Protein AF-0000000084360362 (afdb_homodimer)

Solvent-accessible surface area (backbone atoms only — not comparable to full-atom values): 30939 Å² total; per-residue (Å²): 123,76,68,37,34,35,33,34,37,29,34,87,42,37,67,24,37,51,47,50,64,65,44,59,85,46,66,46,45,75,43,58,61,48,63,91,78,50,45,49,80,38,47,66,59,40,44,53,51,36,61,70,65,45,29,44,31,36,38,44,49,59,74,48,72,87,33,43,66,60,36,48,39,30,49,50,34,51,57,68,41,53,89,33,39,57,33,35,41,34,64,43,36,55,38,31,47,15,74,92,66,65,48,69,49,38,47,74,82,56,56,66,76,43,73,27,87,49,51,47,22,31,40,42,29,54,52,49,54,53,39,64,46,39,98,55,60,44,36,32,39,24,42,30,51,70,45,55,77,72,47,63,40,91,74,38,69,69,54,28,45,47,40,31,35,74,41,70,34,52,41,76,39,63,54,35,30,37,36,18,61,25,52,44,71,49,51,46,54,56,54,55,60,52,73,81,49,86,68,94,63,35,68,37,45,42,48,70,59,62,57,41,43,47,59,59,51,45,49,44,50,36,66,72,39,84,61,93,46,52,79,44,69,74,39,87,67,69,48,83,45,48,37,38,37,29,61,71,43,34,74,74,72,44,85,76,87,69,77,50,68,63,58,52,49,49,52,44,47,63,50,48,77,70,31,69,73,48,49,55,52,24,53,51,51,48,69,74,99,122,75,68,36,34,35,34,34,38,29,33,85,40,38,67,23,37,53,46,49,66,64,42,59,84,46,63,44,45,74,44,60,61,46,62,92,76,50,43,50,78,38,47,67,58,39,43,53,51,35,62,70,66,46,30,46,30,35,37,44,49,58,75,48,72,87,32,42,66,59,36,47,40,30,48,50,34,50,57,67,42,53,90,32,39,57,32,34,40,35,64,43,35,57,39,31,47,14,74,91,68,64,46,69,49,38,48,76,81,55,54,66,77,43,75,28,86,48,51,47,22,31,38,41,30,53,52,49,54,52,37,64,45,38,97,54,60,44,36,33,39,24,42,29,52,70,45,58,78,72,46,64,40,89,74,38,69,68,54,28,45,48,42,32,35,75,41,70,34,53,41,77,39,62,54,35,29,38,37,18,61,26,52,46,72,49,51,48,55,56,55,55,60,52,72,80,51,86,68,93,62,35,68,36,46,42,48,70,59,62,57,42,44,49,60,60,52,46,49,44,51,34,65,72,39,82,62,92,47,52,81,44,70,74,38,88,67,69,50,83,44,48,36,38,37,28,61,70,43,34,74,74,72,43,85,77,87,69,78,50,68,63,58,53,50,48,52,43,45,60,52,47,76,70,31,70,73,48,48,56,52,22,52,51,51,48,69,74,100

Structure (mmCIF, N/CA/C/O backbone):
data_AF-0000000084360362-model_v1
#
loop_
_entity.id
_entity.type
_entity.pdbx_description
1 polymer 'NAD-dependent epimerase/dehydratase domain-containing protein'
#
loop_
_atom_site.group_PDB
_atom_site.id
_atom_site.type_symbol
_atom_site.label_atom_id
_atom_site.label_alt_id
_atom_site.label_comp_id
_atom_site.label_asym_id
_atom_site.label_entity_id
_atom_site.label_seq_id
_atom_site.pdbx_PDB_ins_code
_atom_site.Cartn_x
_atom_site.Cartn_y
_atom_site.Cartn_z
_atom_site.occupancy
_atom_site.B_iso_or_equiv
_atom_site.auth_seq_id
_atom_site.auth_comp_id
_atom_site.auth_asym_id
_atom_site.auth_atom_id
_atom_site.pdbx_PDB_model_num
ATOM 1 N N . MET A 1 1 ? 16.172 16.781 26.203 1 64.94 1 MET A N 1
ATOM 2 C CA . MET A 1 1 ? 15.797 16.938 24.797 1 64.94 1 MET A CA 1
ATOM 3 C C . MET A 1 1 ? 16.844 17.734 24.031 1 64.94 1 MET A C 1
ATOM 5 O O . MET A 1 1 ? 16.812 17.797 22.797 1 64.94 1 MET A O 1
ATOM 9 N N . GLU A 1 2 ? 17.734 18.172 24.703 1 73.25 2 GLU A N 1
ATOM 10 C CA . GLU A 1 2 ? 18.828 18.953 24.125 1 73.25 2 GLU A CA 1
ATOM 11 C C . GLU A 1 2 ? 19.781 18.047 23.344 1 73.25 2 GLU A C 1
ATOM 13 O O . GLU A 1 2 ? 19.984 16.891 23.703 1 73.25 2 GLU A O 1
ATOM 18 N N . ASN A 1 3 ? 20.062 18.406 22.125 1 89.62 3 ASN A N 1
ATOM 19 C CA . ASN A 1 3 ? 21.094 17.875 21.25 1 89.62 3 ASN A CA 1
ATOM 20 C C . ASN A 1 3 ? 20.594 16.641 20.484 1 89.62 3 ASN A C 1
ATOM 22 O O . ASN A 1 3 ? 21.391 15.789 20.094 1 89.62 3 ASN A O 1
ATOM 26 N N . LEU A 1 4 ? 19.203 16.641 20.438 1 95.94 4 LEU A N 1
ATOM 27 C CA . LEU A 1 4 ? 18.641 15.547 19.641 1 95.94 4 LEU A CA 1
ATOM 28 C C . LEU A 1 4 ? 18.969 15.75 18.156 1 95.94 4 LEU A C 1
ATOM 30 O O . LEU A 1 4 ? 18.906 16.875 17.641 1 95.94 4 LEU A O 1
ATOM 34 N N . LYS A 1 5 ? 19.375 14.68 17.484 1 98.19 5 LYS A N 1
ATOM 35 C CA . LYS A 1 5 ? 19.438 14.672 16.031 1 98.19 5 LYS A CA 1
ATOM 36 C C . LYS A 1 5 ? 18.062 14.477 15.406 1 98.19 5 LYS A C 1
ATOM 38 O O . LYS A 1 5 ? 17.453 13.414 15.562 1 98.19 5 LYS A O 1
ATOM 43 N N . VAL A 1 6 ? 17.562 15.508 14.727 1 98.69 6 VAL A N 1
ATOM 44 C CA . VAL A 1 6 ? 16.234 15.453 14.117 1 98.69 6 VAL A CA 1
ATOM 45 C C . VAL A 1 6 ? 16.375 15.484 12.594 1 98.69 6 VAL A C 1
ATOM 47 O O . VAL A 1 6 ? 16.906 16.438 12.031 1 98.69 6 VAL A O 1
ATOM 50 N N . LEU A 1 7 ? 15.961 14.406 11.945 1 98.81 7 LEU A N 1
ATOM 51 C CA . LEU A 1 7 ? 15.938 14.32 10.484 1 98.81 7 LEU A CA 1
ATOM 52 C C . LEU A 1 7 ? 14.555 14.664 9.945 1 98.81 7 LEU A C 1
ATOM 54 O O . LEU A 1 7 ? 13.562 14.023 10.297 1 98.81 7 LEU A O 1
ATOM 58 N N . VAL A 1 8 ? 14.484 15.703 9.133 1 98.88 8 VAL A N 1
ATOM 59 C CA . VAL A 1 8 ? 13.227 16.109 8.516 1 98.88 8 VAL A CA 1
ATOM 60 C C . VAL A 1 8 ? 13.227 15.727 7.039 1 98.88 8 VAL A C 1
ATOM 62 O O . VAL A 1 8 ? 13.969 16.312 6.238 1 98.88 8 VAL A O 1
ATOM 65 N N . LEU A 1 9 ? 12.398 14.734 6.707 1 98.81 9 LEU A N 1
ATOM 66 C CA . LEU A 1 9 ? 12.219 14.328 5.316 1 98.81 9 LEU A CA 1
ATOM 67 C C . LEU A 1 9 ? 11.055 15.078 4.68 1 98.81 9 LEU A C 1
ATOM 69 O O . LEU A 1 9 ? 9.969 15.164 5.27 1 98.81 9 LEU A O 1
ATOM 73 N N . GLY A 1 10 ? 11.25 15.602 3.502 1 97.81 10 GLY A N 1
ATOM 74 C CA . GLY A 1 10 ? 10.242 16.438 2.873 1 97.81 10 GLY A CA 1
ATOM 75 C C . GLY A 1 10 ? 10.305 17.891 3.334 1 97.81 10 GLY A C 1
ATOM 76 O O . GLY A 1 10 ? 9.266 18.531 3.498 1 97.81 10 GLY A O 1
ATOM 77 N N . SER A 1 11 ? 11.469 18.422 3.551 1 97.12 11 SER A N 1
ATOM 78 C CA . SER A 1 11 ? 11.672 19.734 4.156 1 97.12 11 SER A CA 1
ATOM 79 C C . SER A 1 11 ? 11.391 20.844 3.16 1 97.12 11 SER A C 1
ATOM 81 O O . SER A 1 11 ? 11.336 22.016 3.535 1 97.12 11 SER A O 1
ATOM 83 N N . ASN A 1 12 ? 11.109 20.5 1.905 1 95.19 12 ASN A N 1
ATOM 84 C CA . ASN A 1 12 ? 10.797 21.531 0.906 1 95.19 12 ASN A CA 1
ATOM 85 C C . ASN A 1 12 ? 9.289 21.734 0.772 1 95.19 12 ASN A C 1
ATOM 87 O O . ASN A 1 12 ? 8.852 22.656 0.085 1 95.19 12 ASN A O 1
ATOM 91 N N . GLY A 1 13 ? 8.539 20.938 1.401 1 96 13 GLY A N 1
ATOM 92 C CA . GLY A 1 13 ? 7.094 21.062 1.363 1 96 13 GLY A CA 1
ATOM 93 C C . GLY A 1 13 ? 6.547 22 2.436 1 96 13 GLY A C 1
ATOM 94 O O . GLY A 1 13 ? 7.293 22.469 3.295 1 96 13 GLY A O 1
ATOM 95 N N . PHE A 1 14 ? 5.262 22.203 2.438 1 97.12 14 PHE A N 1
ATOM 96 C CA . PHE A 1 14 ? 4.535 23.094 3.332 1 97.12 14 PHE A CA 1
ATOM 97 C C . PHE A 1 14 ? 4.871 22.797 4.789 1 97.12 14 PHE A C 1
ATOM 99 O O . PHE A 1 14 ? 5.535 23.594 5.453 1 97.12 14 PHE A O 1
ATOM 106 N N . ILE A 1 15 ? 4.648 21.578 5.207 1 98.06 15 ILE A N 1
ATOM 107 C CA . ILE A 1 15 ? 4.781 21.234 6.617 1 98.06 15 ILE A CA 1
ATOM 108 C C . ILE A 1 15 ? 6.262 21.125 6.98 1 98.06 15 ILE A C 1
ATOM 110 O O . ILE A 1 15 ? 6.695 21.656 8.008 1 98.06 15 ILE A O 1
ATOM 114 N N . GLY A 1 16 ? 7.078 20.5 6.109 1 98.25 16 GLY A N 1
ATOM 115 C CA . GLY A 1 16 ? 8.492 20.297 6.367 1 98.25 16 GLY A CA 1
ATOM 116 C C . GLY A 1 16 ? 9.266 21.594 6.535 1 98.25 16 GLY A C 1
ATOM 117 O O . GLY A 1 16 ? 10.102 21.719 7.43 1 98.25 16 GLY A O 1
ATOM 118 N N . ARG A 1 17 ? 8.969 22.562 5.68 1 97.69 17 ARG A N 1
ATOM 119 C CA . ARG A 1 17 ? 9.633 23.859 5.766 1 97.69 17 ARG A CA 1
ATOM 120 C C . ARG A 1 17 ? 9.352 24.547 7.102 1 97.69 17 ARG A C 1
ATOM 122 O O . ARG A 1 17 ? 10.25 25.094 7.727 1 97.69 17 ARG A O 1
ATOM 129 N N . ASN A 1 18 ? 8.086 24.516 7.496 1 98.38 18 ASN A N 1
ATOM 130 C CA . ASN A 1 18 ? 7.699 25.125 8.766 1 98.38 18 ASN A CA 1
ATOM 131 C C . ASN A 1 18 ? 8.359 24.422 9.945 1 98.38 18 ASN A C 1
ATOM 133 O O . ASN A 1 18 ? 8.758 25.078 10.914 1 98.38 18 ASN A O 1
ATOM 137 N N . ILE A 1 19 ? 8.516 23.094 9.852 1 98.62 19 ILE A N 1
ATOM 138 C CA . ILE A 1 19 ? 9.141 22.312 10.922 1 98.62 19 ILE A CA 1
ATOM 139 C C . ILE A 1 19 ? 10.609 22.719 11.062 1 98.62 19 ILE A C 1
ATOM 141 O O . ILE A 1 19 ? 11.078 22.984 12.164 1 98.62 19 ILE A O 1
ATOM 145 N N . VAL A 1 20 ? 11.289 22.797 9.93 1 98.38 20 VAL A N 1
ATOM 146 C CA . VAL A 1 20 ? 12.711 23.141 9.93 1 98.38 20 VAL A CA 1
ATOM 147 C C . VAL A 1 20 ? 12.906 24.531 10.516 1 98.38 20 VAL A C 1
ATOM 149 O O . VAL A 1 20 ? 13.75 24.75 11.383 1 98.38 20 VAL A O 1
ATOM 152 N N . GLU A 1 21 ? 12.086 25.516 10.094 1 97.56 21 GLU A N 1
ATOM 153 C CA . GLU A 1 21 ? 12.18 26.891 10.586 1 97.56 21 GLU A CA 1
ATOM 154 C C . GLU A 1 21 ? 11.953 26.953 12.094 1 97.56 21 GLU A C 1
ATOM 156 O O . GLU A 1 21 ? 12.602 27.734 12.789 1 97.56 21 GLU A O 1
ATOM 161 N N . TYR A 1 22 ? 11.062 26.172 12.547 1 97.44 22 TYR A N 1
ATOM 162 C CA . TYR A 1 22 ? 10.711 26.156 13.969 1 97.44 22 TYR A CA 1
ATOM 163 C C . TYR A 1 22 ? 11.82 25.516 14.797 1 97.44 22 TYR A C 1
ATOM 165 O O . TYR A 1 22 ? 12.133 25.984 15.891 1 97.44 22 TYR A O 1
ATOM 173 N N . LEU A 1 23 ? 12.484 24.469 14.297 1 97.19 23 LEU A N 1
ATOM 174 C CA . LEU A 1 23 ? 13.422 23.656 15.078 1 97.19 23 LEU A CA 1
ATOM 175 C C . LEU A 1 23 ? 14.82 24.266 15.039 1 97.19 23 LEU A C 1
ATOM 177 O O . LEU A 1 23 ? 15.594 24.109 15.992 1 97.19 23 LEU A O 1
ATOM 181 N N . GLU A 1 24 ? 15.148 24.938 14 1 95.62 24 GLU A N 1
ATOM 182 C CA . GLU A 1 24 ? 16.516 25.391 13.742 1 95.62 24 GLU A CA 1
ATOM 183 C C . GLU A 1 24 ? 17.016 26.312 14.852 1 95.62 24 GLU A C 1
ATOM 185 O O . GLU A 1 24 ? 18.172 26.203 15.281 1 95.62 24 GLU A O 1
ATOM 190 N N . PRO A 1 25 ? 16.172 27.25 15.414 1 94.69 25 PRO A N 1
ATOM 191 C CA . PRO A 1 25 ? 16.656 28.141 16.469 1 94.69 25 PRO A CA 1
ATOM 192 C C . PRO A 1 25 ? 16.75 27.453 17.828 1 94.69 25 PRO A C 1
ATOM 194 O O . PRO A 1 25 ? 17.234 28.047 18.797 1 94.69 25 PRO A O 1
ATOM 197 N N . LYS A 1 26 ? 16.359 26.25 17.922 1 93.81 26 LYS A N 1
ATOM 198 C CA . LYS A 1 26 ? 16.359 25.516 19.172 1 93.81 26 LYS A CA 1
ATOM 199 C C . LYS A 1 26 ? 17.609 24.656 19.312 1 93.81 26 LYS A C 1
ATOM 201 O O . LYS A 1 26 ? 18.5 24.719 18.469 1 93.81 26 LYS A O 1
ATOM 206 N N . ALA A 1 27 ? 17.688 23.922 20.438 1 91.75 27 ALA A N 1
ATOM 207 C CA . ALA A 1 27 ? 18.875 23.141 20.734 1 91.75 27 ALA A CA 1
ATOM 208 C C . ALA A 1 27 ? 18.812 21.766 20.078 1 91.75 27 ALA A C 1
ATOM 210 O O . ALA A 1 27 ? 19.062 20.75 20.719 1 91.75 27 ALA A O 1
ATOM 211 N N . PHE A 1 28 ? 18.391 21.688 18.828 1 95.5 28 PHE A N 1
ATOM 212 C CA . PHE A 1 28 ? 18.359 20.453 18.047 1 95.5 28 PHE A CA 1
ATOM 213 C C . PHE A 1 28 ? 19.406 20.469 16.953 1 95.5 28 PHE A C 1
ATOM 215 O O . PHE A 1 28 ? 19.812 21.531 16.484 1 95.5 28 PHE A O 1
ATOM 222 N N . HIS A 1 29 ? 19.938 19.312 16.609 1 97.62 29 HIS A N 1
ATOM 223 C CA . HIS A 1 29 ? 20.688 19.125 15.367 1 97.62 29 HIS A CA 1
ATOM 224 C C . HIS A 1 29 ? 19.75 18.719 14.234 1 97.62 29 HIS A C 1
ATOM 226 O O . HIS A 1 29 ? 19.375 17.547 14.133 1 97.62 29 HIS A O 1
ATOM 232 N N . VAL A 1 30 ? 19.453 19.688 13.391 1 98.31 30 VAL A N 1
ATOM 233 C CA . VAL A 1 30 ? 18.422 19.453 12.391 1 98.31 30 VAL A CA 1
ATOM 234 C C . VAL A 1 30 ? 19.078 19.078 11.055 1 98.31 30 VAL A C 1
ATOM 236 O O . VAL A 1 30 ? 19.984 19.766 10.594 1 98.31 30 VAL A O 1
ATOM 239 N N . PHE A 1 31 ? 18.703 17.953 10.508 1 98.44 31 PHE A N 1
ATOM 240 C CA . PHE A 1 31 ? 19.109 17.5 9.18 1 98.44 31 PHE A CA 1
ATOM 241 C C . PHE A 1 31 ? 17.922 17.516 8.227 1 98.44 31 PHE A C 1
ATOM 243 O O . PHE A 1 31 ? 16.875 16.938 8.523 1 98.44 31 PHE A O 1
ATOM 250 N N . SER A 1 32 ? 17.969 18.156 7.121 1 98.38 32 SER A N 1
ATOM 251 C CA . SER A 1 32 ? 16.891 18.297 6.156 1 98.38 32 SER A CA 1
ATOM 252 C C . SER A 1 32 ? 17.391 18.125 4.727 1 98.38 32 SER A C 1
ATOM 254 O O . SER A 1 32 ? 17.312 19.062 3.926 1 98.38 32 SER A O 1
ATOM 256 N N . PRO A 1 33 ? 17.766 16.938 4.387 1 97.88 33 PRO A N 1
ATOM 257 C CA . PRO A 1 33 ? 18.328 16.734 3.051 1 97.88 33 PRO A CA 1
ATOM 258 C C . PRO A 1 33 ? 17.312 16.984 1.938 1 97.88 33 PRO A C 1
ATOM 260 O O . PRO A 1 33 ? 16.141 16.656 2.08 1 97.88 33 PRO A O 1
ATOM 263 N N . LYS A 1 34 ? 17.859 17.578 0.873 1 95.94 34 LYS A N 1
ATOM 264 C CA . LYS A 1 34 ? 17.078 17.703 -0.352 1 95.94 34 LYS A CA 1
ATOM 265 C C . LYS A 1 34 ? 17.094 16.406 -1.154 1 95.94 34 LYS A C 1
ATOM 267 O O . LYS A 1 34 ? 17.859 15.492 -0.839 1 95.94 34 LYS A O 1
ATOM 272 N N . ARG A 1 35 ? 16.25 16.406 -2.188 1 94.38 35 ARG A N 1
ATOM 273 C CA . ARG A 1 35 ? 16.109 15.188 -2.977 1 94.38 35 ARG A CA 1
ATOM 274 C C . ARG A 1 35 ? 17.438 14.781 -3.605 1 94.38 35 ARG A C 1
ATOM 276 O O . ARG A 1 35 ? 17.75 13.594 -3.713 1 94.38 35 ARG A O 1
ATOM 283 N N . GLN A 1 36 ? 18.234 15.766 -3.998 1 94.94 36 GLN A N 1
ATOM 284 C CA . GLN A 1 36 ? 19.531 15.508 -4.629 1 94.94 36 GLN A CA 1
ATOM 285 C C . GLN A 1 36 ? 20.516 14.883 -3.643 1 94.94 36 GLN A C 1
ATOM 287 O O . GLN A 1 36 ? 21.406 14.125 -4.039 1 94.94 36 GLN A O 1
ATOM 292 N N . GLU A 1 37 ? 20.312 15.195 -2.373 1 96.56 37 GLU A N 1
ATOM 293 C CA . GLU A 1 37 ? 21.172 14.664 -1.323 1 96.56 37 GLU A CA 1
ATOM 294 C C . GLU A 1 37 ? 20.703 13.297 -0.848 1 96.56 37 GLU A C 1
ATOM 296 O O . GLU A 1 37 ? 21.5 12.422 -0.532 1 96.56 37 GLU A O 1
ATOM 301 N N . LEU A 1 38 ? 19.438 13.125 -0.799 1 98.12 38 LEU A N 1
ATOM 302 C CA . LEU A 1 38 ? 18.812 11.875 -0.368 1 98.12 38 LEU A CA 1
ATOM 303 C C . LEU A 1 38 ? 17.516 11.625 -1.112 1 98.12 38 LEU A C 1
ATOM 305 O O . LEU A 1 38 ? 16.484 12.219 -0.782 1 98.12 38 LEU A O 1
ATOM 309 N N . ASN A 1 39 ? 17.625 10.781 -2.111 1 98.12 39 ASN A N 1
ATOM 310 C CA . ASN A 1 39 ? 16.422 10.336 -2.818 1 98.12 39 ASN A CA 1
ATOM 311 C C . ASN A 1 39 ? 15.742 9.18 -2.09 1 98.12 39 ASN A C 1
ATOM 313 O O . ASN A 1 39 ? 16.266 8.062 -2.062 1 98.12 39 ASN A O 1
ATOM 317 N N . LEU A 1 40 ? 14.586 9.398 -1.597 1 98.5 40 LEU A N 1
ATOM 318 C CA . LEU A 1 40 ? 13.898 8.445 -0.737 1 98.5 40 LEU A CA 1
ATOM 319 C C . LEU A 1 40 ? 13.406 7.246 -1.54 1 98.5 40 LEU A C 1
ATOM 321 O O . LEU A 1 40 ? 13.008 6.234 -0.966 1 98.5 40 LEU A O 1
ATOM 325 N N . LEU A 1 41 ? 13.453 7.332 -2.861 1 97.75 41 LEU A N 1
ATOM 326 C CA . LEU A 1 41 ? 13.031 6.219 -3.705 1 97.75 41 LEU A CA 1
ATOM 327 C C . LEU A 1 41 ? 14.164 5.211 -3.877 1 97.75 41 LEU A C 1
ATOM 329 O O . LEU A 1 41 ? 13.953 4.113 -4.398 1 97.75 41 LEU A O 1
ATOM 333 N N . GLU A 1 42 ? 15.328 5.625 -3.436 1 97.19 42 GLU A N 1
ATOM 334 C CA . GLU A 1 42 ? 16.5 4.754 -3.547 1 97.19 42 GLU A CA 1
ATOM 335 C C . GLU A 1 42 ? 16.75 3.994 -2.246 1 97.19 42 GLU A C 1
ATOM 337 O O . GLU A 1 42 ? 17.344 4.535 -1.31 1 97.19 42 GLU A O 1
ATOM 342 N N . THR A 1 43 ? 16.453 2.758 -2.258 1 97.12 43 THR A N 1
ATOM 343 C CA . THR A 1 43 ? 16.438 1.915 -1.069 1 97.12 43 THR A CA 1
ATOM 344 C C . THR A 1 43 ? 17.797 1.92 -0.382 1 97.12 43 THR A C 1
ATOM 346 O O . THR A 1 43 ? 17.891 2.18 0.82 1 97.12 43 THR A O 1
ATOM 349 N N . GLU A 1 44 ? 18.828 1.717 -1.132 1 97.12 44 GLU A N 1
ATOM 350 C CA . GLU A 1 44 ? 20.172 1.604 -0.558 1 97.12 44 GLU A CA 1
ATOM 351 C C . GLU A 1 44 ? 20.656 2.951 -0.038 1 97.12 44 GLU A C 1
ATOM 353 O O . GLU A 1 44 ? 21.328 3.018 0.993 1 97.12 44 GLU A O 1
ATOM 358 N N . ALA A 1 45 ? 20.344 4.02 -0.736 1 97.94 45 ALA A N 1
ATOM 359 C CA . ALA A 1 45 ? 20.734 5.359 -0.301 1 97.94 45 ALA A CA 1
ATOM 360 C C . ALA A 1 45 ? 20.078 5.715 1.028 1 97.94 45 ALA A C 1
ATOM 362 O O . ALA A 1 45 ? 20.719 6.281 1.914 1 97.94 45 ALA A O 1
ATOM 363 N N . VAL A 1 46 ? 18.844 5.359 1.172 1 98.69 46 VAL A N 1
ATOM 364 C CA . VAL A 1 46 ? 18.094 5.633 2.398 1 98.69 46 VAL A CA 1
ATOM 365 C C . VAL A 1 46 ? 18.719 4.863 3.561 1 98.69 46 VAL A C 1
ATOM 367 O O . VAL A 1 46 ? 18.969 5.434 4.625 1 98.69 46 VAL A O 1
ATOM 370 N N . GLU A 1 47 ? 18.984 3.623 3.338 1 98.56 47 GLU A N 1
ATOM 371 C CA . GLU A 1 47 ? 19.562 2.787 4.379 1 98.56 47 GLU A CA 1
ATOM 372 C C . GLU A 1 47 ? 20.938 3.322 4.812 1 98.56 47 GLU A C 1
ATOM 374 O O . GLU A 1 47 ? 21.203 3.445 6.008 1 98.56 47 GLU A O 1
ATOM 379 N N . ALA A 1 48 ? 21.766 3.613 3.824 1 98.56 48 ALA A N 1
ATOM 380 C CA . ALA A 1 48 ? 23.109 4.121 4.121 1 98.56 48 ALA A CA 1
ATOM 381 C C . ALA A 1 48 ? 23.031 5.43 4.906 1 98.56 48 ALA A C 1
ATOM 383 O O . ALA A 1 48 ? 23.766 5.621 5.875 1 98.56 48 ALA A O 1
ATOM 384 N N . TYR A 1 49 ? 22.141 6.309 4.523 1 98.75 49 TYR A N 1
ATOM 385 C CA . TYR A 1 49 ? 21.984 7.605 5.176 1 98.75 49 TYR A CA 1
ATOM 386 C C . TYR A 1 49 ? 21.562 7.441 6.633 1 98.75 49 TYR A C 1
ATOM 388 O O . TYR A 1 49 ? 22.156 8.055 7.527 1 98.75 49 TYR A O 1
ATOM 396 N N . LEU A 1 50 ? 20.609 6.613 6.891 1 98.81 50 LEU A N 1
ATOM 397 C CA . LEU A 1 50 ? 20.078 6.414 8.234 1 98.81 50 LEU A CA 1
ATOM 398 C C . LEU A 1 50 ? 21.078 5.664 9.109 1 98.81 50 LEU A C 1
ATOM 400 O O . LEU A 1 50 ? 21.203 5.961 10.305 1 98.81 50 LEU A O 1
ATOM 404 N N . LYS A 1 51 ? 21.734 4.695 8.523 1 98.56 51 LYS A N 1
ATOM 405 C CA . LYS A 1 51 ? 22.75 3.945 9.25 1 98.56 51 LYS A CA 1
ATOM 406 C C . LYS A 1 51 ? 23.875 4.863 9.734 1 98.56 51 LYS A C 1
ATOM 408 O O . LYS A 1 51 ? 24.391 4.688 10.844 1 98.56 51 LYS A O 1
ATOM 413 N N . ASN A 1 52 ? 24.234 5.734 8.906 1 98.56 52 ASN A N 1
ATOM 414 C CA . ASN A 1 52 ? 25.328 6.641 9.219 1 98.56 52 ASN A CA 1
ATOM 415 C C . ASN A 1 52 ? 24.891 7.723 10.203 1 98.56 52 ASN A C 1
ATOM 417 O O . ASN A 1 52 ? 25.594 7.992 11.18 1 98.56 52 ASN A O 1
ATOM 421 N N . LEU A 1 53 ? 23.719 8.328 10.031 1 98.5 53 LEU A N 1
ATOM 422 C CA . LEU A 1 53 ? 23.281 9.469 10.828 1 98.5 53 LEU A CA 1
ATOM 423 C C . LEU A 1 53 ? 22.766 9.023 12.188 1 98.5 53 LEU A C 1
ATOM 425 O O . LEU A 1 53 ? 23 9.68 13.203 1 98.5 53 LEU A O 1
ATOM 429 N N . ARG A 1 54 ? 21.984 7.93 12.172 1 98.56 54 ARG A N 1
ATOM 430 C CA . ARG A 1 54 ? 21.328 7.395 13.359 1 98.56 54 ARG A CA 1
ATOM 431 C C . ARG A 1 54 ? 20.547 8.484 14.094 1 98.56 54 ARG A C 1
ATOM 433 O O . ARG A 1 54 ? 20.797 8.742 15.273 1 98.56 54 ARG A O 1
ATOM 440 N N . PRO A 1 55 ? 19.625 9.117 13.422 1 98.69 55 PRO A N 1
ATOM 441 C CA . PRO A 1 55 ? 18.875 10.203 14.062 1 98.69 55 PRO A CA 1
ATOM 442 C C . PRO A 1 55 ? 18.062 9.727 15.266 1 98.69 55 PRO A C 1
ATOM 444 O O . PRO A 1 55 ? 17.641 8.57 15.312 1 98.69 55 PRO A O 1
ATOM 447 N N . ASP A 1 56 ? 17.875 10.617 16.234 1 98.44 56 ASP A N 1
ATOM 448 C CA . ASP A 1 56 ? 16.984 10.336 17.359 1 98.44 56 ASP A CA 1
ATOM 449 C C . ASP A 1 56 ? 15.523 10.359 16.938 1 98.44 56 ASP A C 1
ATOM 451 O O . ASP A 1 56 ? 14.719 9.555 17.406 1 98.44 56 ASP A O 1
ATOM 455 N N . VAL A 1 57 ? 15.211 11.305 16.062 1 98.5 57 VAL A N 1
ATOM 456 C CA . VAL A 1 57 ? 13.844 11.484 15.586 1 98.5 57 VAL A CA 1
ATOM 457 C C . VAL A 1 57 ? 13.852 11.695 14.07 1 98.5 57 VAL A C 1
ATOM 459 O O . VAL A 1 57 ? 14.656 12.469 13.555 1 98.5 57 VAL A O 1
ATOM 462 N N . VAL A 1 58 ? 13.047 10.945 13.367 1 98.75 58 VAL A N 1
ATOM 463 C CA . VAL A 1 58 ? 12.781 11.156 11.945 1 98.75 58 VAL A CA 1
ATOM 464 C C . VAL A 1 58 ? 11.367 11.711 11.766 1 98.75 58 VAL A C 1
ATOM 466 O O . VAL A 1 58 ? 10.398 11.125 12.242 1 98.75 58 VAL A O 1
ATOM 469 N N . ILE A 1 59 ? 11.258 12.844 11.188 1 98.88 59 ILE A N 1
ATOM 470 C CA . ILE A 1 59 ? 9.969 13.383 10.781 1 98.88 59 ILE A CA 1
ATOM 471 C C . ILE A 1 59 ? 9.734 13.102 9.297 1 98.88 59 ILE A C 1
ATOM 473 O O . ILE A 1 59 ? 10.477 13.586 8.445 1 98.88 59 ILE A O 1
ATOM 477 N N . PHE A 1 60 ? 8.758 12.305 9 1 98.81 60 PHE A N 1
ATOM 478 C CA . PHE A 1 60 ? 8.445 11.922 7.633 1 98.81 60 PHE A CA 1
ATOM 479 C C . PHE A 1 60 ? 7.312 12.781 7.074 1 98.81 60 PHE A C 1
ATOM 481 O O . PHE A 1 60 ? 6.141 12.414 7.176 1 98.81 60 PHE A O 1
ATOM 488 N N . SER A 1 61 ? 7.648 13.859 6.379 1 98.38 61 SER A N 1
ATOM 489 C CA . SER A 1 61 ? 6.652 14.758 5.801 1 98.38 61 SER A CA 1
ATOM 490 C C . SER A 1 61 ? 6.719 14.75 4.277 1 98.38 61 SER A C 1
ATOM 492 O O . SER A 1 61 ? 6.035 15.539 3.617 1 98.38 61 SER A O 1
ATOM 494 N N . ALA A 1 62 ? 7.547 13.844 3.734 1 97.81 62 ALA A N 1
ATOM 495 C CA . ALA A 1 62 ? 7.645 13.719 2.281 1 97.81 62 ALA A CA 1
ATOM 496 C C . ALA A 1 62 ? 6.359 13.133 1.695 1 97.81 62 ALA A C 1
ATOM 498 O O . ALA A 1 62 ? 5.832 12.141 2.199 1 97.81 62 ALA A O 1
ATOM 499 N N . VAL A 1 63 ? 5.871 13.781 0.648 1 96.19 63 VAL A N 1
ATOM 500 C CA . VAL A 1 63 ? 4.645 13.289 0.026 1 96.19 63 VAL A CA 1
ATOM 501 C C . VAL A 1 63 ? 4.574 13.766 -1.423 1 96.19 63 VAL A C 1
ATOM 503 O O . VAL A 1 63 ? 5.023 14.867 -1.742 1 96.19 63 VAL A O 1
ATOM 506 N N . ASN A 1 64 ? 4.219 12.953 -2.303 1 95.81 64 ASN A N 1
ATOM 507 C CA . ASN A 1 64 ? 3.781 13.266 -3.658 1 95.81 64 ASN A CA 1
ATOM 508 C C . ASN A 1 64 ? 2.283 13.031 -3.83 1 95.81 64 ASN A C 1
ATOM 510 O O . ASN A 1 64 ? 1.848 11.898 -4.035 1 95.81 64 ASN A O 1
ATOM 514 N N . ILE A 1 65 ? 1.49 13.992 -3.816 1 92.38 65 ILE A N 1
ATOM 515 C CA . ILE A 1 65 ? 0.036 13.906 -3.742 1 92.38 65 ILE A CA 1
ATOM 516 C C . ILE A 1 65 ? -0.507 13.219 -4.992 1 92.38 65 ILE A C 1
ATOM 518 O O . ILE A 1 65 ? -1.661 12.781 -5.016 1 92.38 65 ILE A O 1
ATOM 522 N N . GLN A 1 66 ? 0.327 13.086 -6.008 1 94 66 GLN A N 1
ATOM 523 C CA . GLN A 1 66 ? -0.151 12.562 -7.285 1 94 66 GLN A CA 1
ATOM 524 C C . GLN A 1 66 ? 0.312 11.125 -7.504 1 94 66 GLN A C 1
ATOM 526 O O . GLN A 1 66 ? -0.037 10.5 -8.508 1 94 66 GLN A O 1
ATOM 531 N N . SER A 1 67 ? 1.067 10.625 -6.562 1 97.44 67 SER A N 1
ATOM 532 C CA . SER A 1 67 ? 1.64 9.312 -6.84 1 97.44 67 SER A CA 1
ATOM 533 C C . SER A 1 67 ? 1.532 8.398 -5.629 1 97.44 67 SER A C 1
ATOM 535 O O . SER A 1 67 ? 2.289 8.539 -4.664 1 97.44 67 SER A O 1
ATOM 537 N N . LEU A 1 68 ? 0.684 7.453 -5.762 1 98.31 68 LEU A N 1
ATOM 538 C CA . LEU A 1 68 ? 0.551 6.422 -4.738 1 98.31 68 LEU A CA 1
ATOM 539 C C . LEU A 1 68 ? 1.845 5.625 -4.598 1 98.31 68 LEU A C 1
ATOM 541 O O . LEU A 1 68 ? 2.32 5.398 -3.484 1 98.31 68 LEU A O 1
ATOM 545 N N . ALA A 1 69 ? 2.453 5.246 -5.715 1 98.19 69 ALA A N 1
ATOM 546 C CA . ALA A 1 69 ? 3.646 4.402 -5.734 1 98.19 69 ALA A CA 1
ATOM 547 C C . ALA A 1 69 ? 4.82 5.094 -5.043 1 98.19 69 ALA A C 1
ATOM 549 O O . ALA A 1 69 ? 5.473 4.508 -4.18 1 98.19 69 ALA A O 1
ATOM 550 N N . GLU A 1 70 ? 5.043 6.332 -5.395 1 98.12 70 GLU A N 1
ATOM 551 C CA . GLU A 1 70 ? 6.164 7.059 -4.809 1 98.12 70 GLU A CA 1
ATOM 552 C C . GLU A 1 70 ? 5.984 7.223 -3.301 1 98.12 70 GLU A C 1
ATOM 554 O O . GLU A 1 70 ? 6.941 7.062 -2.537 1 98.12 70 GLU A O 1
ATOM 559 N N . ASN A 1 71 ? 4.781 7.539 -2.873 1 98.56 71 ASN A N 1
ATOM 560 C CA . ASN A 1 71 ? 4.523 7.723 -1.448 1 98.56 71 ASN A CA 1
ATOM 561 C C . ASN A 1 71 ? 4.812 6.449 -0.66 1 98.56 71 ASN A C 1
ATOM 563 O O . ASN A 1 71 ? 5.492 6.488 0.369 1 98.56 71 ASN A O 1
ATOM 567 N N . LEU A 1 72 ? 4.324 5.367 -1.201 1 98.56 72 LEU A N 1
ATOM 568 C CA . LEU A 1 72 ? 4.488 4.105 -0.489 1 98.56 72 LEU A CA 1
ATOM 569 C C . LEU A 1 72 ? 5.938 3.637 -0.537 1 98.56 72 LEU A C 1
ATOM 571 O O . LEU A 1 72 ? 6.465 3.131 0.457 1 98.56 72 LEU A O 1
ATOM 575 N N . GLN A 1 73 ? 6.598 3.811 -1.673 1 98.5 73 GLN A N 1
ATOM 576 C CA . GLN A 1 73 ? 8 3.43 -1.775 1 98.5 73 GLN A CA 1
ATOM 577 C C . GLN A 1 73 ? 8.859 4.23 -0.803 1 98.5 73 GLN A C 1
ATOM 579 O O . GLN A 1 73 ? 9.703 3.67 -0.103 1 98.5 73 GLN A O 1
ATOM 584 N N . MET A 1 74 ? 8.656 5.547 -0.742 1 98.62 74 MET A N 1
ATOM 585 C CA . MET A 1 74 ? 9.414 6.383 0.186 1 98.62 74 MET A CA 1
ATOM 586 C C . MET A 1 74 ? 9.203 5.93 1.626 1 98.62 74 MET A C 1
ATOM 588 O O . MET A 1 74 ? 10.164 5.734 2.369 1 98.62 74 MET A O 1
ATOM 592 N N . TYR A 1 75 ? 7.977 5.719 1.979 1 98.44 75 TYR A N 1
ATOM 593 C CA . TYR A 1 75 ? 7.633 5.332 3.342 1 98.44 75 TYR A CA 1
ATOM 594 C C . TYR A 1 75 ? 8.273 3.998 3.709 1 98.44 75 TYR A C 1
ATOM 596 O O . TYR A 1 75 ? 8.953 3.891 4.734 1 98.44 75 TYR A O 1
ATOM 604 N N . PHE A 1 76 ? 8.094 2.996 2.885 1 98 76 PHE A N 1
ATOM 605 C CA . PHE A 1 76 ? 8.57 1.663 3.229 1 98 76 PHE A CA 1
ATOM 606 C C . PHE A 1 76 ? 10.094 1.611 3.195 1 98 76 PHE A C 1
ATOM 608 O O . PHE A 1 76 ? 10.711 0.855 3.949 1 98 76 PHE A O 1
ATOM 615 N N . ASN A 1 77 ? 10.742 2.447 2.316 1 98.31 77 ASN A N 1
ATOM 616 C CA . ASN A 1 77 ? 12.203 2.531 2.312 1 98.31 77 ASN A CA 1
ATOM 617 C C . ASN A 1 77 ? 12.734 3.043 3.646 1 98.31 77 ASN A C 1
ATOM 619 O O . ASN A 1 77 ? 13.812 2.631 4.086 1 98.31 77 ASN A O 1
ATOM 623 N N . VAL A 1 78 ? 11.969 3.918 4.266 1 98.44 78 VAL A N 1
ATOM 624 C CA . VAL A 1 78 ? 12.391 4.445 5.559 1 98.44 78 VAL A CA 1
ATOM 625 C C . VAL A 1 78 ? 11.961 3.486 6.672 1 98.44 78 VAL A C 1
ATOM 627 O O . VAL A 1 78 ? 12.734 3.195 7.582 1 98.44 78 VAL A O 1
ATOM 630 N N . GLU A 1 79 ? 10.75 2.996 6.574 1 97 79 GLU A N 1
ATOM 631 C CA . GLU A 1 79 ? 10.148 2.127 7.582 1 97 79 GLU A CA 1
ATOM 632 C C . GLU A 1 79 ? 11.008 0.883 7.812 1 97 79 GLU A C 1
ATOM 634 O O . GLU A 1 79 ? 11.188 0.453 8.953 1 97 79 GLU A O 1
ATOM 639 N N . ARG A 1 80 ? 11.539 0.291 6.734 1 95.44 80 ARG A N 1
ATOM 640 C CA . ARG A 1 80 ? 12.297 -0.949 6.863 1 95.44 80 ARG A CA 1
ATOM 641 C C . ARG A 1 80 ? 13.617 -0.713 7.598 1 95.44 80 ARG A C 1
ATOM 643 O O . ARG A 1 80 ? 14.281 -1.665 8.008 1 95.44 80 ARG A O 1
ATOM 650 N N . CYS A 1 81 ? 13.984 0.568 7.758 1 97.25 81 CYS A N 1
ATOM 651 C CA . CYS A 1 81 ? 15.227 0.943 8.414 1 97.25 81 CYS A CA 1
ATOM 652 C C . CYS A 1 81 ? 14.977 1.387 9.852 1 97.25 81 CYS A C 1
ATOM 654 O O . CYS A 1 81 ? 15.742 2.184 10.398 1 97.25 81 CYS A O 1
ATOM 656 N N . SER A 1 82 ? 13.953 0.897 10.516 1 96.44 82 SER A N 1
ATOM 657 C CA . SER A 1 82 ? 13.484 1.373 11.812 1 96.44 82 SER A CA 1
ATOM 658 C C . SER A 1 82 ? 14.531 1.154 12.898 1 96.44 82 SER A C 1
ATOM 660 O O . SER A 1 82 ? 14.516 1.827 13.93 1 96.44 82 SER A O 1
ATOM 662 N N . GLU A 1 83 ? 15.453 0.229 12.719 1 96.69 83 GLU A N 1
ATOM 663 C CA . GLU A 1 83 ? 16.469 -0.053 13.727 1 96.69 83 GLU A CA 1
ATOM 664 C C . GLU A 1 83 ? 17.547 1.032 13.734 1 96.69 83 GLU A C 1
ATOM 666 O O . GLU A 1 83 ? 18.359 1.098 14.664 1 96.69 83 GLU A O 1
ATOM 671 N N . TYR A 1 84 ? 17.547 1.875 12.703 1 98.25 84 TYR A N 1
ATOM 672 C CA . TYR A 1 84 ? 18.625 2.83 12.562 1 98.25 84 TYR A CA 1
ATOM 673 C C . TYR A 1 84 ? 18.219 4.211 13.07 1 98.25 84 TYR A C 1
ATOM 675 O O . TYR A 1 84 ? 18.953 5.184 12.914 1 98.25 84 TYR A O 1
ATOM 683 N N . PHE A 1 85 ? 17.047 4.383 13.641 1 98.12 85 PHE A N 1
ATOM 684 C CA . PHE A 1 85 ? 16.625 5.645 14.242 1 98.12 85 PHE A CA 1
ATOM 685 C C . PHE A 1 85 ? 15.867 5.406 15.531 1 98.12 85 PHE A C 1
ATOM 687 O O . PHE A 1 85 ? 15.461 4.281 15.82 1 98.12 85 PHE A O 1
ATOM 694 N N . GLY A 1 86 ? 15.766 6.434 16.375 1 97.38 86 GLY A N 1
ATOM 695 C CA . GLY A 1 86 ? 15.031 6.328 17.625 1 97.38 86 GLY A CA 1
ATOM 696 C C . GLY A 1 86 ? 13.523 6.23 17.422 1 97.38 86 GLY A C 1
ATOM 697 O O . GLY A 1 86 ? 12.906 5.242 17.812 1 97.38 86 GLY A O 1
ATOM 698 N N . LYS A 1 87 ? 12.953 7.289 16.797 1 97.56 87 LYS A N 1
ATOM 699 C CA . LYS A 1 87 ? 11.516 7.379 16.547 1 97.56 87 LYS A CA 1
ATOM 700 C C . LYS A 1 87 ? 11.227 8.07 15.219 1 97.56 87 LYS A C 1
ATOM 702 O O . LYS A 1 87 ? 11.875 9.055 14.867 1 97.56 87 LYS A O 1
ATOM 707 N N . MET A 1 88 ? 10.273 7.504 14.531 1 98.19 88 MET A N 1
ATOM 708 C CA . MET A 1 88 ? 9.789 8.18 13.328 1 98.19 88 MET A CA 1
ATOM 709 C C . MET A 1 88 ? 8.375 8.711 13.539 1 98.19 88 MET A C 1
ATOM 711 O O . MET A 1 88 ? 7.508 7.992 14.039 1 98.19 88 MET A O 1
ATOM 715 N N . ILE A 1 89 ? 8.172 9.93 13.258 1 98.62 89 ILE A N 1
ATOM 716 C CA . ILE A 1 89 ? 6.855 10.562 13.281 1 98.62 89 ILE A CA 1
ATOM 717 C C . ILE A 1 89 ? 6.402 10.867 11.859 1 98.62 89 ILE A C 1
ATOM 719 O O . ILE A 1 89 ? 7.035 11.656 11.156 1 98.62 89 ILE A O 1
ATOM 723 N N . THR A 1 90 ? 5.336 10.195 11.414 1 98.56 90 THR A N 1
ATOM 724 C CA . THR A 1 90 ? 4.781 10.438 10.086 1 98.56 90 THR A CA 1
ATOM 725 C C . THR A 1 90 ? 3.68 11.492 10.141 1 98.56 90 THR A C 1
ATOM 727 O O . THR A 1 90 ? 2.926 11.562 11.117 1 98.56 90 THR A O 1
ATOM 730 N N . ILE A 1 91 ? 3.635 12.297 9.102 1 98.62 91 ILE A N 1
ATOM 731 C CA . ILE A 1 91 ? 2.555 13.266 8.969 1 98.62 91 ILE A CA 1
ATOM 732 C C . ILE A 1 91 ? 1.391 12.648 8.203 1 98.62 91 ILE A C 1
ATOM 734 O O . ILE A 1 91 ? 1.448 12.516 6.977 1 98.62 91 ILE A O 1
ATOM 738 N N . GLY A 1 92 ? 0.407 12.305 8.906 1 98.19 92 GLY A N 1
ATOM 739 C CA . GLY A 1 92 ? -0.792 11.727 8.32 1 98.19 92 GLY A CA 1
ATOM 740 C C . GLY A 1 92 ? -1.805 12.773 7.891 1 98.19 92 GLY A C 1
ATOM 741 O O . GLY A 1 92 ? -1.438 13.914 7.578 1 98.19 92 GLY A O 1
ATOM 742 N N . SER A 1 93 ? -3.02 12.367 7.707 1 97.19 93 SER A N 1
ATOM 743 C CA . SER A 1 93 ? -4.086 13.234 7.219 1 97.19 93 SER A CA 1
ATOM 744 C C . SER A 1 93 ? -5.461 12.672 7.559 1 97.19 93 SER A C 1
ATOM 746 O O . SER A 1 93 ? -5.625 11.453 7.684 1 97.19 93 SER A O 1
ATOM 748 N N . GLY A 1 94 ? -6.406 13.594 7.695 1 96.56 94 GLY A N 1
ATOM 749 C CA . GLY A 1 94 ? -7.781 13.141 7.812 1 96.56 94 GLY A CA 1
ATOM 750 C C . GLY A 1 94 ? -8.242 12.312 6.629 1 96.56 94 GLY A C 1
ATOM 751 O O . GLY A 1 94 ? -9.211 11.555 6.734 1 96.56 94 GLY A O 1
ATOM 752 N N . ALA A 1 95 ? -7.566 12.414 5.535 1 96.19 95 ALA A N 1
ATOM 753 C CA . ALA A 1 95 ? -7.918 11.664 4.328 1 96.19 95 ALA A CA 1
ATOM 754 C C . ALA A 1 95 ? -7.855 10.156 4.578 1 96.19 95 ALA A C 1
ATOM 756 O O . ALA A 1 95 ? -8.398 9.367 3.803 1 96.19 95 ALA A O 1
ATOM 757 N N . GLU A 1 96 ? -7.18 9.766 5.66 1 97.19 96 GLU A N 1
ATOM 758 C CA . GLU A 1 96 ? -7.059 8.359 6.027 1 97.19 96 GLU A CA 1
ATOM 759 C C . GLU A 1 96 ? -8.43 7.738 6.285 1 97.19 96 GLU A C 1
ATOM 761 O O . GLU A 1 96 ? -8.602 6.523 6.16 1 97.19 96 GLU A O 1
ATOM 766 N N . TYR A 1 97 ? -9.453 8.57 6.652 1 96.69 97 TYR A N 1
ATOM 767 C CA . TYR A 1 97 ? -10.773 8.094 7.055 1 96.69 97 TYR A CA 1
ATOM 768 C C . TYR A 1 97 ? -11.688 7.918 5.848 1 96.69 97 TYR A C 1
ATOM 770 O O . TYR A 1 97 ? -12.836 7.504 5.984 1 96.69 97 TYR A O 1
ATOM 778 N N . ASP A 1 98 ? -11.227 8.164 4.645 1 95.12 98 ASP A N 1
ATOM 779 C CA . ASP A 1 98 ? -12.047 8.219 3.438 1 95.12 98 ASP A CA 1
ATOM 780 C C . ASP A 1 98 ? -13.008 9.406 3.471 1 95.12 98 ASP A C 1
ATOM 782 O O . ASP A 1 98 ? -14.109 9.305 3.998 1 95.12 98 ASP A O 1
ATOM 786 N N . MET A 1 99 ? -12.758 10.375 2.719 1 88.81 99 MET A N 1
ATOM 787 C CA . MET A 1 99 ? -13.43 11.672 2.773 1 88.81 99 MET A CA 1
ATOM 788 C C . MET A 1 99 ? -14.898 11.539 2.395 1 88.81 99 MET A C 1
ATOM 790 O O . MET A 1 99 ? -15.711 12.398 2.732 1 88.81 99 MET A O 1
ATOM 794 N N . ARG A 1 100 ? -15.344 10.5 1.789 1 92.5 100 ARG A N 1
ATOM 795 C CA . ARG A 1 100 ? -16.719 10.305 1.348 1 92.5 100 ARG A CA 1
ATOM 796 C C . ARG A 1 100 ? -17.625 9.961 2.525 1 92.5 100 ARG A C 1
ATOM 798 O O . ARG A 1 100 ? -18.859 10.102 2.434 1 92.5 100 ARG A O 1
ATOM 805 N N . HIS A 1 101 ? -16.922 9.57 3.641 1 92.81 101 HIS A N 1
ATOM 806 C CA . HIS A 1 101 ? -17.703 9.031 4.742 1 92.81 101 HIS A CA 1
ATOM 807 C C . HIS A 1 101 ? -17.375 9.727 6.055 1 92.81 101 HIS A C 1
ATOM 809 O O . HIS A 1 101 ? -17.469 9.125 7.125 1 92.81 101 HIS A O 1
ATOM 815 N N . TYR A 1 102 ? -16.984 10.914 5.891 1 91.19 102 TYR A N 1
ATOM 816 C CA . TYR A 1 102 ? -16.625 11.688 7.07 1 91.19 102 TYR A CA 1
ATOM 817 C C . TYR A 1 102 ? -17.859 12.07 7.879 1 91.19 102 TYR A C 1
ATOM 819 O O . TYR A 1 102 ? -18.906 12.352 7.312 1 91.19 102 TYR A O 1
ATOM 827 N N . TYR A 1 103 ? -17.719 12.062 9.156 1 93 103 TYR A N 1
ATOM 828 C CA . TYR A 1 103 ? -18.734 12.625 10.039 1 93 103 TYR A CA 1
ATOM 829 C C . TYR A 1 103 ? -18.109 13.578 11.055 1 93 103 TYR A C 1
ATOM 831 O O . TYR A 1 103 ? -16.922 13.508 11.32 1 93 103 TYR A O 1
ATOM 839 N N . PRO A 1 104 ? -18.906 14.484 11.531 1 95.31 104 PRO A N 1
ATOM 840 C CA . PRO A 1 104 ? -18.391 15.477 12.469 1 95.31 104 PRO A CA 1
ATOM 841 C C . PRO A 1 104 ? -17.734 14.836 13.695 1 95.31 104 PRO A C 1
ATOM 843 O O . PRO A 1 104 ? -18.234 13.836 14.219 1 95.31 104 PRO A O 1
ATOM 846 N N . MET A 1 105 ? -16.562 15.391 14.078 1 96.5 105 MET A N 1
ATOM 847 C CA . MET A 1 105 ? -15.844 14.961 15.273 1 96.5 105 MET A CA 1
ATOM 848 C C . MET A 1 105 ? -15.375 13.516 15.133 1 96.5 105 MET A C 1
ATOM 850 O O . MET A 1 105 ? -15.555 12.711 16.047 1 96.5 105 MET A O 1
ATOM 854 N N . MET A 1 106 ? -14.812 13.258 13.945 1 96.38 106 MET A N 1
ATOM 855 C CA . MET A 1 106 ? -14.305 11.922 13.625 1 96.38 106 MET A CA 1
ATOM 856 C C . MET A 1 106 ? -13.32 11.453 14.695 1 96.38 106 MET A C 1
ATOM 858 O O . MET A 1 106 ? -12.406 12.188 15.07 1 96.38 106 MET A O 1
ATOM 862 N N . SER A 1 107 ? -13.5 10.289 15.25 1 96.69 107 SER A N 1
ATOM 863 C CA . SER A 1 107 ? -12.586 9.719 16.234 1 96.69 107 SER A CA 1
ATOM 864 C C . SER A 1 107 ? -11.609 8.742 15.586 1 96.69 107 SER A C 1
ATOM 866 O O . SER A 1 107 ? -11.844 8.273 14.477 1 96.69 107 SER A O 1
ATOM 868 N N . GLU A 1 108 ? -10.531 8.43 16.281 1 97.25 108 GLU A N 1
ATOM 869 C CA . GLU A 1 108 ? -9.516 7.512 15.773 1 97.25 108 GLU A CA 1
ATOM 870 C C . GLU A 1 108 ? -10.094 6.117 15.555 1 97.25 108 GLU A C 1
ATOM 872 O O . GLU A 1 108 ? -9.641 5.383 14.672 1 97.25 108 GLU A O 1
ATOM 877 N N . ASP A 1 109 ? -11.156 5.797 16.234 1 95.12 109 ASP A N 1
ATOM 878 C CA . ASP A 1 109 ? -11.75 4.465 16.188 1 95.12 109 ASP A CA 1
ATOM 879 C C . ASP A 1 109 ? -12.438 4.227 14.844 1 95.12 109 ASP A C 1
ATOM 881 O O . ASP A 1 109 ? -12.75 3.088 14.492 1 95.12 109 ASP A O 1
ATOM 885 N N . TYR A 1 110 ? -12.672 5.266 14.156 1 95.25 110 TYR A N 1
ATOM 886 C CA . TYR A 1 110 ? -13.344 5.172 12.859 1 95.25 110 TYR A CA 1
ATOM 887 C C . TYR A 1 110 ? -12.406 4.598 11.805 1 95.25 110 TYR A C 1
ATOM 889 O O . TYR A 1 110 ? -12.859 4.137 10.75 1 95.25 110 TYR A O 1
ATOM 897 N N . PHE A 1 111 ? -11.125 4.633 12.023 1 95.75 111 PHE A N 1
ATOM 898 C CA . PHE A 1 111 ? -10.141 4.215 11.031 1 95.75 111 PHE A CA 1
ATOM 899 C C . PHE A 1 111 ? -10.359 2.764 10.625 1 95.75 111 PHE A C 1
ATOM 901 O O . PHE A 1 111 ? -10.609 1.906 11.477 1 95.75 111 PHE A O 1
ATOM 908 N N . GLY A 1 112 ? -10.336 2.518 9.367 1 93.94 112 GLY A N 1
ATOM 909 C CA . GLY A 1 112 ? -10.422 1.153 8.867 1 93.94 112 GLY A CA 1
ATOM 910 C C . GLY A 1 112 ? -11.82 0.763 8.43 1 93.94 112 GLY A C 1
ATOM 911 O O . GLY A 1 112 ? -12.016 -0.292 7.824 1 93.94 112 GLY A O 1
ATOM 912 N N . GLN A 1 113 ? -12.781 1.651 8.695 1 94.69 113 GLN A N 1
ATOM 913 C CA . GLN A 1 113 ? -14.156 1.349 8.312 1 94.69 113 GLN A CA 1
ATOM 914 C C . GLN A 1 113 ? -14.336 1.409 6.801 1 94.69 113 GLN A C 1
ATOM 916 O O . GLN A 1 113 ? -15.141 0.665 6.234 1 94.69 113 GLN A O 1
ATOM 921 N N . TYR A 1 114 ? -13.672 2.312 6.223 1 96.44 114 TYR A N 1
ATOM 922 C CA . TYR A 1 114 ? -13.68 2.465 4.773 1 96.44 114 TYR A CA 1
ATOM 923 C C . TYR A 1 114 ? -12.266 2.602 4.23 1 96.44 114 TYR A C 1
ATOM 925 O O . TYR A 1 114 ? -11.359 3.031 4.945 1 96.44 114 TYR A O 1
ATOM 933 N N . VAL A 1 115 ? -12.055 2.174 2.98 1 96.94 115 VAL A N 1
ATOM 934 C CA . VAL A 1 115 ? -10.781 2.352 2.285 1 96.94 115 VAL A CA 1
ATOM 935 C C . VAL A 1 115 ? -10.875 3.541 1.332 1 96.94 115 VAL A C 1
ATOM 937 O O . VAL A 1 115 ? -11.742 3.576 0.457 1 96.94 115 VAL A O 1
ATOM 940 N N . PRO A 1 116 ? -9.992 4.496 1.585 1 97.06 116 PRO A N 1
ATOM 941 C CA . PRO A 1 116 ? -10.039 5.652 0.686 1 97.06 116 PRO A CA 1
ATOM 942 C C . PRO A 1 116 ? -9.805 5.27 -0.775 1 97.06 116 PRO A C 1
ATOM 944 O O . PRO A 1 116 ? -9.023 4.367 -1.064 1 97.06 116 PRO A O 1
ATOM 947 N N . CYS A 1 117 ? -10.414 6.074 -1.744 1 94.88 117 CYS A N 1
ATOM 948 C CA . CYS A 1 117 ? -10.336 5.723 -3.158 1 94.88 117 CYS A CA 1
ATOM 949 C C . CYS A 1 117 ? -9.398 6.664 -3.904 1 94.88 117 CYS A C 1
ATOM 951 O O . CYS A 1 117 ? -8.984 6.371 -5.027 1 94.88 117 CYS A O 1
ATOM 953 N N . ASP A 1 118 ? -9.094 7.855 -3.27 1 95.19 118 ASP A N 1
ATOM 954 C CA . ASP A 1 118 ? -8.188 8.789 -3.938 1 95.19 118 ASP A CA 1
ATOM 955 C C . ASP A 1 118 ? -6.734 8.438 -3.65 1 95.19 118 ASP A C 1
ATOM 957 O O . ASP A 1 118 ? -6.43 7.781 -2.65 1 95.19 118 ASP A O 1
ATOM 961 N N . THR A 1 119 ? -5.848 8.891 -4.516 1 96.19 119 THR A N 1
ATOM 962 C CA . THR A 1 119 ? -4.426 8.562 -4.465 1 96.19 119 THR A CA 1
ATOM 963 C C . THR A 1 119 ? -3.82 8.984 -3.129 1 96.19 119 THR A C 1
ATOM 965 O O . THR A 1 119 ? -3.164 8.18 -2.459 1 96.19 119 THR A O 1
ATOM 968 N N . TYR A 1 120 ? -4.07 10.18 -2.748 1 96.62 120 TYR A N 1
ATOM 969 C CA . TYR A 1 120 ? -3.502 10.734 -1.524 1 96.62 120 TYR A CA 1
ATOM 970 C C . TYR A 1 120 ? -4.043 10.016 -0.296 1 96.62 120 TYR A C 1
ATOM 972 O O . TYR A 1 120 ? -3.275 9.516 0.529 1 96.62 120 TYR A O 1
ATOM 980 N N . GLY A 1 121 ? -5.332 9.906 -0.166 1 97.5 121 GLY A N 1
ATOM 981 C CA . GLY A 1 121 ? -5.965 9.242 0.96 1 97.5 121 GLY A CA 1
ATOM 982 C C . GLY A 1 121 ? -5.562 7.785 1.095 1 97.5 121 GLY A C 1
ATOM 983 O O . GLY A 1 121 ? -5.297 7.309 2.199 1 97.5 121 GLY A O 1
ATOM 984 N N . LEU A 1 122 ? -5.5 7.109 -0.027 1 98.25 122 LEU A N 1
ATOM 985 C CA . LEU A 1 122 ? -5.109 5.703 0.001 1 98.25 122 LEU A CA 1
ATOM 986 C C . LEU A 1 122 ? -3.672 5.551 0.483 1 98.25 122 LEU A C 1
ATOM 988 O O . LEU A 1 122 ? -3.367 4.645 1.265 1 98.25 122 LEU A O 1
ATOM 992 N N . SER A 1 123 ? -2.758 6.43 0.04 1 98.19 123 SER A N 1
ATOM 993 C CA . SER A 1 123 ? -1.37 6.391 0.493 1 98.19 123 SER A CA 1
ATOM 994 C C . SER A 1 123 ? -1.28 6.512 2.012 1 98.19 123 SER A C 1
ATOM 996 O O . SER A 1 123 ? -0.613 5.707 2.664 1 98.19 123 SER A O 1
ATOM 998 N N . LYS A 1 124 ? -1.96 7.488 2.488 1 98.31 124 LYS A N 1
ATOM 999 C CA . LYS A 1 124 ? -1.916 7.742 3.926 1 98.31 124 LYS A CA 1
ATOM 1000 C C . LYS A 1 124 ? -2.59 6.617 4.703 1 98.31 124 LYS A C 1
ATOM 1002 O O . LYS A 1 124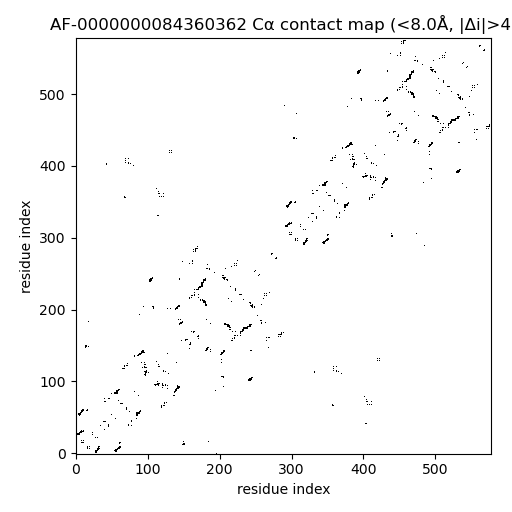 ? -2.137 6.25 5.789 1 98.31 124 LYS A O 1
ATOM 1007 N N . TYR A 1 125 ? -3.65 6.086 4.164 1 98.19 125 TYR A N 1
ATOM 1008 C CA . TYR A 1 125 ? -4.352 4.965 4.781 1 98.19 125 TYR A CA 1
ATOM 1009 C C . TYR A 1 125 ? -3.432 3.76 4.93 1 98.19 125 TYR A C 1
ATOM 1011 O O . TYR A 1 125 ? -3.344 3.164 6.004 1 98.19 125 TYR A O 1
ATOM 1019 N N . VAL A 1 126 ? -2.75 3.418 3.883 1 97.56 126 VAL A N 1
ATOM 1020 C CA . VAL A 1 126 ? -1.872 2.254 3.885 1 97.56 126 VAL A CA 1
ATOM 1021 C C . VAL A 1 126 ? -0.748 2.455 4.898 1 97.56 126 VAL A C 1
ATOM 1023 O O . VAL A 1 126 ? -0.431 1.547 5.672 1 97.56 126 VAL A O 1
ATOM 1026 N N . MET A 1 127 ? -0.159 3.637 4.953 1 97.56 127 MET A N 1
ATOM 1027 C CA . MET A 1 127 ? 0.911 3.932 5.906 1 97.56 127 MET A CA 1
ATOM 1028 C C . MET A 1 127 ? 0.41 3.814 7.34 1 97.56 127 MET A C 1
ATOM 1030 O O . MET A 1 127 ? 1.042 3.16 8.172 1 97.56 127 MET A O 1
ATOM 1034 N N . SER A 1 128 ? -0.735 4.43 7.574 1 96.56 128 SER A N 1
ATOM 1035 C CA . SER A 1 128 ? -1.289 4.418 8.922 1 96.56 128 SER A CA 1
ATOM 1036 C C . SER A 1 128 ? -1.652 3 9.359 1 96.56 128 SER A C 1
ATOM 1038 O O . SER A 1 128 ? -1.477 2.639 10.523 1 96.56 128 SER A O 1
ATOM 1040 N N . ASN A 1 129 ? -2.215 2.26 8.453 1 94.88 129 ASN A N 1
ATOM 1041 C CA . ASN A 1 129 ? -2.553 0.872 8.75 1 94.88 129 ASN A CA 1
ATOM 1042 C C . ASN A 1 129 ? -1.312 0.057 9.102 1 94.88 129 ASN A C 1
ATOM 1044 O O . ASN A 1 129 ? -1.347 -0.768 10.016 1 94.88 129 ASN A O 1
ATOM 1048 N N . ASP A 1 130 ? -0.251 0.26 8.375 1 94.88 130 ASP A N 1
ATOM 1049 C CA . A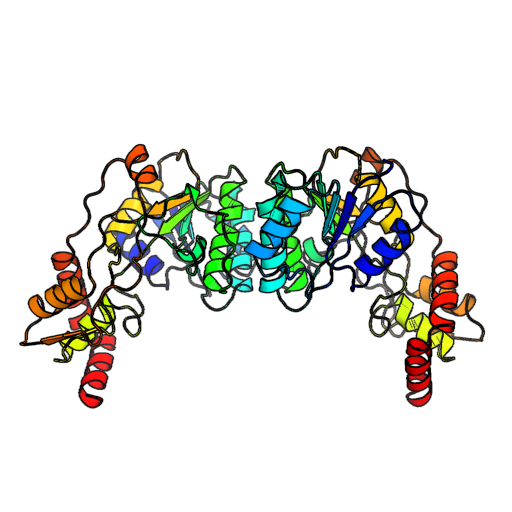SP A 1 130 ? 1.025 -0.39 8.648 1 94.88 130 ASP A CA 1
ATOM 1050 C C . ASP A 1 130 ? 1.531 -0.032 10.047 1 94.88 130 ASP A C 1
ATOM 1052 O O . ASP A 1 130 ? 1.995 -0.903 10.789 1 94.88 130 ASP A O 1
ATOM 1056 N N . ILE A 1 131 ? 1.401 1.198 10.406 1 95.25 131 ILE A N 1
ATOM 1057 C CA . ILE A 1 131 ? 1.906 1.721 11.672 1 95.25 131 ILE A CA 1
ATOM 1058 C C . ILE A 1 131 ? 1.089 1.151 12.828 1 95.25 131 ILE A C 1
ATOM 1060 O O . ILE A 1 131 ? 1.633 0.858 13.898 1 95.25 131 ILE A O 1
ATOM 1064 N N . GLU A 1 132 ? -0.135 0.941 12.602 1 90.69 132 GLU A N 1
ATOM 1065 C CA . GLU A 1 132 ? -1.03 0.437 13.641 1 90.69 132 GLU A CA 1
ATOM 1066 C C . GLU A 1 132 ? -0.697 -1.008 14.008 1 90.69 132 GLU A C 1
ATOM 1068 O O . GLU A 1 132 ? -0.849 -1.415 15.156 1 90.69 132 GLU A O 1
ATOM 1073 N N . LYS A 1 133 ? -0.211 -1.82 13.141 1 84.38 133 LYS A N 1
ATOM 1074 C CA . LYS A 1 133 ? -0.141 -3.271 13.281 1 84.38 133 LYS A CA 1
ATOM 1075 C C . LYS A 1 133 ? 1.229 -3.711 13.789 1 84.38 133 LYS A C 1
ATOM 1077 O O . LYS A 1 133 ? 1.408 -4.863 14.188 1 84.38 133 LYS A O 1
ATOM 1082 N N . LYS A 1 134 ? 2.201 -2.92 13.805 1 73.19 134 LYS A N 1
ATOM 1083 C CA . LYS A 1 134 ? 3.516 -3.328 14.297 1 73.19 134 LYS A CA 1
ATOM 1084 C C . LYS A 1 134 ? 4.008 -2.385 15.391 1 73.19 134 LYS A C 1
ATOM 1086 O O . LYS A 1 134 ? 3.961 -1.164 15.234 1 73.19 134 LYS A O 1
ATOM 1091 N N . PRO A 1 135 ? 4.254 -3.051 16.375 1 67.44 135 PRO A N 1
ATOM 1092 C CA . PRO A 1 135 ? 4.863 -2.25 17.438 1 67.44 135 PRO A CA 1
ATOM 1093 C C . PRO A 1 135 ? 6.254 -1.74 17.078 1 67.44 135 PRO A C 1
ATOM 1095 O O . PRO A 1 135 ? 7.25 -2.422 17.328 1 67.44 135 PRO A O 1
ATOM 1098 N N . ARG A 1 136 ? 6.312 -0.75 16.406 1 80.69 136 ARG A N 1
ATOM 1099 C CA . ARG A 1 136 ? 7.562 -0.114 16 1 80.69 136 ARG A CA 1
ATOM 1100 C C . ARG A 1 136 ? 7.691 1.278 16.609 1 80.69 136 ARG A C 1
ATOM 1102 O O . ARG A 1 136 ? 6.754 1.776 17.234 1 80.69 136 ARG A O 1
ATOM 1109 N N . ASN A 1 137 ? 8.859 1.728 16.578 1 95.38 137 ASN A N 1
ATOM 1110 C CA . ASN A 1 137 ? 9.148 3.086 17.031 1 95.38 137 ASN A CA 1
ATOM 1111 C C . ASN A 1 137 ? 8.703 4.121 15.992 1 95.38 137 ASN A C 1
ATOM 1113 O O . ASN A 1 137 ? 9.461 5.02 15.641 1 95.38 137 ASN A O 1
ATOM 1117 N N . ILE A 1 138 ? 7.43 3.973 15.492 1 97.19 138 ILE A N 1
ATOM 1118 C CA . ILE A 1 138 ? 6.836 4.867 14.5 1 97.19 138 ILE A CA 1
ATOM 1119 C C . ILE A 1 138 ? 5.445 5.297 14.969 1 97.19 138 ILE A C 1
ATOM 1121 O O . ILE A 1 138 ? 4.664 4.477 15.445 1 97.19 138 ILE A O 1
ATOM 1125 N N . VAL A 1 139 ? 5.129 6.566 14.906 1 97.75 139 VAL A N 1
ATOM 1126 C CA . VAL A 1 139 ? 3.828 7.125 15.266 1 97.75 139 VAL A CA 1
ATOM 1127 C C . VAL A 1 139 ? 3.311 7.992 14.117 1 97.75 139 VAL A C 1
ATOM 1129 O O . VAL A 1 139 ? 4.098 8.594 13.383 1 97.75 139 VAL A O 1
ATOM 1132 N N . ASN A 1 140 ? 2.021 7.945 13.906 1 98.19 140 ASN A N 1
ATOM 1133 C CA . ASN A 1 140 ? 1.371 8.727 12.859 1 98.19 140 ASN A CA 1
ATOM 1134 C C . ASN A 1 140 ? 0.486 9.82 13.453 1 98.19 140 ASN A C 1
ATOM 1136 O O . ASN A 1 140 ? -0.362 9.547 14.305 1 98.19 140 ASN A O 1
ATOM 1140 N N . LEU A 1 141 ? 0.736 11.016 13.039 1 98.69 141 LEU A N 1
ATOM 1141 C CA . LEU A 1 141 ? -0.099 12.148 13.43 1 98.69 141 LEU A CA 1
ATOM 1142 C C . LEU A 1 141 ? -1.06 12.523 12.305 1 98.69 141 LEU A C 1
ATOM 1144 O O . LEU A 1 141 ? -0.647 13.109 11.305 1 98.69 141 LEU A O 1
ATOM 1148 N N . ARG A 1 142 ? -2.342 12.18 12.492 1 98.44 142 ARG A N 1
ATOM 1149 C CA . ARG A 1 142 ? -3.371 12.531 11.516 1 98.44 142 ARG A CA 1
ATOM 1150 C C . ARG A 1 142 ? -3.775 14 11.656 1 98.44 142 ARG A C 1
ATOM 1152 O O . ARG A 1 142 ? -4.684 14.328 12.43 1 98.44 142 ARG A O 1
ATOM 1159 N N . VAL A 1 143 ? -3.178 14.797 10.852 1 98.19 143 VAL A N 1
ATOM 1160 C CA . VAL A 1 143 ? -3.406 16.234 10.961 1 98.19 143 VAL A CA 1
ATOM 1161 C C . VAL A 1 143 ? -4.637 16.625 10.141 1 98.19 143 VAL A C 1
ATOM 1163 O O . VAL A 1 143 ? -4.703 16.359 8.938 1 98.19 143 VAL A O 1
ATOM 1166 N N . LEU A 1 144 ? -5.57 17.234 10.773 1 93.94 144 LEU A N 1
ATOM 1167 C CA . LEU A 1 144 ? -6.785 17.672 10.102 1 93.94 144 LEU A CA 1
ATOM 1168 C C . LEU A 1 144 ? -6.781 19.188 9.891 1 93.94 144 LEU A C 1
ATOM 1170 O O . LEU A 1 144 ? -6.555 19.938 10.836 1 93.94 144 LEU A O 1
ATOM 1174 N N . GLY A 1 145 ? -6.949 19.625 8.758 1 95.62 145 GLY A N 1
ATOM 1175 C CA . GLY A 1 145 ? -7.227 21.016 8.422 1 95.62 145 GLY A CA 1
ATOM 1176 C C . GLY A 1 145 ? -6.062 21.938 8.711 1 95.62 145 GLY A C 1
ATOM 1177 O O . GLY A 1 145 ? -6.246 23.016 9.273 1 95.62 145 GLY A O 1
ATOM 1178 N N . ILE A 1 146 ? -4.848 21.547 8.453 1 98.25 146 ILE A N 1
ATOM 1179 C CA . ILE A 1 146 ? -3.668 22.359 8.758 1 98.25 146 ILE A CA 1
ATOM 1180 C C . ILE A 1 146 ? -3.561 23.516 7.77 1 98.25 146 ILE A C 1
ATOM 1182 O O . ILE A 1 146 ? -3.854 23.359 6.582 1 98.25 146 ILE A O 1
ATOM 1186 N N . PHE A 1 147 ? -3.236 24.703 8.281 1 98.25 147 PHE A N 1
ATOM 1187 C CA . PHE A 1 147 ? -3 25.859 7.426 1 98.25 147 PHE A CA 1
ATOM 1188 C C . PHE A 1 147 ? -1.821 26.672 7.938 1 98.25 147 PHE A C 1
ATOM 1190 O O . PHE A 1 147 ? -1.458 26.578 9.117 1 98.25 147 PHE A O 1
ATOM 1197 N N . GLY A 1 148 ? -1.172 27.359 7.074 1 97.81 148 GLY A N 1
ATOM 1198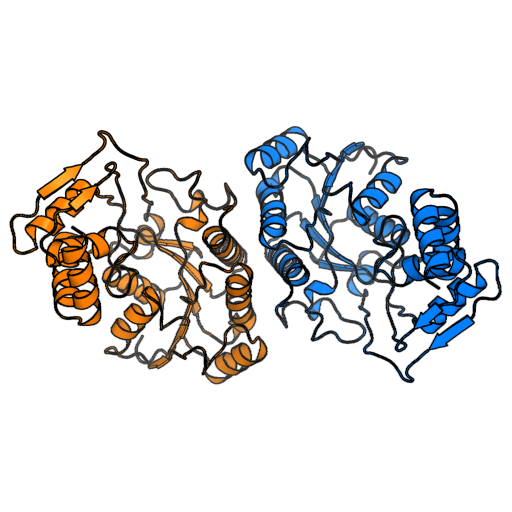 C CA . GLY A 1 148 ? -0.041 28.188 7.453 1 97.81 148 GLY A CA 1
ATOM 1199 C C . GLY A 1 148 ? 0.796 28.641 6.27 1 97.81 148 GLY A C 1
ATOM 1200 O O . GLY A 1 148 ? 0.44 28.375 5.117 1 97.81 148 GLY A O 1
ATOM 1201 N N . LYS A 1 149 ? 1.871 29.344 6.621 1 93.44 149 LYS A N 1
ATOM 1202 C CA . LYS A 1 149 ? 2.768 29.859 5.59 1 93.44 149 LYS A CA 1
ATOM 1203 C C . LYS A 1 149 ? 3.357 28.719 4.758 1 93.44 149 LYS A C 1
ATOM 1205 O O . LYS A 1 149 ? 3.625 27.641 5.277 1 93.44 149 LYS A O 1
ATOM 1210 N N . TYR A 1 150 ? 3.484 28.797 3.463 1 95.06 150 TYR A N 1
ATOM 1211 C CA . TYR A 1 150 ? 4.105 27.922 2.473 1 95.06 150 TYR A CA 1
ATOM 1212 C C . TYR A 1 150 ? 3.084 26.953 1.878 1 95.06 150 TYR A C 1
ATOM 1214 O O . TYR A 1 150 ? 3.402 26.188 0.97 1 95.06 150 TYR A O 1
ATOM 1222 N N . GLU A 1 151 ? 1.792 26.969 2.479 1 96.38 151 GLU A N 1
ATOM 1223 C CA . GLU A 1 151 ? 0.799 26.109 1.833 1 96.38 151 GLU A CA 1
ATOM 1224 C C . GLU A 1 151 ? 0.436 26.641 0.448 1 96.38 151 GLU A C 1
ATOM 1226 O O . GLU A 1 151 ? 0.878 27.719 0.052 1 96.38 151 GLU A O 1
ATOM 1231 N N . ASP A 1 152 ? -0.235 25.875 -0.339 1 94.19 152 ASP A N 1
ATOM 1232 C CA . ASP A 1 152 ? -0.672 26.281 -1.669 1 94.19 152 ASP A CA 1
ATOM 1233 C C . ASP A 1 152 ? -1.762 27.344 -1.581 1 94.19 152 ASP A C 1
ATOM 1235 O O . ASP A 1 152 ? -2.953 27.031 -1.604 1 94.19 152 ASP A O 1
ATOM 1239 N N . TYR A 1 153 ? -1.356 28.562 -1.589 1 94.19 153 TYR A N 1
ATOM 1240 C CA . TYR A 1 153 ? -2.258 29.688 -1.367 1 94.19 153 TYR A CA 1
ATOM 1241 C C . TYR A 1 153 ? -3.205 29.859 -2.547 1 94.19 153 TYR A C 1
ATOM 1243 O O . TYR A 1 153 ? -4.168 30.625 -2.467 1 94.19 153 TYR A O 1
ATOM 1251 N N . THR A 1 154 ? -3.047 29.156 -3.641 1 92.19 154 THR A N 1
ATOM 1252 C CA . THR A 1 154 ? -3.939 29.266 -4.789 1 92.19 154 THR A CA 1
ATOM 1253 C C . THR A 1 154 ? -5.195 28.422 -4.574 1 92.19 154 THR A C 1
ATOM 1255 O O . THR A 1 154 ? -6.195 28.609 -5.27 1 92.19 154 THR A O 1
ATOM 1258 N N . ARG A 1 155 ? -5.113 27.516 -3.557 1 91.38 155 ARG A N 1
ATOM 1259 C CA . ARG A 1 155 ? -6.195 26.531 -3.461 1 91.38 155 ARG A CA 1
ATOM 1260 C C . ARG A 1 155 ? -6.773 26.5 -2.051 1 91.38 155 ARG A C 1
ATOM 1262 O O . ARG A 1 155 ? -7.949 26.188 -1.866 1 91.38 155 ARG A O 1
ATOM 1269 N N . ARG A 1 156 ? -6.02 26.828 -1.058 1 95.69 156 ARG A N 1
ATOM 1270 C CA . ARG A 1 156 ? -6.434 26.656 0.332 1 95.69 156 ARG A CA 1
ATOM 1271 C C . ARG A 1 156 ? -7.25 27.859 0.81 1 95.69 156 ARG A C 1
ATOM 1273 O O . ARG A 1 156 ? -6.891 29 0.54 1 95.69 156 ARG A O 1
ATOM 1280 N N . PHE A 1 157 ? -8.219 27.609 1.484 1 96.38 157 PHE A N 1
ATOM 1281 C CA . PHE A 1 157 ? -9.258 28.594 1.778 1 96.38 157 PHE A CA 1
ATOM 1282 C C . PHE A 1 157 ? -8.664 29.812 2.463 1 96.38 157 PHE A C 1
ATOM 1284 O O . PHE A 1 157 ? -8.836 30.938 1.986 1 96.38 157 PHE A O 1
ATOM 1291 N N . ILE A 1 158 ? -7.945 29.641 3.541 1 96.69 158 ILE A N 1
ATOM 1292 C CA . ILE A 1 158 ? -7.496 30.75 4.367 1 96.69 158 ILE A CA 1
ATOM 1293 C C . ILE A 1 158 ? -6.43 31.562 3.621 1 96.69 158 ILE A C 1
ATOM 1295 O O . ILE A 1 158 ? -6.562 32.781 3.447 1 96.69 158 ILE A O 1
ATOM 1299 N N . SER A 1 159 ? -5.414 30.906 3.105 1 95.94 159 SER A N 1
ATOM 1300 C CA . SER A 1 159 ? -4.32 31.594 2.422 1 95.94 159 SER A CA 1
ATOM 1301 C C . SER A 1 159 ? -4.805 32.25 1.144 1 95.94 159 SER A C 1
ATOM 1303 O O . SER A 1 159 ? -4.395 33.375 0.831 1 95.94 159 SER A O 1
ATOM 1305 N N . ASN A 1 160 ? -5.688 31.562 0.422 1 94.94 160 ASN A N 1
ATOM 1306 C CA . ASN A 1 160 ? -6.227 32.125 -0.805 1 94.94 160 ASN A CA 1
ATOM 1307 C C . ASN A 1 160 ? -7.004 33.406 -0.526 1 94.94 160 ASN A C 1
ATOM 1309 O O . ASN A 1 160 ? -6.859 34.406 -1.25 1 94.94 160 ASN A O 1
ATOM 1313 N N . ASN A 1 161 ? -7.801 33.438 0.463 1 94.5 161 ASN A N 1
ATOM 1314 C CA . ASN A 1 161 ? -8.633 34.594 0.758 1 94.5 161 ASN A CA 1
ATOM 1315 C C . ASN A 1 161 ? -7.824 35.719 1.387 1 94.5 161 ASN A C 1
ATOM 1317 O O . ASN A 1 161 ? -8.164 36.906 1.229 1 94.5 161 ASN A O 1
ATOM 1321 N N . ILE A 1 162 ? -6.75 35.375 2.098 1 93.81 162 ILE A N 1
ATOM 132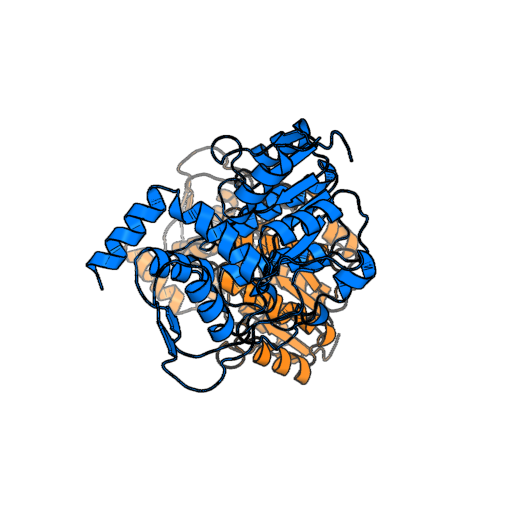2 C CA . ILE A 1 162 ? -5.82 36.406 2.547 1 93.81 162 ILE A CA 1
ATOM 1323 C C . ILE A 1 162 ? -5.219 37.094 1.339 1 93.81 162 ILE A C 1
ATOM 1325 O O . ILE A 1 162 ? -5.148 38.344 1.308 1 93.81 162 ILE A O 1
ATOM 1329 N N . CYS A 1 163 ? -4.828 36.344 0.341 1 92.19 163 CYS A N 1
ATOM 1330 C CA . CYS A 1 163 ? -4.277 36.938 -0.882 1 92.19 163 CYS A CA 1
ATOM 1331 C C . CYS A 1 163 ? -5.309 37.812 -1.576 1 92.19 163 CYS A C 1
ATOM 1333 O O . CYS A 1 163 ? -4.977 38.906 -2.051 1 92.19 163 CYS A O 1
ATOM 1335 N N . LYS A 1 164 ? -6.52 37.375 -1.654 1 91.12 164 LYS A N 1
ATOM 1336 C CA . LYS A 1 164 ? -7.59 38.156 -2.258 1 91.12 164 LYS A CA 1
ATOM 1337 C C . LYS A 1 164 ? -7.793 39.469 -1.51 1 91.12 164 LYS A C 1
ATOM 1339 O O . LYS A 1 164 ? -7.961 40.531 -2.129 1 91.12 164 LYS A O 1
ATOM 1344 N N . ALA A 1 165 ? -7.789 39.344 -0.255 1 88.56 165 ALA A N 1
ATOM 1345 C CA . ALA A 1 165 ? -7.949 40.531 0.556 1 88.56 165 ALA A CA 1
ATOM 1346 C C . ALA A 1 165 ? -6.805 41.531 0.313 1 88.56 165 ALA A C 1
ATOM 1348 O O . ALA A 1 165 ? -7.023 42.719 0.217 1 88.56 165 ALA A O 1
ATOM 1349 N N . ILE A 1 166 ? -5.609 41 0.276 1 88.5 166 ILE A N 1
ATOM 1350 C CA . ILE A 1 166 ? -4.438 41.812 -0.003 1 88.5 166 ILE A CA 1
ATOM 1351 C C . ILE A 1 166 ? -4.609 42.531 -1.348 1 88.5 166 ILE A C 1
ATOM 1353 O O . ILE A 1 166 ? -4.199 43.688 -1.509 1 88.5 166 ILE A O 1
ATOM 1357 N N . ALA A 1 167 ? -5.273 41.844 -2.256 1 89.25 167 ALA A N 1
ATOM 1358 C CA . ALA A 1 167 ? -5.5 42.406 -3.596 1 89.25 167 ALA A CA 1
ATOM 1359 C C . ALA A 1 167 ? -6.676 43.375 -3.605 1 89.25 167 ALA A C 1
ATOM 1361 O O . ALA A 1 167 ? -7.035 43.906 -4.656 1 89.25 167 ALA A O 1
ATOM 1362 N N . GLY A 1 168 ? -7.301 43.531 -2.506 1 88 168 GLY A N 1
ATOM 1363 C CA . GLY A 1 168 ? -8.438 44.406 -2.412 1 88 168 GLY A CA 1
ATOM 1364 C C . GLY A 1 168 ? -9.734 43.812 -2.885 1 88 168 GLY A C 1
ATOM 1365 O O . GLY A 1 168 ? -10.641 44.5 -3.34 1 88 168 GLY A O 1
ATOM 1366 N N . LEU A 1 169 ? -9.695 42.531 -2.855 1 89.88 169 LEU A N 1
ATOM 1367 C CA . LEU A 1 169 ? -10.891 41.812 -3.293 1 89.88 169 LEU A CA 1
ATOM 1368 C C . LEU A 1 169 ? -11.641 41.25 -2.102 1 89.88 169 LEU A C 1
ATOM 1370 O O . LEU A 1 169 ? -11.055 41 -1.05 1 89.88 169 LEU A O 1
ATOM 1374 N N . GLY A 1 170 ? -12.938 41.062 -2.195 1 88.94 170 GLY A N 1
ATOM 1375 C CA . GLY A 1 170 ? -13.75 40.438 -1.167 1 88.94 170 GLY A CA 1
ATOM 1376 C C . GLY A 1 170 ? -13.609 38.906 -1.156 1 88.94 170 GLY A C 1
ATOM 1377 O O . GLY A 1 170 ? -12.859 38.344 -1.956 1 88.94 170 GLY A O 1
ATOM 1378 N N . VAL A 1 171 ? -14.273 38.281 -0.153 1 91.62 171 VAL A N 1
ATOM 1379 C CA . VAL A 1 171 ? -14.258 36.844 -0.011 1 91.62 171 VAL A CA 1
ATOM 1380 C C . VAL A 1 171 ? -15.602 36.281 -0.442 1 91.62 171 VAL A C 1
ATOM 1382 O O . VAL A 1 171 ? -16.656 36.75 -0.009 1 91.62 171 VAL A O 1
ATOM 1385 N N . THR A 1 172 ? -15.562 35.344 -1.349 1 91.25 172 THR A N 1
ATOM 1386 C CA . THR A 1 172 ? -16.781 34.656 -1.78 1 91.25 172 THR A CA 1
ATOM 1387 C C . THR A 1 172 ? -16.75 33.188 -1.354 1 91.25 172 THR A C 1
ATOM 1389 O O . THR A 1 172 ? -15.797 32.469 -1.64 1 91.25 172 THR A O 1
ATOM 1392 N N . ILE A 1 173 ? -17.797 32.781 -0.641 1 95.12 173 ILE A N 1
ATOM 1393 C CA . ILE A 1 173 ? -17.984 31.406 -0.208 1 95.12 173 ILE A CA 1
ATOM 1394 C C . ILE A 1 173 ? -19.172 30.797 -0.944 1 95.12 173 ILE A C 1
ATOM 1396 O O . ILE A 1 173 ? -20.25 31.375 -0.992 1 95.12 173 ILE A O 1
ATOM 1400 N N . ASN A 1 174 ? -18.953 29.688 -1.597 1 94.88 174 ASN A N 1
ATOM 1401 C CA . ASN A 1 174 ? -20.094 29.047 -2.26 1 94.88 174 ASN A CA 1
ATOM 1402 C C . ASN A 1 174 ? -21.172 28.641 -1.263 1 94.88 174 ASN A C 1
ATOM 1404 O O . ASN A 1 174 ? -22.328 29.031 -1.417 1 94.88 174 ASN A O 1
ATOM 1408 N N . GLN A 1 175 ? -20.812 27.875 -0.307 1 96.69 175 GLN A N 1
ATOM 1409 C CA . GLN A 1 175 ? -21.656 27.469 0.81 1 96.69 175 GLN A CA 1
ATOM 1410 C C . GLN A 1 175 ? -20.844 27.328 2.092 1 96.69 175 GLN A C 1
ATOM 1412 O O . GLN A 1 175 ? -19.734 26.797 2.068 1 96.69 175 GLN A O 1
ATOM 1417 N N . ASP A 1 176 ? -21.422 27.812 3.137 1 96.5 176 ASP A N 1
ATOM 1418 C CA . ASP A 1 176 ? -20.703 27.781 4.406 1 96.5 176 ASP A CA 1
ATOM 1419 C C . ASP A 1 176 ? -20.547 26.344 4.906 1 96.5 176 ASP A C 1
ATOM 1421 O O . ASP A 1 176 ? -21.281 25.453 4.477 1 96.5 176 ASP A O 1
ATOM 1425 N N . MET A 1 177 ? -19.531 26.109 5.699 1 96.44 177 MET A N 1
ATOM 1426 C CA . MET A 1 177 ? -19.281 24.828 6.344 1 96.44 177 MET A CA 1
ATOM 1427 C C . MET A 1 177 ? -18.438 25.016 7.602 1 96.44 177 MET A C 1
ATOM 1429 O O . MET A 1 177 ? -17.672 25.969 7.711 1 96.44 177 MET A O 1
ATOM 1433 N N . LYS A 1 178 ? -18.641 24.125 8.531 1 96.56 178 LYS A N 1
ATOM 1434 C CA . LYS A 1 178 ? -17.75 24.062 9.688 1 96.56 178 LYS A CA 1
ATOM 1435 C C . LYS A 1 178 ? -16.5 23.25 9.391 1 96.56 178 LYS A C 1
ATOM 1437 O O . LYS A 1 178 ? -16.594 22.156 8.828 1 96.56 178 LYS A O 1
ATOM 1442 N N . PHE A 1 179 ? -15.414 23.828 9.703 1 96.94 179 PHE A N 1
ATOM 1443 C CA . PHE A 1 179 ? -14.125 23.203 9.391 1 96.94 179 PHE A CA 1
ATOM 1444 C C . PHE A 1 179 ? -13.156 23.375 10.555 1 96.94 179 PHE A C 1
ATOM 1446 O O . PHE A 1 179 ? -13 24.469 11.094 1 96.94 179 PHE A O 1
ATOM 1453 N N . ASP A 1 180 ? -12.555 22.344 11.016 1 97.19 180 ASP A N 1
ATOM 1454 C CA . ASP A 1 180 ? -11.586 22.375 12.109 1 97.19 180 ASP A CA 1
ATOM 1455 C C . ASP A 1 180 ? -10.18 22.656 11.594 1 97.19 180 ASP A C 1
ATOM 1457 O O . ASP A 1 180 ? -9.43 21.719 11.289 1 97.19 180 ASP A O 1
ATOM 1461 N N . PHE A 1 181 ? -9.805 23.922 11.633 1 97.81 181 PHE A N 1
ATOM 1462 C CA . PHE A 1 181 ? -8.492 24.344 11.164 1 97.81 181 PHE A CA 1
ATOM 1463 C C . PHE A 1 181 ? -7.477 24.312 12.305 1 97.81 181 PHE A C 1
ATOM 1465 O O . PHE A 1 181 ? -7.781 24.75 13.422 1 97.81 181 PHE A O 1
ATOM 1472 N N . ILE A 1 182 ? -6.34 23.844 12.023 1 98.44 182 ILE A N 1
ATOM 1473 C CA . ILE A 1 182 ? -5.25 23.938 12.992 1 98.44 182 ILE A CA 1
ATOM 1474 C C . ILE A 1 182 ? -4.078 24.703 12.375 1 98.44 182 ILE A C 1
ATOM 1476 O O . ILE A 1 182 ? -3.658 24.406 11.258 1 98.44 182 ILE A O 1
ATOM 1480 N N . TYR A 1 183 ? -3.641 25.719 13.094 1 98.62 183 TYR A N 1
ATOM 1481 C CA . TYR A 1 183 ? -2.51 26.516 12.648 1 98.62 183 TYR A CA 1
ATOM 1482 C C . TYR A 1 183 ? -1.217 25.719 12.688 1 98.62 183 TYR A C 1
ATOM 1484 O O . TYR A 1 183 ? -0.966 24.969 13.641 1 98.62 183 TYR A O 1
ATOM 1492 N N . VAL A 1 184 ? -0.379 25.828 11.648 1 98.62 184 VAL A N 1
ATOM 1493 C CA . VAL A 1 184 ? 0.812 25 11.469 1 98.62 184 VAL A CA 1
ATOM 1494 C C . VAL A 1 184 ? 1.737 25.172 12.672 1 98.62 184 VAL A C 1
ATOM 1496 O O . VAL A 1 184 ? 2.369 24.203 13.109 1 98.62 184 VAL A O 1
ATOM 1499 N N . ASN A 1 185 ? 1.831 26.359 13.273 1 98 185 ASN A N 1
ATOM 1500 C CA . ASN A 1 185 ? 2.689 26.578 14.43 1 98 185 ASN A CA 1
ATOM 1501 C C . ASN A 1 185 ? 2.217 25.781 15.641 1 98 185 ASN A C 1
ATOM 1503 O O . ASN A 1 185 ? 3.031 25.344 16.453 1 98 185 ASN A O 1
ATOM 1507 N N . ASP A 1 186 ? 0.931 25.672 15.758 1 98.44 186 ASP A N 1
ATOM 1508 C CA . ASP A 1 186 ? 0.388 24.859 16.844 1 98.44 186 ASP A CA 1
ATOM 1509 C C . ASP A 1 186 ? 0.674 23.375 16.609 1 98.44 186 ASP A C 1
ATOM 1511 O O . ASP A 1 186 ? 1.033 22.656 17.547 1 98.44 186 ASP A O 1
ATOM 1515 N N . PHE A 1 187 ? 0.5 22.953 15.398 1 98.62 187 PHE A N 1
ATOM 1516 C CA . PHE A 1 187 ? 0.805 21.562 15.039 1 98.62 187 PHE A CA 1
ATOM 1517 C C . PHE A 1 187 ? 2.25 21.219 15.383 1 98.62 187 PHE A C 1
ATOM 1519 O O . PHE A 1 187 ? 2.525 20.172 15.953 1 98.62 187 PHE A O 1
ATOM 1526 N N . ILE A 1 188 ? 3.191 22.109 15.023 1 98.25 188 ILE A N 1
ATOM 1527 C CA . ILE A 1 188 ? 4.613 21.828 15.195 1 98.25 188 ILE A CA 1
ATOM 1528 C C . ILE A 1 188 ? 4.938 21.703 16.688 1 98.25 188 ILE A C 1
ATOM 1530 O O . ILE A 1 188 ? 5.762 20.875 17.078 1 98.25 188 ILE A O 1
ATOM 1534 N N . LYS A 1 189 ? 4.273 22.516 17.516 1 97.5 189 LYS A N 1
ATOM 1535 C CA . LYS A 1 189 ? 4.441 22.391 18.953 1 97.5 189 LYS A CA 1
ATOM 1536 C C . LYS A 1 189 ? 3.982 21.031 19.438 1 97.5 189 LYS A C 1
ATOM 1538 O O . LYS A 1 189 ? 4.641 20.406 20.281 1 97.5 189 LYS A O 1
ATOM 1543 N N . ILE A 1 190 ? 2.871 20.609 18.953 1 98.25 190 ILE A N 1
ATOM 1544 C CA . ILE A 1 190 ? 2.357 19.297 19.297 1 98.25 190 ILE A CA 1
ATOM 1545 C C . ILE A 1 190 ? 3.326 18.219 18.812 1 98.25 190 ILE A C 1
ATOM 1547 O O . ILE A 1 190 ? 3.668 17.297 19.547 1 98.25 190 ILE A O 1
ATOM 1551 N N . LEU A 1 191 ? 3.811 18.359 17.562 1 98.44 191 LEU A N 1
ATOM 1552 C CA . LEU A 1 191 ? 4.77 17.422 16.984 1 98.44 191 LEU A CA 1
ATOM 1553 C C . LEU A 1 191 ? 6 17.281 17.859 1 98.44 191 LEU A C 1
ATOM 1555 O O . LEU A 1 191 ? 6.461 16.172 18.125 1 98.44 191 LEU A O 1
ATOM 1559 N N . GLU A 1 192 ? 6.512 18.375 18.328 1 97.69 192 GLU A N 1
ATOM 1560 C CA . GLU A 1 192 ? 7.703 18.375 19.172 1 97.69 192 GLU A CA 1
ATOM 1561 C C . GLU A 1 192 ? 7.465 17.578 20.453 1 97.69 192 GLU A C 1
ATOM 1563 O O . GLU A 1 192 ? 8.367 16.906 20.969 1 97.69 192 GLU A O 1
ATOM 1568 N N . SER A 1 193 ? 6.273 17.688 20.984 1 97.25 193 SER A N 1
ATOM 1569 C CA . SER A 1 193 ? 5.961 17 22.219 1 97.25 193 SER A CA 1
ATOM 1570 C C . SER A 1 193 ? 6.082 15.484 22.062 1 97.25 193 SER A C 1
ATOM 1572 O O . SER A 1 193 ? 6.191 14.766 23.062 1 97.25 193 SER A O 1
ATOM 1574 N N . PHE A 1 194 ? 6.07 14.992 20.844 1 97.75 194 PHE A N 1
ATOM 1575 C CA . PHE A 1 194 ? 6.156 13.562 20.578 1 97.75 194 PHE A CA 1
ATOM 1576 C C . PHE A 1 194 ? 7.605 13.102 20.562 1 97.75 194 PHE A C 1
ATOM 1578 O O . PHE A 1 194 ? 7.883 11.898 20.578 1 97.75 194 PHE A O 1
ATOM 1585 N N . PHE A 1 195 ? 8.594 14.016 20.547 1 97.31 195 PHE A N 1
ATOM 1586 C CA . PHE A 1 195 ? 9.992 13.672 20.328 1 97.31 195 PHE A CA 1
ATOM 1587 C C . PHE A 1 195 ? 10.492 12.734 21.422 1 97.31 195 PHE A C 1
ATOM 1589 O O . PHE A 1 195 ? 11.203 11.766 21.125 1 97.31 195 PHE A O 1
ATOM 1596 N N . THR A 1 196 ? 10.102 12.953 22.625 1 91.19 196 THR A N 1
ATOM 1597 C CA . THR A 1 196 ? 10.711 12.203 23.719 1 91.19 196 THR A CA 1
ATOM 1598 C C . THR A 1 196 ? 9.656 11.43 24.484 1 91.19 196 THR A C 1
ATOM 1600 O O . THR A 1 196 ? 9.977 10.703 25.438 1 91.19 196 THR A O 1
ATOM 1603 N N . LYS A 1 197 ? 8.43 11.586 24.094 1 90.75 197 LYS A N 1
ATOM 1604 C CA . LYS A 1 197 ? 7.336 10.93 24.812 1 90.75 197 LYS A CA 1
ATOM 1605 C C . LYS A 1 197 ? 7.09 9.523 24.266 1 90.75 197 LYS A C 1
ATOM 1607 O O . LYS A 1 197 ? 7.043 9.32 23.047 1 90.75 197 LYS A O 1
ATOM 1612 N N . GLU A 1 198 ? 7.039 8.562 25.156 1 92.5 198 GLU A N 1
ATOM 1613 C CA . GLU A 1 198 ? 6.527 7.246 24.781 1 92.5 198 GLU A CA 1
ATOM 1614 C C . GLU A 1 198 ? 5.008 7.262 24.641 1 92.5 198 GLU A C 1
ATOM 1616 O O . GLU A 1 198 ? 4.301 7.668 25.562 1 92.5 198 GLU A O 1
ATOM 1621 N N . THR A 1 199 ? 4.516 6.863 23.562 1 94.56 199 THR A N 1
ATOM 1622 C CA . THR A 1 199 ? 3.094 6.992 23.266 1 94.56 199 THR A CA 1
ATOM 1623 C C . THR A 1 199 ? 2.375 5.664 23.5 1 94.56 199 THR A C 1
ATOM 1625 O O . THR A 1 199 ? 2.932 4.598 23.234 1 94.56 199 THR A O 1
ATOM 1628 N N . GLN A 1 200 ? 1.164 5.777 23.953 1 94.75 200 GLN A N 1
ATOM 1629 C CA . GLN A 1 200 ? 0.315 4.605 24.141 1 94.75 200 GLN A CA 1
ATOM 1630 C C . GLN A 1 200 ? -0.238 4.098 22.812 1 94.75 200 GLN A C 1
ATOM 1632 O O . GLN A 1 200 ? -0.416 2.891 22.641 1 94.75 200 GLN A O 1
ATOM 1637 N N . TYR A 1 201 ? -0.533 5 21.953 1 95.25 201 TYR A N 1
ATOM 1638 C CA . TYR A 1 201 ? -1.11 4.676 20.656 1 95.25 201 TYR A CA 1
ATOM 1639 C C . TYR A 1 201 ? -0.133 4.988 19.531 1 95.25 201 TYR A C 1
ATOM 1641 O O . TYR A 1 201 ? 0.906 5.613 19.75 1 95.25 201 TYR A O 1
ATOM 1649 N N . ARG A 1 202 ? -0.451 4.492 18.375 1 95.5 202 ARG A N 1
ATOM 1650 C CA . ARG A 1 202 ? 0.427 4.699 17.234 1 95.5 202 ARG A CA 1
ATOM 1651 C C . ARG A 1 202 ? -0.156 5.734 16.281 1 95.5 202 ARG A C 1
ATOM 1653 O O . ARG A 1 202 ? 0.541 6.223 15.383 1 95.5 202 ARG A O 1
ATOM 1660 N N . ASN A 1 203 ? -1.428 6.047 16.438 1 96.69 203 ASN A N 1
ATOM 1661 C CA . ASN A 1 203 ? -2.113 7.047 15.625 1 96.69 203 ASN A CA 1
ATOM 1662 C C . ASN A 1 203 ? -2.873 8.047 16.5 1 96.69 203 ASN A C 1
ATOM 1664 O O . ASN A 1 203 ? -3.561 7.656 17.438 1 96.69 203 ASN A O 1
ATOM 1668 N N . TYR A 1 204 ? -2.736 9.336 16.188 1 98.12 204 TYR A N 1
ATOM 1669 C CA . TYR A 1 204 ? -3.41 10.398 16.922 1 98.12 204 TYR A CA 1
ATOM 1670 C C . TYR A 1 204 ? -4.051 11.398 15.961 1 98.12 204 TYR A C 1
ATOM 1672 O O . TYR A 1 204 ? -3.422 11.828 14.984 1 98.12 204 TYR A O 1
ATOM 1680 N N . ASN A 1 205 ? -5.32 11.727 16.219 1 98.5 205 ASN A N 1
ATOM 1681 C CA . ASN A 1 205 ? -5.891 12.906 15.578 1 98.5 205 ASN A CA 1
ATOM 1682 C C . ASN A 1 205 ? -5.27 14.188 16.125 1 98.5 205 ASN A C 1
ATOM 1684 O O . ASN A 1 205 ? -5.191 14.383 17.328 1 98.5 205 ASN A O 1
ATOM 1688 N N . ILE A 1 206 ? -4.82 14.984 15.234 1 98.69 206 ILE A N 1
ATOM 1689 C CA . ILE A 1 206 ? -4.289 16.297 15.609 1 98.69 206 ILE A CA 1
ATOM 1690 C C . ILE A 1 206 ? -5.203 17.391 15.07 1 98.69 206 ILE A C 1
ATOM 1692 O O . ILE A 1 206 ? -5.18 17.688 13.875 1 98.69 206 ILE A O 1
ATOM 1696 N N . CYS A 1 207 ? -5.953 17.953 15.914 1 98.19 207 CYS A N 1
ATOM 1697 C CA . CYS A 1 207 ? -6.934 18.984 15.602 1 98.19 207 CYS A CA 1
ATOM 1698 C C . CYS A 1 207 ? -7.277 19.812 16.828 1 98.19 207 CYS A C 1
ATOM 1700 O O . CYS A 1 207 ? -6.816 19.516 17.938 1 98.19 207 CYS A O 1
ATOM 1702 N N . THR A 1 208 ? -8.023 20.875 16.672 1 97.44 208 THR A N 1
ATOM 1703 C CA . THR A 1 208 ? -8.383 21.734 17.797 1 97.44 208 THR A CA 1
ATOM 1704 C C . THR A 1 208 ? -9.609 21.188 18.531 1 97.44 208 THR A C 1
ATOM 1706 O O . THR A 1 208 ? -9.797 21.438 19.719 1 97.44 208 THR A O 1
ATOM 1709 N N . GLY A 1 209 ? -10.398 20.469 17.734 1 96 209 GLY A N 1
ATOM 1710 C CA . GLY A 1 209 ? -11.68 20.031 18.281 1 96 209 GLY A CA 1
ATOM 1711 C C . GLY A 1 209 ? -12.719 21.141 18.328 1 96 209 GLY A C 1
ATOM 1712 O O . GLY A 1 209 ? -13.789 20.969 18.922 1 96 209 GLY A O 1
ATOM 1713 N N . LYS A 1 210 ? -12.391 22.234 17.734 1 95.38 210 LYS A N 1
ATOM 1714 C CA . LYS A 1 210 ? -13.266 23.406 17.75 1 95.38 210 LYS A CA 1
ATOM 1715 C C . LYS A 1 210 ? -13.469 23.953 16.328 1 95.38 210 LYS A C 1
ATOM 1717 O O . LYS A 1 210 ? -12.922 25 15.977 1 95.38 210 LYS A O 1
ATOM 1722 N N . PRO A 1 211 ? -14.352 23.297 15.578 1 97 211 PRO A N 1
ATOM 1723 C CA . PRO A 1 211 ? -14.562 23.75 14.195 1 97 211 PRO A CA 1
ATOM 1724 C C . PRO A 1 211 ? -15.148 25.156 14.117 1 97 211 PRO A C 1
ATOM 1726 O O . PRO A 1 211 ? -15.914 25.562 15 1 97 211 PRO A O 1
ATOM 1729 N N . LEU A 1 212 ? -14.773 25.875 13.094 1 96.75 212 LEU A N 1
ATOM 1730 C CA . LEU A 1 212 ? -15.273 27.219 12.812 1 96.75 212 LEU A CA 1
ATOM 1731 C C . LEU A 1 212 ? -15.961 27.281 11.453 1 96.75 212 LEU A C 1
ATOM 1733 O O . LEU A 1 212 ? -15.609 26.516 10.547 1 96.75 212 LEU A O 1
ATOM 1737 N N . GLY A 1 213 ? -16.906 28.188 11.344 1 96.88 213 GLY A N 1
ATOM 1738 C CA . GLY A 1 213 ? -17.516 28.406 10.047 1 96.88 213 GLY A CA 1
ATOM 1739 C C . GLY A 1 213 ? -16.609 29.156 9.086 1 96.88 213 GLY A C 1
ATOM 1740 O O . GLY A 1 213 ? -15.852 30.047 9.492 1 96.88 213 GLY A O 1
ATOM 1741 N N . LEU A 1 214 ? -16.734 28.766 7.801 1 97.44 214 LEU A N 1
ATOM 1742 C CA . LEU A 1 214 ? -15.961 29.469 6.781 1 97.44 214 LEU A CA 1
ATOM 1743 C C . LEU A 1 214 ? -16.328 30.953 6.75 1 97.44 214 LEU A C 1
ATOM 1745 O O . LEU A 1 214 ? -15.469 31.812 6.535 1 97.44 214 LEU A O 1
ATOM 1749 N N . ARG A 1 215 ? -17.578 31.219 6.934 1 96.06 215 ARG A N 1
ATOM 1750 C CA . ARG A 1 215 ? -18.047 32.594 6.949 1 96.06 215 ARG A CA 1
ATOM 1751 C C . ARG A 1 215 ? -17.391 33.375 8.078 1 96.06 215 ARG A C 1
ATOM 1753 O O . ARG A 1 215 ? -16.969 34.531 7.883 1 96.06 215 ARG A O 1
ATOM 1760 N N . ASP A 1 216 ? -17.328 32.781 9.219 1 95.75 216 ASP A N 1
ATOM 1761 C CA . ASP A 1 216 ? -16.703 33.438 10.367 1 95.75 216 ASP A CA 1
ATOM 1762 C C . ASP A 1 216 ? -15.227 33.719 10.086 1 95.75 216 ASP A C 1
ATOM 1764 O O . ASP A 1 216 ? -14.734 34.812 10.406 1 95.75 216 ASP A O 1
ATOM 1768 N N . ILE A 1 217 ? -14.57 32.781 9.484 1 96.44 217 ILE A N 1
ATOM 1769 C CA . ILE A 1 217 ? -13.156 32.938 9.164 1 96.44 217 ILE A CA 1
ATOM 1770 C C . ILE A 1 217 ? -12.977 34.031 8.109 1 96.44 217 ILE A C 1
ATOM 1772 O O . ILE A 1 217 ? -12.07 34.844 8.211 1 96.44 217 ILE A O 1
ATOM 1776 N N . ALA A 1 218 ? -13.867 34.031 7.148 1 95.56 218 ALA A N 1
ATOM 1777 C CA . ALA A 1 218 ? -13.844 35.062 6.117 1 95.56 218 ALA A CA 1
ATOM 1778 C C . ALA A 1 218 ? -14 36.438 6.73 1 95.56 218 ALA A C 1
ATOM 1780 O O . ALA A 1 218 ? -13.312 37.375 6.336 1 95.56 218 ALA A O 1
ATOM 1781 N N . ASN A 1 219 ? -14.883 36.531 7.641 1 94.44 219 ASN A N 1
ATOM 1782 C CA . ASN A 1 219 ? -15.086 37.812 8.328 1 94.44 219 ASN A CA 1
ATOM 1783 C C . ASN A 1 219 ? -13.836 38.25 9.078 1 94.44 219 ASN A C 1
ATOM 1785 O O . ASN A 1 219 ? -13.5 39.438 9.086 1 94.44 219 ASN A O 1
ATOM 1789 N N . VAL A 1 220 ? -13.203 37.312 9.734 1 94.94 220 VAL A N 1
ATOM 1790 C CA . VAL A 1 220 ? -11.961 37.625 10.438 1 94.94 220 VAL A CA 1
ATOM 1791 C C . VAL A 1 220 ? -10.914 38.125 9.453 1 94.94 220 VAL A C 1
ATOM 1793 O O . VAL A 1 220 ? -10.211 39.094 9.734 1 94.94 220 VAL A O 1
ATOM 1796 N N . ILE A 1 221 ? -10.797 37.469 8.305 1 95 221 ILE A N 1
ATOM 1797 C CA . ILE A 1 221 ? -9.836 37.844 7.281 1 95 221 ILE A CA 1
ATOM 1798 C C . ILE A 1 221 ? -10.094 39.281 6.828 1 95 221 ILE A C 1
ATOM 1800 O O . ILE A 1 221 ? -9.18 40.094 6.762 1 95 221 ILE A O 1
ATOM 1804 N N . CYS A 1 222 ? -11.367 39.625 6.598 1 91.56 222 CYS A N 1
ATOM 1805 C CA . CYS A 1 222 ? -11.742 40.938 6.129 1 91.56 222 CYS A CA 1
ATOM 1806 C C . CYS A 1 222 ? -11.523 42 7.219 1 91.56 222 CYS A C 1
ATOM 1808 O O . CYS A 1 222 ? -11.203 43.156 6.926 1 91.56 222 CYS A O 1
ATOM 1810 N N . ASP A 1 223 ? -11.664 41.531 8.391 1 89.31 223 ASP A N 1
ATOM 1811 C CA . ASP A 1 223 ? -11.508 42.469 9.523 1 89.31 223 ASP A CA 1
ATOM 1812 C C . ASP A 1 223 ? -10.039 42.781 9.766 1 89.31 223 ASP A C 1
ATOM 1814 O O . ASP A 1 223 ? -9.703 43.906 10.156 1 89.31 223 ASP A O 1
ATOM 1818 N N . VAL A 1 224 ? -9.227 41.844 9.641 1 86 224 VAL A N 1
ATOM 1819 C CA . VAL A 1 224 ? -7.797 41.969 9.914 1 86 224 VAL A CA 1
ATOM 1820 C C . VAL A 1 224 ? -7.137 42.781 8.812 1 86 224 VAL A C 1
ATOM 1822 O O . VAL A 1 224 ? -6.164 43.5 9.07 1 86 224 VAL A O 1
ATOM 1825 N N . LEU A 1 225 ? -7.609 42.719 7.633 1 80.81 225 LEU A N 1
ATOM 1826 C CA . LEU A 1 225 ? -6.926 43.312 6.492 1 80.81 225 LEU A CA 1
ATOM 1827 C C . LEU A 1 225 ? -7.461 44.719 6.211 1 80.81 225 LEU A C 1
ATOM 1829 O O . LEU A 1 225 ? -8.633 45 6.473 1 80.81 225 LEU A O 1
ATOM 1833 N N . PRO A 1 226 ? -6.508 45.469 5.789 1 75.12 226 PRO A N 1
ATOM 1834 C CA . PRO A 1 226 ? -6.902 46.844 5.465 1 75.12 226 PRO A CA 1
ATOM 1835 C C . PRO A 1 226 ? -7.836 46.906 4.258 1 75.12 226 PRO A C 1
ATOM 1837 O O . PRO A 1 226 ? -7.633 46.219 3.268 1 75.12 226 PRO A O 1
ATOM 1840 N N . GLY A 1 227 ? -8.984 47.469 4.457 1 70.56 227 GLY A N 1
ATOM 1841 C CA . GLY A 1 227 ? -9.898 47.688 3.35 1 70.56 227 GLY A CA 1
ATOM 1842 C C . GLY A 1 227 ? -11.305 47.219 3.639 1 70.56 227 GLY A C 1
ATOM 1843 O O . GLY A 1 227 ? -11.539 46.531 4.637 1 70.56 227 GLY A O 1
ATOM 1844 N N . ASN A 1 228 ? -12.242 47.75 2.936 1 65.5 228 ASN A N 1
ATOM 1845 C CA . ASN A 1 228 ? -13.656 47.406 3.107 1 65.5 228 ASN A CA 1
ATOM 1846 C C . ASN A 1 228 ? -14.055 46.219 2.26 1 65.5 228 ASN A C 1
ATOM 1848 O O . ASN A 1 228 ? -14.805 46.344 1.291 1 65.5 228 ASN A O 1
ATOM 1852 N N . GLU A 1 229 ? -13.461 45.094 2.615 1 75 229 GLU A N 1
ATOM 1853 C CA . GLU A 1 229 ? -13.75 43.875 1.845 1 75 229 GLU A CA 1
ATOM 1854 C C . GLU A 1 229 ? -15.023 43.188 2.342 1 75 229 GLU A C 1
ATOM 1856 O O . GLU A 1 229 ? -15.32 43.219 3.537 1 75 229 GLU A O 1
ATOM 1861 N N . LYS A 1 230 ? -15.914 42.844 1.385 1 87.31 230 LYS A N 1
ATOM 1862 C CA . LYS A 1 230 ? -17.188 42.188 1.704 1 87.31 230 LYS A CA 1
ATOM 1863 C C . LYS A 1 230 ? -17.062 40.656 1.64 1 87.31 230 LYS A C 1
ATOM 1865 O O . LYS A 1 230 ? -16.281 40.125 0.849 1 87.31 230 LYS A O 1
ATOM 1870 N N . VAL A 1 231 ? -17.828 40 2.604 1 92.75 231 VAL A N 1
ATOM 1871 C CA . VAL A 1 231 ? -17.984 38.531 2.561 1 92.75 231 VAL A CA 1
ATOM 1872 C C . VAL A 1 231 ? -19.328 38.188 1.904 1 92.75 231 VAL A C 1
ATOM 1874 O O . VAL A 1 231 ? -20.375 38.688 2.301 1 92.75 231 VAL A O 1
ATOM 1877 N N . THR A 1 232 ? -19.297 37.406 0.827 1 93.56 232 THR A N 1
ATOM 1878 C CA . THR A 1 232 ? -20.484 36.969 0.133 1 93.56 232 THR A CA 1
ATOM 1879 C C . THR A 1 232 ? -20.625 35.438 0.209 1 93.56 232 THR A C 1
ATOM 1881 O O . THR A 1 232 ? -19.656 34.719 -0.032 1 93.56 232 THR A O 1
ATOM 1884 N N . VAL A 1 233 ? -21.828 35 0.585 1 94.75 233 VAL A N 1
ATOM 1885 C CA . VAL A 1 233 ? -22.172 33.594 0.582 1 94.75 233 VAL A CA 1
ATOM 1886 C C . VAL A 1 233 ? -23.203 33.312 -0.506 1 94.75 233 VAL A C 1
ATOM 1888 O O . VAL A 1 233 ? -24.312 33.844 -0.479 1 94.75 233 VAL A O 1
ATOM 1891 N N . LYS A 1 234 ? -22.906 32.469 -1.42 1 95.88 234 LYS A N 1
ATOM 1892 C CA . LYS A 1 234 ? -23.75 32.25 -2.594 1 95.88 234 LYS A CA 1
ATOM 1893 C C . LYS A 1 234 ? -24.984 31.406 -2.246 1 95.88 234 LYS A C 1
ATOM 1895 O O . LYS A 1 234 ? -26.094 31.719 -2.682 1 95.88 234 LYS A O 1
ATOM 1900 N N . GLU A 1 235 ? -24.719 30.312 -1.603 1 96.38 235 GLU A N 1
ATOM 1901 C CA . GLU A 1 235 ? -25.797 29.391 -1.252 1 96.38 235 GLU A CA 1
ATOM 1902 C C . GLU A 1 235 ? -25.969 29.312 0.261 1 96.38 235 GLU A C 1
ATOM 1904 O O . GLU A 1 235 ? -25 29.125 1 1 96.38 235 GLU A O 1
ATOM 1909 N N . GLU A 1 236 ? -27.25 29.312 0.674 1 93 236 GLU A N 1
ATOM 1910 C CA . GLU A 1 236 ? -27.547 29.219 2.102 1 93 236 GLU A CA 1
ATOM 1911 C C . GLU A 1 236 ? -27.391 27.797 2.613 1 93 236 GLU A C 1
ATOM 1913 O O . GLU A 1 236 ? -27.375 26.844 1.829 1 93 236 GLU A O 1
ATOM 1918 N N . GLY A 1 237 ? -27.234 27.734 3.979 1 94.25 237 GLY A N 1
ATOM 1919 C CA . GLY A 1 237 ? -27.094 26.422 4.578 1 94.25 237 GLY A CA 1
ATOM 1920 C C . GLY A 1 237 ? -25.641 26.047 4.836 1 94.25 237 GLY A C 1
ATOM 1921 O O . GLY A 1 237 ? -24.734 26.859 4.648 1 94.25 237 GLY A O 1
ATOM 1922 N N . LEU A 1 238 ? -25.453 24.781 5.414 1 94.31 238 LEU A N 1
ATOM 1923 C CA . LEU A 1 238 ? -24.125 24.297 5.773 1 94.31 238 LEU A CA 1
ATOM 1924 C C . LEU A 1 238 ? -23.797 23.016 5.02 1 94.31 238 LEU A C 1
ATOM 1926 O O . LEU A 1 238 ? -24.625 22.094 4.949 1 94.31 238 LEU A O 1
ATOM 1930 N N . LYS A 1 239 ? -22.625 23.016 4.387 1 94 239 LYS A N 1
ATOM 1931 C CA . LYS A 1 239 ? -22.062 21.75 3.926 1 94 239 LYS A CA 1
ATOM 1932 C C . LYS A 1 239 ? -21.672 20.859 5.102 1 94 239 LYS A C 1
ATOM 1934 O O . LYS A 1 239 ? -21.641 21.312 6.246 1 94 239 LYS A O 1
ATOM 1939 N N . PRO A 1 240 ? -21.406 19.562 4.746 1 92.38 240 PRO A N 1
ATOM 1940 C CA . PRO A 1 240 ? -20.969 18.672 5.82 1 92.38 240 PRO A CA 1
ATOM 1941 C C . PRO A 1 240 ? -19.719 19.172 6.539 1 92.38 240 PRO A C 1
ATOM 1943 O O . PRO A 1 240 ? -18.812 19.719 5.898 1 92.38 240 PRO A O 1
ATOM 1946 N N . GLU A 1 241 ? -19.75 19 7.828 1 95.25 241 GLU A N 1
ATOM 1947 C CA . GLU A 1 241 ? -18.688 19.469 8.719 1 95.25 241 GLU A CA 1
ATOM 1948 C C . GLU A 1 241 ? -17.438 18.609 8.578 1 95.25 241 GLU A C 1
ATOM 1950 O O . GLU A 1 241 ? -17.516 17.391 8.453 1 95.25 241 GLU A O 1
ATOM 1955 N N . TYR A 1 242 ? -16.266 19.25 8.508 1 96.12 242 TYR A N 1
ATOM 1956 C CA . TYR A 1 242 ? -14.977 18.578 8.578 1 96.12 242 TYR A CA 1
ATOM 1957 C C . TYR A 1 242 ? -14.289 18.859 9.914 1 96.12 242 TYR A C 1
ATOM 1959 O O . TYR A 1 242 ? -13.734 19.938 10.125 1 96.12 242 TYR A O 1
ATOM 1967 N N . SER A 1 243 ? -14.359 17.922 10.836 1 96.94 243 SER A N 1
ATOM 1968 C CA . SER A 1 243 ? -13.797 18.031 12.172 1 96.94 243 SER A CA 1
ATOM 1969 C C . SER A 1 243 ? -13.438 16.672 12.75 1 96.94 243 SER A C 1
ATOM 1971 O O . SER A 1 243 ? -13.875 15.641 12.227 1 96.94 243 SER A O 1
ATOM 1973 N N . ALA A 1 244 ? -12.562 16.688 13.75 1 97.06 244 ALA A N 1
ATOM 1974 C CA . ALA A 1 244 ? -12.18 15.445 14.406 1 97.06 244 ALA A CA 1
ATOM 1975 C C . ALA A 1 244 ? -12.102 15.625 15.922 1 97.06 244 ALA A C 1
ATOM 1977 O O . ALA A 1 244 ? -12.102 16.75 16.422 1 97.06 244 ALA A O 1
ATOM 1978 N N . ASP A 1 245 ? -12.117 14.492 16.562 1 97.38 245 ASP A N 1
ATOM 1979 C CA . ASP A 1 245 ? -11.992 14.414 18.016 1 97.38 245 ASP A CA 1
ATOM 1980 C C . ASP A 1 245 ? -10.539 14.188 18.438 1 97.38 245 ASP A C 1
ATOM 1982 O O . ASP A 1 245 ? -9.883 13.258 17.953 1 97.38 245 ASP A O 1
ATOM 1986 N N . ASN A 1 246 ? -10.016 15.086 19.328 1 97.75 246 ASN A N 1
ATOM 1987 C CA . ASN A 1 246 ? -8.625 14.938 19.75 1 97.75 246 ASN A CA 1
ATOM 1988 C C . ASN A 1 246 ? -8.531 14.445 21.203 1 97.75 246 ASN A C 1
ATOM 1990 O O . ASN A 1 246 ? -7.539 14.695 21.875 1 97.75 246 ASN A O 1
ATOM 1994 N N . ALA A 1 247 ? -9.547 13.781 21.656 1 97.5 247 ALA A N 1
ATOM 1995 C CA . ALA A 1 247 ? -9.609 13.312 23.047 1 97.5 247 ALA A CA 1
ATOM 1996 C C . ALA A 1 247 ? -8.43 12.398 23.359 1 97.5 247 ALA A C 1
ATOM 1998 O O . ALA A 1 247 ? -7.879 12.445 24.469 1 97.5 247 ALA A O 1
ATOM 1999 N N . ARG A 1 248 ? -8.047 11.547 22.469 1 97.62 248 ARG A N 1
ATOM 2000 C CA . ARG A 1 248 ? -6.914 10.641 22.656 1 97.62 248 ARG A CA 1
ATOM 2001 C C . ARG A 1 248 ? -5.633 11.422 22.938 1 97.62 248 ARG A C 1
ATOM 2003 O O . ARG A 1 248 ? -4.879 11.086 23.844 1 97.62 248 ARG A O 1
ATOM 2010 N N . LEU A 1 249 ? -5.375 12.445 22.141 1 97.88 249 LEU A N 1
ATOM 2011 C CA . LEU A 1 249 ? -4.219 13.312 22.328 1 97.88 249 LEU A CA 1
ATOM 2012 C C . LEU A 1 249 ? -4.27 14 23.688 1 97.88 249 LEU A C 1
ATOM 2014 O O . LEU A 1 249 ? -3.289 13.984 24.438 1 97.88 249 LEU A O 1
ATOM 2018 N N . LYS A 1 250 ? -5.402 14.547 24 1 97.5 250 LYS A N 1
ATOM 2019 C CA . LYS A 1 250 ? -5.586 15.305 25.234 1 97.5 250 LYS A CA 1
ATOM 2020 C C . LYS A 1 250 ? -5.367 14.414 26.453 1 97.5 250 LYS A C 1
ATOM 2022 O O . LYS A 1 250 ? -4.758 14.836 27.438 1 97.5 250 LYS A O 1
ATOM 2027 N N . ALA A 1 251 ? -5.871 13.25 26.359 1 97.56 251 ALA A N 1
ATOM 2028 C CA . ALA A 1 251 ? -5.762 12.312 27.469 1 97.56 251 ALA A CA 1
ATOM 2029 C C . ALA A 1 251 ? -4.305 11.984 27.781 1 97.56 251 ALA A C 1
ATOM 2031 O O . ALA A 1 251 ? -3.926 11.82 28.938 1 97.56 251 ALA A O 1
ATOM 2032 N N . GLU A 1 252 ? -3.486 11.953 26.766 1 96.88 252 GLU A N 1
ATOM 2033 C CA . GLU A 1 252 ? -2.115 11.492 26.938 1 96.88 252 GLU A CA 1
ATOM 2034 C C . GLU A 1 252 ? -1.15 12.664 27.094 1 96.88 252 GLU A C 1
ATOM 2036 O O . GLU A 1 252 ? -0.139 12.555 27.797 1 96.88 252 GLU A O 1
ATOM 2041 N N . PHE A 1 253 ? -1.423 13.805 26.5 1 97.19 253 PHE A N 1
ATOM 2042 C CA . PHE A 1 253 ? -0.447 14.891 26.422 1 97.19 253 PHE A CA 1
ATOM 2043 C C . PHE A 1 253 ? -0.955 16.125 27.172 1 97.19 253 PHE A C 1
ATOM 2045 O O . PHE A 1 253 ? -0.208 17.078 27.375 1 97.19 253 PHE A O 1
ATOM 2052 N N . GLY A 1 254 ? -2.191 16.062 27.625 1 96.25 254 GLY A N 1
ATOM 2053 C CA . GLY A 1 254 ? -2.811 17.25 28.203 1 96.25 254 GLY A CA 1
ATOM 2054 C C . GLY A 1 254 ? -3.371 18.188 27.156 1 96.25 254 GLY A C 1
ATOM 2055 O O . GLY A 1 254 ? -3.426 17.859 25.969 1 96.25 254 GLY A O 1
ATOM 2056 N N . ASP A 1 255 ? -3.779 19.328 27.625 1 94.94 255 ASP A N 1
ATOM 2057 C CA . ASP A 1 255 ? -4.395 20.312 26.734 1 94.94 255 ASP A CA 1
ATOM 2058 C C . ASP A 1 255 ? -3.336 21.156 26.031 1 94.94 255 ASP A C 1
ATOM 2060 O O . ASP A 1 255 ? -2.258 21.391 26.578 1 94.94 255 ASP A O 1
ATOM 2064 N N . PHE A 1 256 ? -3.656 21.5 24.875 1 95.25 256 PHE A N 1
ATOM 2065 C CA . PHE A 1 256 ? -2.832 22.453 24.125 1 95.25 256 PHE A CA 1
ATOM 2066 C C . PHE A 1 256 ? -3.561 23.781 23.953 1 95.25 256 PHE A C 1
ATOM 2068 O O . PHE A 1 256 ? -4.781 23.797 23.781 1 95.25 256 PHE A O 1
ATOM 2075 N N . ASP A 1 257 ? -2.799 24.844 24.062 1 95.12 257 ASP A N 1
ATOM 2076 C CA . ASP A 1 257 ? -3.338 26.156 23.75 1 95.12 257 ASP A CA 1
ATOM 2077 C C . ASP A 1 257 ? -3.225 26.453 22.266 1 95.12 257 ASP A C 1
ATOM 2079 O O . ASP A 1 257 ? -2.121 26.641 21.734 1 95.12 257 ASP A O 1
ATOM 2083 N N . PHE A 1 258 ? -4.328 26.484 21.625 1 97.81 258 PHE A N 1
ATOM 2084 C CA . PHE A 1 258 ? -4.328 26.719 20.188 1 97.81 258 PHE A CA 1
ATOM 2085 C C . PHE A 1 258 ? -4.402 28.219 19.875 1 97.81 258 PHE A C 1
ATOM 2087 O O . PHE A 1 258 ? -5.113 28.953 20.562 1 97.81 258 PHE A O 1
ATOM 2094 N N . THR A 1 259 ? -3.729 28.625 18.859 1 98.06 259 THR A N 1
ATOM 2095 C CA . THR A 1 259 ? -3.707 30.016 18.422 1 98.06 259 THR A CA 1
ATOM 2096 C C . THR A 1 259 ? -5.086 30.438 17.922 1 98.06 259 THR A C 1
ATOM 2098 O O . THR A 1 259 ? -5.73 29.734 17.156 1 98.06 259 THR A O 1
ATOM 2101 N N . ASP A 1 260 ? -5.484 31.562 18.406 1 96.94 260 ASP A N 1
ATOM 2102 C CA . ASP A 1 260 ? -6.738 32.125 17.922 1 96.94 260 ASP A CA 1
ATOM 2103 C C . ASP A 1 260 ? -6.68 32.406 16.422 1 96.94 260 ASP A C 1
ATOM 2105 O O . ASP A 1 260 ? -5.656 32.844 15.906 1 96.94 260 ASP A O 1
ATOM 2109 N N . ILE A 1 261 ? -7.816 32.156 15.75 1 97.62 261 ILE A N 1
ATOM 2110 C CA . ILE A 1 261 ? -7.875 32.281 14.297 1 97.62 261 ILE A CA 1
ATOM 2111 C C . ILE A 1 261 ? -7.492 33.688 13.875 1 97.62 261 ILE A C 1
ATOM 2113 O O . ILE A 1 261 ? -6.832 33.906 12.852 1 97.62 261 ILE A O 1
ATOM 2117 N N . ARG A 1 262 ? -7.859 34.719 14.625 1 97.12 262 ARG A N 1
ATOM 2118 C CA . ARG A 1 262 ? -7.527 36.094 14.305 1 97.12 262 ARG A CA 1
ATOM 2119 C C . ARG A 1 262 ? -6.02 36.312 14.336 1 97.12 262 ARG A C 1
ATOM 2121 O O . ARG A 1 262 ? -5.465 36.969 13.453 1 97.12 262 ARG A O 1
ATOM 2128 N N . VAL A 1 263 ? -5.367 35.75 15.375 1 97.75 263 VAL A N 1
ATOM 2129 C CA . VAL A 1 263 ? -3.924 35.906 15.531 1 97.75 263 VAL A CA 1
ATOM 2130 C C . VAL A 1 263 ? -3.211 35.188 14.375 1 97.75 263 VAL A C 1
ATOM 2132 O O . VAL A 1 263 ? -2.279 35.75 13.781 1 97.75 263 VAL A O 1
ATOM 2135 N N . SER A 1 264 ? -3.65 33.938 14.023 1 97.88 264 SER A N 1
ATOM 2136 C CA . SER A 1 264 ? -3.021 33.219 12.938 1 97.88 264 SER A CA 1
ATOM 2137 C C . SER A 1 264 ? -3.197 33.938 11.602 1 97.88 264 SER A C 1
ATOM 2139 O O . SER A 1 264 ? -2.266 34 10.797 1 97.88 264 SER A O 1
ATOM 2141 N N . VAL A 1 265 ? -4.383 34.469 11.352 1 96.56 265 VAL A N 1
ATOM 2142 C CA . VAL A 1 265 ? -4.66 35.219 10.125 1 96.56 265 VAL A CA 1
ATOM 2143 C C . VAL A 1 265 ? -3.77 36.438 10.055 1 96.56 265 VAL A C 1
ATOM 2145 O O . VAL A 1 265 ? -3.195 36.75 9 1 96.56 265 VAL A O 1
ATOM 2148 N N . GLN A 1 266 ? -3.621 37.156 11.156 1 96 266 GLN A N 1
ATOM 2149 C CA . GLN A 1 266 ? -2.77 38.344 11.203 1 96 266 GLN A CA 1
ATOM 2150 C C . GLN A 1 266 ? -1.318 38 10.891 1 96 266 GLN A C 1
ATOM 2152 O O . GLN A 1 266 ? -0.651 38.719 10.133 1 96 266 GLN A O 1
ATOM 2157 N N . GLU A 1 267 ? -0.861 36.938 11.492 1 96.38 267 GLU A N 1
ATOM 2158 C CA . GLU A 1 267 ? 0.51 36.5 11.258 1 96.38 267 GLU A CA 1
ATOM 2159 C C . GLU A 1 267 ? 0.722 36.125 9.797 1 96.38 267 GLU A C 1
ATOM 2161 O O . GLU A 1 267 ? 1.74 36.469 9.195 1 96.38 267 GLU A O 1
ATOM 2166 N N . MET A 1 268 ? -0.217 35.406 9.234 1 96 268 MET A N 1
ATOM 2167 C CA . MET A 1 268 ? -0.122 35 7.836 1 96 268 MET A CA 1
ATOM 2168 C C . MET A 1 268 ? -0.17 36.219 6.918 1 96 268 MET A C 1
ATOM 2170 O O . MET A 1 268 ? 0.591 36.312 5.953 1 96 268 MET A O 1
ATOM 2174 N N . TYR A 1 269 ? -1.014 37.156 7.238 1 92.81 269 TYR A N 1
ATOM 2175 C CA . TYR A 1 269 ? -1.09 38.375 6.457 1 92.81 269 TYR A CA 1
ATOM 2176 C C . TYR A 1 269 ? 0.252 39.094 6.449 1 92.81 269 TYR A C 1
ATOM 2178 O O . TYR A 1 269 ? 0.729 39.531 5.391 1 92.81 269 TYR A O 1
ATOM 2186 N N . SER A 1 270 ? 0.83 39.25 7.656 1 93.5 270 SER A N 1
ATOM 2187 C CA . SER A 1 270 ? 2.115 39.938 7.781 1 93.5 270 SER A CA 1
ATOM 2188 C C . SER A 1 270 ? 3.184 39.25 6.926 1 93.5 270 SER A C 1
ATOM 2190 O O . SER A 1 270 ? 4.008 39.906 6.305 1 93.5 270 SER A O 1
ATOM 2192 N N . TRP A 1 271 ? 3.102 37.938 6.871 1 94.19 271 TRP A N 1
ATOM 2193 C CA . TRP A 1 271 ? 4.074 37.188 6.086 1 94.19 271 TRP A CA 1
ATOM 2194 C C . TRP A 1 271 ? 3.787 37.312 4.594 1 94.19 271 TRP A C 1
ATOM 2196 O O . TRP A 1 271 ? 4.684 37.625 3.807 1 94.19 271 TRP A O 1
ATOM 2206 N N . TYR A 1 272 ? 2.568 37.094 4.156 1 92 272 TYR A N 1
ATOM 2207 C CA . TYR A 1 272 ? 2.172 37.094 2.754 1 92 272 TYR A CA 1
ATOM 2208 C C . TYR A 1 272 ? 2.354 38.469 2.131 1 92 272 TYR A C 1
ATOM 2210 O O . TYR A 1 272 ? 2.766 38.594 0.973 1 92 272 TYR A O 1
ATOM 2218 N N . ALA A 1 273 ? 2.082 39.5 2.887 1 88.5 273 ALA A N 1
ATOM 2219 C CA . ALA A 1 273 ? 2.16 40.875 2.381 1 88.5 273 ALA A CA 1
ATOM 2220 C C . ALA A 1 273 ? 3.604 41.25 2.062 1 88.5 273 ALA A C 1
ATOM 2222 O O . ALA A 1 273 ? 3.848 42.188 1.277 1 88.5 273 ALA A O 1
ATOM 2223 N N . ASN A 1 274 ? 4.52 40.531 2.656 1 89.25 274 ASN A N 1
ATOM 2224 C CA . ASN A 1 274 ? 5.922 40.906 2.512 1 89.25 274 ASN A CA 1
ATOM 2225 C C . ASN A 1 274 ? 6.68 39.906 1.639 1 89.25 274 ASN A C 1
ATOM 2227 O O . ASN A 1 274 ? 7.91 39.906 1.617 1 89.25 274 ASN A O 1
ATOM 2231 N N . HIS A 1 275 ? 5.996 39.062 0.891 1 88.12 275 HIS A N 1
ATOM 2232 C CA . HIS A 1 275 ? 6.641 38.094 0.032 1 88.12 275 HIS A CA 1
ATOM 2233 C C . HIS A 1 275 ? 6.387 38.375 -1.44 1 88.12 275 HIS A C 1
ATOM 2235 O O . HIS A 1 275 ? 5.234 38.438 -1.879 1 88.12 275 HIS A O 1
ATOM 2241 N N . PRO A 1 276 ? 7.496 38.562 -2.109 1 80.06 276 PRO A N 1
ATOM 2242 C CA . PRO A 1 276 ? 7.367 39.031 -3.494 1 80.06 276 PRO A CA 1
ATOM 2243 C C . PRO A 1 276 ? 6.512 38.094 -4.348 1 80.06 276 PRO A C 1
ATOM 2245 O O . PRO A 1 276 ? 5.723 38.562 -5.176 1 80.06 276 PRO A O 1
ATOM 2248 N N . ASP A 1 277 ? 6.676 36.812 -4.207 1 84.12 277 ASP A N 1
ATOM 2249 C CA . ASP A 1 277 ? 5.93 35.844 -5.02 1 84.12 277 ASP A CA 1
ATOM 2250 C C . ASP A 1 277 ? 4.426 36 -4.793 1 84.12 277 ASP A C 1
ATOM 2252 O O . ASP A 1 277 ? 3.633 35.812 -5.719 1 84.12 277 ASP A O 1
ATOM 2256 N N . ILE A 1 278 ? 4.078 36.344 -3.646 1 84.56 278 ILE A N 1
ATOM 2257 C CA . ILE A 1 278 ? 2.676 36.531 -3.283 1 84.56 278 ILE A CA 1
ATOM 2258 C C . ILE A 1 278 ? 2.131 37.812 -3.9 1 84.56 278 ILE A C 1
ATOM 2260 O O . ILE A 1 278 ? 1.003 37.844 -4.402 1 84.56 278 ILE A O 1
ATOM 2264 N N . GLU A 1 279 ? 2.996 38.75 -3.906 1 83.75 279 GLU A N 1
ATOM 2265 C CA . 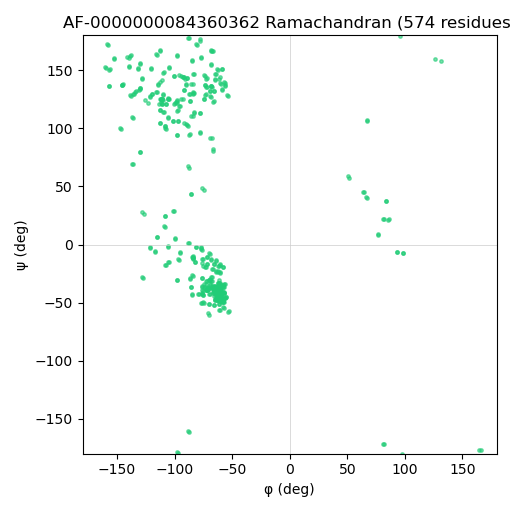GLU A 1 279 ? 2.592 40.031 -4.504 1 83.75 279 GLU A CA 1
ATOM 2266 C C . GLU A 1 279 ? 2.289 39.875 -5.992 1 83.75 279 GLU A C 1
ATOM 2268 O O . GLU A 1 279 ? 1.35 40.469 -6.508 1 83.75 279 GLU A O 1
ATOM 2273 N N . LEU A 1 280 ? 3.078 39.094 -6.598 1 85.5 280 LEU A N 1
ATOM 2274 C CA . LEU A 1 280 ? 2.842 38.844 -8.016 1 85.5 280 LEU A CA 1
ATOM 2275 C C . LEU A 1 280 ? 1.498 38.125 -8.227 1 85.5 280 LEU A C 1
ATOM 2277 O O . LEU A 1 280 ? 0.767 38.469 -9.164 1 85.5 280 LEU A O 1
ATOM 2281 N N . PHE A 1 281 ? 1.203 37.219 -7.363 1 87.94 281 PHE A N 1
ATOM 2282 C CA . PHE A 1 281 ? -0.074 36.531 -7.43 1 87.94 281 PHE A CA 1
ATOM 2283 C C . PHE A 1 281 ? -1.229 37.469 -7.156 1 87.94 281 PHE A C 1
ATOM 2285 O O . PHE A 1 281 ? -2.238 37.469 -7.867 1 87.94 281 PHE A O 1
ATOM 2292 N N . CYS A 1 282 ? -1.087 38.344 -6.238 1 86.75 282 CYS A N 1
ATOM 2293 C CA . CYS A 1 282 ? -2.107 39.312 -5.879 1 86.75 282 CYS A CA 1
ATOM 2294 C C . CYS A 1 282 ? -2.348 40.281 -7.02 1 86.75 282 CYS A C 1
ATOM 2296 O O . CYS A 1 282 ? -3.488 40.688 -7.285 1 86.75 282 CYS A O 1
ATOM 2298 N N . ALA A 1 283 ? -1.339 40.656 -7.641 1 85.75 283 ALA A N 1
ATOM 2299 C CA . ALA A 1 283 ? -1.456 41.562 -8.781 1 85.75 283 ALA A CA 1
ATOM 2300 C C . ALA A 1 283 ? -2.268 40.906 -9.906 1 85.75 283 ALA A C 1
ATOM 2302 O O . ALA A 1 283 ? -3.096 41.594 -10.539 1 85.75 283 ALA A O 1
ATOM 2303 N N . LYS A 1 284 ? -2.025 39.719 -10.078 1 86.25 284 LYS A N 1
ATOM 2304 C CA . LYS A 1 284 ? -2.768 38.969 -11.102 1 86.25 284 LYS A CA 1
ATOM 2305 C C . LYS A 1 284 ? -4.246 38.875 -10.734 1 86.25 284 LYS A C 1
ATOM 2307 O O . LYS A 1 284 ? -5.109 38.938 -11.609 1 86.25 284 LYS A O 1
ATOM 2312 N N . LEU A 1 285 ? -4.445 38.719 -9.461 1 85.56 285 LEU A N 1
ATOM 2313 C CA . LEU A 1 285 ? -5.82 38.656 -8.977 1 85.56 285 LEU A CA 1
ATOM 2314 C C . LEU A 1 285 ? -6.543 39.969 -9.25 1 85.56 285 LEU A C 1
ATOM 2316 O O . LEU A 1 285 ? -7.711 39.969 -9.648 1 85.56 285 LEU A O 1
ATOM 2320 N N . ARG A 1 286 ? -5.887 41.062 -9.133 1 85.81 286 ARG A N 1
ATOM 2321 C CA . ARG A 1 286 ? -6.457 42.375 -9.367 1 85.81 286 ARG A CA 1
ATOM 2322 C C . ARG A 1 286 ? -6.816 42.562 -10.836 1 85.81 286 ARG A C 1
ATOM 2324 O O . ARG A 1 286 ? -7.852 43.156 -11.156 1 85.81 286 ARG A O 1
ATOM 2331 N N . GLU A 1 287 ? -6.004 42.031 -11.625 1 87.56 287 GLU A N 1
ATOM 2332 C CA . GLU A 1 287 ? -6.199 42.188 -13.062 1 87.56 287 GLU A CA 1
ATOM 2333 C C . GLU A 1 287 ? -7.379 41.344 -13.547 1 87.56 287 GLU A C 1
ATOM 2335 O O . GLU A 1 287 ? -8.047 41.719 -14.516 1 87.56 287 GLU A O 1
ATOM 2340 N N . SER A 1 288 ? -7.547 40.25 -12.945 1 79.94 288 SER A N 1
ATOM 2341 C CA . SER A 1 288 ? -8.578 39.312 -13.391 1 79.94 288 SER A CA 1
ATOM 2342 C C . SER A 1 288 ? -9.938 39.656 -12.805 1 79.94 288 SER A C 1
ATOM 2344 O O . SER A 1 288 ? -10.961 39.125 -13.211 1 79.94 288 SER A O 1
ATOM 2346 N N . ALA A 1 289 ? -10.031 40.531 -11.836 1 75.12 289 ALA A N 1
ATOM 2347 C CA . ALA A 1 289 ? -11.281 40.906 -11.172 1 75.12 289 ALA A CA 1
ATOM 2348 C C . ALA A 1 289 ? -11.992 42.031 -11.922 1 75.12 289 ALA A C 1
ATOM 2350 O O . ALA A 1 289 ? -11.344 42.875 -12.555 1 75.12 289 ALA A O 1
ATOM 2351 N N . MET B 1 1 ? -13.039 -31.578 6.43 1 65.31 1 MET B N 1
ATOM 2352 C CA . MET B 1 1 ? -12.867 -30.609 5.348 1 65.31 1 MET B CA 1
ATOM 2353 C C . MET B 1 1 ? -14.078 -30.625 4.414 1 65.31 1 MET B C 1
ATOM 2355 O O . MET B 1 1 ? -14.227 -29.734 3.576 1 65.31 1 MET B O 1
ATOM 2359 N N . GLU B 1 2 ? -14.875 -31.484 4.625 1 73.25 2 GLU B N 1
ATOM 2360 C CA . GLU B 1 2 ? -16.094 -31.609 3.822 1 73.25 2 GLU B CA 1
ATOM 2361 C C . GLU B 1 2 ? -17.094 -30.5 4.148 1 73.25 2 GLU B C 1
ATOM 2363 O O . GLU B 1 2 ? -17.172 -30.047 5.293 1 73.25 2 GLU B O 1
ATOM 2368 N N . ASN B 1 3 ? -17.578 -29.844 3.141 1 89.69 3 ASN B N 1
ATOM 2369 C CA . ASN B 1 3 ? -18.703 -28.906 3.156 1 89.69 3 ASN B CA 1
ATOM 2370 C C . ASN B 1 3 ? -18.25 -27.5 3.533 1 89.69 3 ASN B C 1
ATOM 2372 O O . ASN B 1 3 ? -19.031 -26.703 4.039 1 89.69 3 ASN B O 1
ATOM 2376 N N . LEU B 1 4 ? -16.859 -27.344 3.293 1 96.06 4 LEU B N 1
ATOM 2377 C CA . LEU B 1 4 ? -16.359 -26 3.525 1 96.06 4 LEU B CA 1
ATOM 2378 C C . LEU B 1 4 ? -16.922 -25.031 2.486 1 96.06 4 LEU B C 1
ATOM 2380 O O . LEU B 1 4 ? -17.016 -25.359 1.304 1 96.06 4 LEU B O 1
ATOM 2384 N N . LYS B 1 5 ? -17.375 -23.844 2.934 1 98.12 5 LYS B N 1
ATOM 2385 C CA . LYS B 1 5 ? -17.656 -22.75 2.021 1 98.12 5 LYS B CA 1
ATOM 2386 C C . LYS B 1 5 ? -16.375 -22.047 1.574 1 98.12 5 LYS B C 1
ATOM 2388 O O . LYS B 1 5 ? -15.68 -21.438 2.385 1 98.12 5 LYS B O 1
ATOM 2393 N N . VAL B 1 6 ? -16.047 -22.172 0.289 1 98.69 6 VAL B N 1
ATOM 2394 C CA . VAL B 1 6 ? -14.82 -21.578 -0.251 1 98.69 6 VAL B CA 1
ATOM 2395 C C . VAL B 1 6 ? -15.18 -20.453 -1.22 1 98.69 6 VAL B C 1
ATOM 2397 O O . VAL B 1 6 ? -15.867 -20.672 -2.219 1 98.69 6 VAL B O 1
ATOM 2400 N N . LEU B 1 7 ? -14.797 -19.219 -0.881 1 98.81 7 LEU B N 1
ATOM 2401 C CA . LEU B 1 7 ? -14.984 -18.062 -1.743 1 98.81 7 LEU B CA 1
ATOM 2402 C C . LEU B 1 7 ? -13.727 -17.781 -2.559 1 98.81 7 LEU B C 1
ATOM 2404 O O . LEU B 1 7 ? -12.656 -17.578 -1.994 1 98.81 7 LEU B O 1
ATOM 2408 N N . VAL B 1 8 ? -13.844 -17.828 -3.863 1 98.88 8 VAL B N 1
ATOM 2409 C CA . VAL B 1 8 ? -12.727 -17.547 -4.754 1 98.88 8 VAL B CA 1
ATOM 2410 C C . VAL B 1 8 ? -12.922 -16.172 -5.402 1 98.88 8 VAL B C 1
ATOM 2412 O O . VAL B 1 8 ? -13.805 -15.992 -6.238 1 98.88 8 VAL B O 1
ATOM 2415 N N . LEU B 1 9 ? -12.086 -15.219 -4.977 1 98.81 9 LEU B N 1
ATOM 2416 C CA . LEU B 1 9 ? -12.086 -13.891 -5.578 1 98.81 9 LEU B CA 1
ATOM 2417 C C . LEU B 1 9 ? -11.078 -13.812 -6.723 1 98.81 9 LEU B C 1
ATOM 2419 O O . LEU B 1 9 ? -9.93 -14.234 -6.578 1 98.81 9 LEU B O 1
ATOM 2423 N N . GLY B 1 10 ? -11.484 -13.266 -7.836 1 97.88 10 GLY B N 1
ATOM 2424 C CA . GLY B 1 10 ? -10.648 -13.273 -9.023 1 97.88 10 GLY B CA 1
ATOM 2425 C C . GLY B 1 10 ? -10.75 -14.562 -9.82 1 97.88 10 GLY B C 1
ATOM 2426 O O . GLY B 1 10 ? -9.75 -15.047 -10.352 1 97.88 10 GLY B O 1
ATOM 2427 N N . SER B 1 11 ? -11.906 -15.141 -9.906 1 97.12 11 SER B N 1
ATOM 2428 C CA . SER B 1 11 ? -12.117 -16.469 -10.484 1 97.12 11 SER B CA 1
ATOM 2429 C C . SER B 1 11 ? -12.078 -16.422 -12.008 1 97.12 11 SER B C 1
ATOM 2431 O O . SER B 1 11 ? -12.047 -17.453 -12.672 1 97.12 11 SER B O 1
ATOM 2433 N N . ASN B 1 12 ? -11.953 -15.227 -12.586 1 95.25 12 ASN B N 1
ATOM 2434 C CA . ASN B 1 12 ? -11.875 -15.109 -14.039 1 95.25 12 ASN B CA 1
ATOM 2435 C C . ASN B 1 12 ? -10.43 -15.039 -14.523 1 95.25 12 ASN B C 1
ATOM 2437 O O . ASN B 1 12 ? -10.172 -15.086 -15.727 1 95.25 12 ASN B O 1
ATOM 2441 N N . GLY B 1 13 ? -9.539 -14.953 -13.648 1 96.06 13 GLY B N 1
ATOM 2442 C CA . GLY B 1 13 ? -8.133 -14.914 -13.992 1 96.06 13 GLY B CA 1
ATOM 2443 C C . GLY B 1 13 ? -7.496 -16.281 -14.094 1 96.06 13 GLY B C 1
ATOM 2444 O O . GLY B 1 13 ? -8.141 -17.297 -13.789 1 96.06 13 GLY B O 1
ATOM 2445 N N . PHE B 1 14 ? -6.238 -16.328 -14.438 1 97.12 14 PHE B N 1
ATOM 2446 C CA . PHE B 1 14 ? -5.453 -17.547 -14.656 1 97.12 14 PHE B CA 1
ATOM 2447 C C . PHE B 1 14 ? -5.547 -18.469 -13.453 1 97.12 14 PHE B C 1
ATOM 2449 O O . PHE B 1 14 ? -6.164 -19.547 -13.531 1 97.12 14 PHE B O 1
ATOM 2456 N N . ILE B 1 15 ? -5.172 -18 -12.305 1 98.06 15 ILE B N 1
ATOM 2457 C CA . ILE B 1 15 ? -5.066 -18.859 -11.125 1 98.06 15 ILE B CA 1
ATOM 2458 C C . ILE B 1 15 ? -6.465 -19.156 -10.586 1 98.06 15 ILE B C 1
ATOM 2460 O O . ILE B 1 15 ? -6.773 -20.312 -10.266 1 98.06 15 ILE B O 1
ATOM 2464 N N . GLY B 1 16 ? -7.359 -18.141 -10.547 1 98.25 16 GLY B N 1
ATOM 2465 C CA . GLY B 1 16 ? -8.703 -18.312 -10.016 1 98.25 16 GLY B CA 1
ATOM 2466 C C . GLY B 1 16 ? -9.523 -19.328 -10.773 1 98.25 16 GLY B C 1
ATOM 2467 O O . GLY B 1 16 ? -10.227 -20.141 -10.172 1 98.25 16 GLY B O 1
ATOM 2468 N N . ARG B 1 17 ? -9.438 -19.297 -12.102 1 97.75 17 ARG B N 1
ATOM 2469 C CA . ARG B 1 17 ? -10.172 -20.234 -12.93 1 97.75 17 ARG B CA 1
ATOM 2470 C C . ARG B 1 17 ? -9.734 -21.672 -12.633 1 97.75 17 ARG B C 1
ATOM 2472 O O . ARG B 1 17 ? -10.57 -22.578 -12.523 1 97.75 17 ARG B O 1
ATOM 2479 N N . ASN B 1 18 ? -8.438 -21.875 -12.562 1 98.38 18 ASN B N 1
ATOM 2480 C CA . ASN B 1 18 ? -7.902 -23.203 -12.281 1 98.38 18 ASN B CA 1
ATOM 2481 C C . ASN B 1 18 ? -8.32 -23.688 -10.898 1 98.38 18 ASN B C 1
ATOM 2483 O O . ASN B 1 18 ? -8.617 -24.875 -10.711 1 98.38 18 ASN B O 1
ATOM 2487 N N . ILE B 1 19 ? -8.391 -22.766 -9.922 1 98.62 19 ILE B N 1
ATOM 2488 C CA . ILE B 1 19 ? -8.797 -23.125 -8.562 1 98.62 19 ILE B CA 1
ATOM 2489 C C . ILE B 1 19 ? -10.25 -23.594 -8.562 1 98.62 19 ILE B C 1
ATOM 2491 O O . ILE B 1 19 ? -10.562 -24.641 -7.992 1 98.62 19 ILE B O 1
ATOM 2495 N N . VAL B 1 20 ? -11.094 -22.812 -9.227 1 98.38 20 VAL B N 1
ATOM 2496 C CA . VAL B 1 20 ? -12.516 -23.141 -9.266 1 98.38 20 VAL B CA 1
ATOM 2497 C C . VAL B 1 20 ? -12.727 -24.5 -9.93 1 98.38 20 VAL B C 1
ATOM 2499 O O . VAL B 1 20 ? -13.445 -25.344 -9.398 1 98.38 20 VAL B O 1
ATOM 2502 N N . GLU B 1 21 ? -12.055 -24.766 -11.055 1 97.56 21 GLU B N 1
ATOM 2503 C CA . GLU B 1 21 ? -12.172 -26.031 -11.773 1 97.56 21 GLU B CA 1
ATOM 2504 C C . GLU B 1 21 ? -11.727 -27.203 -10.891 1 97.56 21 GLU B C 1
ATOM 2506 O O . GLU B 1 21 ? -12.32 -28.281 -10.953 1 97.56 21 GLU B O 1
ATOM 2511 N N . TYR B 1 22 ? -10.727 -26.984 -10.141 1 97.38 22 TYR B N 1
ATOM 2512 C CA . TYR B 1 22 ? -10.172 -28.016 -9.289 1 97.38 22 TYR B CA 1
ATOM 2513 C C . TYR B 1 22 ? -11.094 -28.312 -8.117 1 97.38 22 TYR B C 1
ATOM 2515 O O . TYR B 1 22 ? -11.266 -29.469 -7.73 1 97.38 22 TYR B O 1
ATOM 2523 N N . LEU B 1 23 ? -11.742 -27.297 -7.535 1 97.19 23 LEU B N 1
ATOM 2524 C CA . LEU B 1 23 ? -12.484 -27.438 -6.289 1 97.19 23 LEU B CA 1
ATOM 2525 C C . LEU B 1 23 ? -13.914 -27.891 -6.551 1 97.19 23 LEU B C 1
ATOM 2527 O O . LEU B 1 23 ? -14.516 -28.562 -5.715 1 97.19 23 LEU B O 1
ATOM 2531 N N . GLU B 1 24 ? -14.453 -27.562 -7.672 1 95.62 24 GLU B N 1
ATOM 2532 C CA . GLU B 1 24 ? -15.867 -27.75 -7.965 1 95.62 24 GLU B CA 1
ATOM 2533 C C . GLU B 1 24 ? -16.266 -29.219 -7.883 1 95.62 24 GLU B C 1
ATOM 2535 O O . GLU B 1 24 ? -17.328 -29.547 -7.348 1 95.62 24 GLU B O 1
ATOM 2540 N N . PRO B 1 25 ? -15.414 -30.203 -8.375 1 94.69 25 PRO B N 1
ATOM 2541 C CA . PRO B 1 25 ? -15.797 -31.609 -8.312 1 94.69 25 PRO B CA 1
ATOM 2542 C C . PRO B 1 25 ? -15.633 -32.219 -6.918 1 94.69 25 PRO B C 1
ATOM 2544 O O . PRO B 1 25 ? -16 -33.344 -6.684 1 94.69 25 PRO B O 1
ATOM 2547 N N . LYS B 1 26 ? -15.156 -31.469 -6.023 1 93.75 26 LYS B N 1
ATOM 2548 C CA . LYS B 1 26 ? -14.914 -31.953 -4.668 1 93.75 26 LYS B CA 1
ATOM 2549 C C . LYS B 1 26 ? -16.062 -31.578 -3.734 1 93.75 26 LYS B C 1
ATOM 2551 O O . LYS B 1 26 ? -17.078 -31.047 -4.18 1 93.75 26 LYS B O 1
ATOM 2556 N N . ALA B 1 27 ? -15.922 -31.953 -2.459 1 91.62 27 ALA B N 1
ATOM 2557 C CA . ALA B 1 27 ? -17 -31.75 -1.491 1 91.62 27 ALA B CA 1
ATOM 2558 C C . ALA B 1 27 ? -16.938 -30.359 -0.88 1 91.62 27 ALA B C 1
ATOM 2560 O O . ALA B 1 27 ? -17.016 -30.203 0.341 1 91.62 27 ALA B O 1
ATOM 2561 N N . PHE B 1 28 ? -16.703 -29.328 -1.676 1 95.44 28 PHE B N 1
ATOM 2562 C CA . PHE B 1 28 ? -16.688 -27.938 -1.231 1 95.44 28 PHE B CA 1
ATOM 2563 C C . PHE B 1 28 ? -17.891 -27.188 -1.78 1 95.44 28 PHE B C 1
ATOM 2565 O O . PHE B 1 28 ? -18.438 -27.547 -2.822 1 95.44 28 PHE B O 1
ATOM 2572 N N . HIS B 1 29 ? -18.391 -26.234 -1.047 1 97.62 29 HIS B N 1
ATOM 2573 C CA . HIS B 1 29 ? -19.281 -25.219 -1.58 1 97.62 29 HIS B CA 1
ATOM 2574 C C . HIS B 1 29 ? -18.516 -24.016 -2.123 1 97.62 29 HIS B C 1
ATOM 2576 O O . HIS B 1 29 ? -18.078 -23.156 -1.356 1 97.62 29 HIS B O 1
ATOM 2582 N N . VAL B 1 30 ? -18.406 -24 -3.438 1 98.31 30 VAL B N 1
ATOM 2583 C CA . VAL B 1 30 ? -17.516 -23.016 -4.055 1 98.31 30 VAL B CA 1
ATOM 2584 C C . VAL B 1 30 ? -18.328 -21.812 -4.523 1 98.31 30 VAL B C 1
ATOM 2586 O O . VAL B 1 30 ? -19.359 -21.969 -5.195 1 98.31 30 VAL B O 1
ATOM 2589 N N . PHE B 1 31 ? -17.969 -20.625 -4.059 1 98.5 31 PHE B N 1
ATOM 2590 C CA . PHE B 1 31 ? -18.531 -19.344 -4.5 1 98.5 31 PHE B CA 1
ATOM 2591 C C . PHE B 1 31 ? -17.516 -18.547 -5.297 1 98.5 31 PHE B C 1
ATOM 2593 O O . PHE B 1 31 ? -16.391 -18.344 -4.836 1 98.5 31 PHE B O 1
ATOM 2600 N N . SER B 1 32 ? -17.766 -18.141 -6.473 1 98.44 32 SER B N 1
ATOM 2601 C CA . SER B 1 32 ? -16.859 -17.422 -7.352 1 98.44 32 SER B CA 1
ATOM 2602 C C . SER B 1 32 ? -17.547 -16.266 -8.055 1 98.44 32 SER B C 1
ATOM 2604 O O . SER B 1 32 ? -17.672 -16.25 -9.281 1 98.44 32 SER B O 1
ATOM 2606 N N . PRO B 1 33 ? -17.891 -15.258 -7.312 1 97.94 33 PRO B N 1
ATOM 2607 C CA . PRO B 1 33 ? -18.625 -14.141 -7.91 1 97.94 33 PRO B CA 1
ATOM 2608 C C . PRO B 1 33 ? -17.812 -13.391 -8.961 1 97.94 33 PRO B C 1
ATOM 2610 O O . PRO B 1 33 ? -16.594 -13.211 -8.797 1 97.94 33 PRO B O 1
ATOM 2613 N N . LYS B 1 34 ? -18.547 -13 -10.008 1 95.94 34 LYS B N 1
ATOM 2614 C CA . LYS B 1 34 ? -17.953 -12.102 -10.992 1 95.94 34 LYS B CA 1
ATOM 2615 C C . LYS B 1 34 ? -18.016 -10.648 -10.516 1 95.94 34 LYS B C 1
ATOM 2617 O O . LYS B 1 34 ? -18.641 -10.344 -9.508 1 95.94 34 LYS B O 1
ATOM 2622 N N . ARG B 1 35 ? -17.328 -9.812 -11.32 1 94.5 35 ARG B N 1
ATOM 2623 C CA . ARG B 1 35 ? -17.219 -8.414 -10.914 1 94.5 35 ARG B CA 1
ATOM 2624 C C . ARG B 1 35 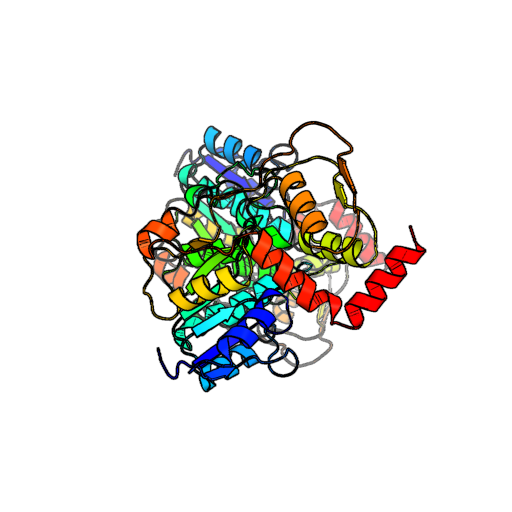? -18.594 -7.766 -10.812 1 94.5 35 ARG B C 1
ATOM 2626 O O . ARG B 1 35 ? -18.828 -6.934 -9.93 1 94.5 35 ARG B O 1
ATOM 2633 N N . GLN B 1 36 ? -19.516 -8.164 -11.672 1 95 36 GLN B N 1
ATOM 2634 C CA . GLN B 1 36 ? -20.859 -7.602 -11.68 1 95 36 GLN B CA 1
ATOM 2635 C C . GLN B 1 36 ? -21.641 -8.016 -10.43 1 95 36 GLN B C 1
ATOM 2637 O O . GLN B 1 36 ? -22.516 -7.285 -9.977 1 95 36 GLN B O 1
ATOM 2642 N N . GLU B 1 37 ? -21.266 -9.172 -9.906 1 96.62 37 GLU B N 1
ATOM 2643 C CA . GLU B 1 37 ? -21.922 -9.688 -8.711 1 96.62 37 GLU B CA 1
ATOM 2644 C C . GLU B 1 37 ? -21.281 -9.133 -7.441 1 96.62 37 GLU B C 1
ATOM 2646 O O . GLU B 1 37 ? -21.984 -8.859 -6.457 1 96.62 37 GLU B O 1
ATOM 2651 N N . LEU B 1 38 ? -20.016 -8.969 -7.477 1 98.12 38 LEU B N 1
ATOM 2652 C CA . LEU B 1 38 ? -19.266 -8.445 -6.344 1 98.12 38 LEU B CA 1
ATOM 2653 C C . LEU B 1 38 ? -18.062 -7.625 -6.82 1 98.12 38 LEU B C 1
ATOM 2655 O O . LEU B 1 38 ? -17.047 -8.188 -7.219 1 98.12 38 LEU B O 1
ATOM 2659 N N . ASN B 1 39 ? -18.266 -6.328 -6.793 1 98.12 39 ASN B N 1
ATOM 2660 C CA . ASN B 1 39 ? -17.172 -5.422 -7.078 1 98.12 39 ASN B CA 1
ATOM 2661 C C . ASN B 1 39 ? -16.297 -5.18 -5.844 1 98.12 39 ASN B C 1
ATOM 2663 O O . ASN B 1 39 ? -16.734 -4.516 -4.898 1 98.12 39 ASN B O 1
ATOM 2667 N N . LEU B 1 40 ? -15.109 -5.613 -5.875 1 98.5 40 LEU B N 1
ATOM 2668 C CA . LEU B 1 40 ? -14.234 -5.602 -4.711 1 98.5 40 LEU B CA 1
ATOM 2669 C C . LEU B 1 40 ? -13.781 -4.184 -4.383 1 98.5 40 LEU B C 1
ATOM 2671 O O . LEU B 1 40 ? -13.227 -3.936 -3.309 1 98.5 40 LEU B O 1
ATOM 2675 N N . LEU B 1 41 ? -14.031 -3.24 -5.281 1 97.81 41 LEU B N 1
ATOM 2676 C CA . LEU B 1 41 ? -13.664 -1.85 -5.031 1 97.81 41 LEU B CA 1
ATOM 2677 C C . LEU B 1 41 ? -14.742 -1.145 -4.211 1 97.81 41 LEU B C 1
ATOM 2679 O O . LEU B 1 41 ? -14.531 -0.025 -3.738 1 97.81 41 LEU B O 1
ATOM 2683 N N . GLU B 1 42 ? -15.844 -1.818 -4.059 1 97.19 42 GLU B N 1
ATOM 2684 C CA . GLU B 1 42 ? -16.953 -1.249 -3.295 1 97.19 42 GLU B CA 1
ATOM 2685 C C . GLU B 1 42 ? -16.953 -1.762 -1.858 1 97.19 42 GLU B C 1
ATOM 2687 O O . GLU B 1 42 ? -17.438 -2.861 -1.584 1 97.19 42 GLU B O 1
ATOM 2692 N N . THR B 1 43 ? -16.578 -0.935 -0.979 1 97.06 43 THR B N 1
ATOM 2693 C CA . THR B 1 43 ? -16.312 -1.289 0.413 1 97.06 43 THR B CA 1
ATOM 2694 C C . THR B 1 43 ? -17.562 -1.906 1.051 1 97.06 43 THR B C 1
ATOM 2696 O O . THR B 1 43 ? -17.484 -2.992 1.628 1 97.06 43 THR B O 1
ATOM 2699 N N . GLU B 1 44 ? -18.672 -1.274 0.888 1 97.06 44 GLU B N 1
ATOM 2700 C CA . GLU B 1 44 ? -19.891 -1.729 1.538 1 97.06 44 GLU B CA 1
ATOM 2701 C C . GLU B 1 44 ? -20.406 -3.027 0.917 1 97.06 44 GLU B C 1
ATOM 2703 O O . GLU B 1 44 ? -20.922 -3.9 1.62 1 97.06 44 GLU B O 1
ATOM 2708 N N . ALA B 1 45 ? -20.281 -3.172 -0.382 1 97.94 45 ALA B N 1
ATOM 2709 C CA . ALA B 1 45 ? -20.703 -4.395 -1.066 1 97.94 45 ALA B CA 1
ATOM 2710 C C . ALA B 1 45 ? -19.875 -5.59 -0.596 1 97.94 45 ALA B C 1
ATOM 2712 O O . ALA B 1 45 ? -20.422 -6.672 -0.368 1 97.94 45 ALA B O 1
ATOM 2713 N N . VAL B 1 46 ? -18.609 -5.383 -0.42 1 98.62 46 VAL B N 1
ATOM 2714 C CA . VAL B 1 46 ? -17.719 -6.445 0.037 1 98.62 46 VAL B CA 1
ATOM 2715 C C . VAL B 1 46 ? -18.109 -6.871 1.451 1 98.62 46 VAL B C 1
ATOM 2717 O O . VAL B 1 46 ? -18.234 -8.062 1.73 1 98.62 46 VAL B O 1
ATOM 2720 N N . GLU B 1 47 ? -18.297 -5.922 2.291 1 98.5 47 GLU B N 1
ATOM 2721 C CA . GLU B 1 47 ? -18.656 -6.211 3.674 1 98.5 47 GLU B CA 1
ATOM 2722 C C . GLU B 1 47 ? -19.984 -6.98 3.746 1 98.5 47 GLU B C 1
ATOM 2724 O O . GLU B 1 47 ? -20.078 -7.988 4.449 1 98.5 47 GLU B O 1
ATOM 2729 N N . ALA B 1 48 ? -20.969 -6.469 3.029 1 98.5 48 ALA B N 1
ATOM 2730 C CA . ALA B 1 48 ? -22.281 -7.117 3.031 1 98.5 48 ALA B CA 1
ATOM 2731 C C . ALA B 1 48 ? -22.188 -8.555 2.527 1 98.5 48 ALA B C 1
ATOM 2733 O O . ALA B 1 48 ? -22.781 -9.461 3.104 1 98.5 48 ALA B O 1
ATOM 2734 N N . TYR B 1 49 ? -21.422 -8.766 1.481 1 98.75 49 TYR B N 1
ATOM 2735 C CA . TYR B 1 49 ? -21.266 -10.094 0.886 1 98.75 49 TYR B CA 1
ATOM 2736 C C . TYR B 1 49 ? -20.625 -11.062 1.87 1 98.75 49 TYR B C 1
ATOM 2738 O O . TYR B 1 49 ? -21.125 -12.18 2.062 1 98.75 49 TYR B O 1
ATOM 2746 N N . LEU B 1 50 ? -19.578 -10.664 2.525 1 98.81 50 LEU B N 1
ATOM 2747 C CA . LEU B 1 50 ? -18.844 -11.516 3.447 1 98.81 50 LEU B CA 1
ATOM 2748 C C . LEU B 1 50 ? -19.641 -11.766 4.723 1 98.81 50 LEU B C 1
ATOM 2750 O O . LEU B 1 50 ? -19.609 -12.875 5.27 1 98.81 50 LEU B O 1
ATOM 2754 N N . LYS B 1 51 ? -20.328 -10.734 5.184 1 98.56 51 LYS B N 1
ATOM 2755 C CA . LYS B 1 51 ? -21.172 -10.867 6.367 1 98.56 51 LYS B CA 1
ATOM 2756 C C . LYS B 1 51 ? -22.266 -11.906 6.145 1 98.56 51 LYS B C 1
ATOM 2758 O O . LYS B 1 51 ? -22.594 -12.672 7.051 1 98.56 51 LYS B O 1
ATOM 2763 N N . ASN B 1 52 ? -22.797 -11.859 5.012 1 98.56 52 ASN B N 1
ATOM 2764 C CA . ASN B 1 52 ? -23.891 -12.766 4.688 1 98.56 52 ASN B CA 1
ATOM 2765 C C . ASN B 1 52 ? -23.406 -14.188 4.43 1 98.56 52 ASN B C 1
ATOM 2767 O O . ASN B 1 52 ? -23.969 -15.148 4.945 1 98.56 52 ASN B O 1
ATOM 2771 N N . LEU B 1 53 ? -22.312 -14.367 3.682 1 98.5 53 LEU B N 1
ATOM 2772 C CA . LEU B 1 53 ? -21.844 -15.68 3.252 1 98.5 53 LEU B CA 1
ATOM 2773 C C . LEU B 1 53 ? -21.094 -16.391 4.379 1 98.5 53 LEU B C 1
ATOM 2775 O O . LEU B 1 53 ? -21.219 -17.594 4.551 1 98.5 53 LEU B O 1
ATOM 2779 N N . ARG B 1 54 ? -20.25 -15.617 5.086 1 98.56 54 ARG B N 1
ATOM 2780 C CA . ARG B 1 54 ? -19.391 -16.125 6.145 1 98.56 54 ARG B CA 1
ATOM 2781 C C . ARG B 1 54 ? -18.594 -17.344 5.668 1 98.56 54 ARG B C 1
ATOM 2783 O O . ARG B 1 54 ? -18.688 -18.422 6.25 1 98.56 54 ARG B O 1
ATOM 2790 N N . PRO B 1 55 ? -17.812 -17.172 4.625 1 98.69 55 PRO B N 1
ATOM 2791 C CA . PRO B 1 55 ? -17.062 -18.312 4.098 1 98.69 55 PRO B CA 1
ATOM 2792 C C . PRO B 1 55 ? -16.047 -18.859 5.094 1 98.69 55 PRO B C 1
ATOM 2794 O O . PRO B 1 55 ? -15.547 -18.109 5.938 1 98.69 55 PRO B O 1
ATOM 2797 N N . ASP B 1 56 ? -15.773 -20.156 5 1 98.44 56 ASP B N 1
ATOM 2798 C CA . ASP B 1 56 ? -14.719 -20.766 5.801 1 98.44 56 ASP B CA 1
ATOM 2799 C C . ASP B 1 56 ? -13.336 -20.359 5.289 1 98.44 56 ASP B C 1
ATOM 2801 O O . ASP B 1 56 ? -12.414 -20.141 6.078 1 98.44 56 ASP B O 1
ATOM 2805 N N . VAL B 1 57 ? -13.227 -20.297 3.971 1 98.5 57 VAL B N 1
ATOM 2806 C CA . VAL B 1 57 ? -11.961 -19.953 3.324 1 98.5 57 VAL B CA 1
ATOM 2807 C C . VAL B 1 57 ? -12.211 -18.938 2.211 1 98.5 57 VAL B C 1
ATOM 2809 O O . VAL B 1 57 ? -13.133 -19.109 1.411 1 98.5 57 VAL B O 1
ATOM 2812 N N . VAL B 1 58 ? -11.469 -17.859 2.211 1 98.75 58 VAL B N 1
ATOM 2813 C CA . VAL B 1 58 ? -11.43 -16.906 1.112 1 98.75 58 VAL B CA 1
ATOM 2814 C C . VAL B 1 58 ? -10.102 -17.031 0.364 1 98.75 58 VAL B C 1
ATOM 2816 O O . VAL B 1 58 ? -9.031 -16.953 0.969 1 98.75 58 VAL B O 1
ATOM 2819 N N . ILE B 1 59 ? -10.164 -17.328 -0.877 1 98.88 59 ILE B N 1
ATOM 2820 C CA . ILE B 1 59 ? -8.984 -17.266 -1.737 1 98.88 59 ILE B CA 1
ATOM 2821 C C . ILE B 1 59 ? -8.961 -15.945 -2.498 1 98.88 59 ILE B C 1
ATOM 2823 O O . ILE B 1 59 ? -9.852 -15.664 -3.299 1 98.88 59 ILE B O 1
ATOM 2827 N N . PHE B 1 60 ? -7.984 -15.141 -2.232 1 98.81 60 PHE B N 1
ATOM 2828 C CA . PHE B 1 60 ? -7.852 -13.836 -2.857 1 98.81 60 PHE B CA 1
ATOM 2829 C C . PHE B 1 60 ? -6.879 -13.891 -4.031 1 98.81 60 PHE B C 1
ATOM 2831 O O . PHE B 1 60 ? -5.68 -13.664 -3.861 1 98.81 60 PHE B O 1
ATOM 2838 N N . SER B 1 61 ? -7.387 -14.086 -5.242 1 98.38 61 SER B N 1
ATOM 2839 C CA . SER B 1 61 ? -6.555 -14.156 -6.438 1 98.38 61 SER B CA 1
ATOM 2840 C C . SER B 1 61 ? -6.848 -13 -7.387 1 98.38 61 SER B C 1
ATOM 2842 O O . SER B 1 61 ? -6.332 -12.961 -8.508 1 98.38 61 SER B O 1
ATOM 2844 N N . ALA B 1 62 ? -7.684 -12.055 -6.926 1 97.81 62 ALA B N 1
ATOM 2845 C CA . ALA B 1 62 ? -7.988 -10.875 -7.734 1 97.81 62 ALA B CA 1
ATOM 2846 C C . ALA B 1 62 ? -6.77 -9.969 -7.859 1 97.81 62 ALA B C 1
ATOM 2848 O O . ALA B 1 62 ? -6.102 -9.672 -6.867 1 97.81 62 ALA B O 1
ATOM 2849 N N . VAL B 1 63 ? -6.492 -9.555 -9.086 1 96.31 63 VAL B N 1
ATOM 2850 C CA . VAL B 1 63 ? -5.344 -8.672 -9.289 1 96.31 63 VAL B CA 1
ATOM 2851 C C . VAL B 1 63 ? -5.531 -7.875 -10.578 1 96.31 63 VAL B C 1
ATOM 2853 O O . VAL B 1 63 ? -6.098 -8.375 -11.555 1 96.31 63 VAL B O 1
ATOM 2856 N N . ASN B 1 64 ? -5.258 -6.648 -10.562 1 95.88 64 ASN B N 1
ATOM 2857 C CA . ASN B 1 64 ? -5.055 -5.793 -11.727 1 95.88 64 ASN B CA 1
ATOM 2858 C C . ASN B 1 64 ? -3.588 -5.406 -11.891 1 95.88 64 ASN B C 1
ATOM 2860 O O . ASN B 1 64 ? -3.104 -4.492 -11.227 1 95.88 64 ASN B O 1
ATOM 2864 N N . ILE B 1 65 ? -2.871 -5.988 -12.742 1 92.31 65 ILE B N 1
ATOM 2865 C CA . ILE B 1 65 ? -1.42 -5.891 -12.859 1 92.31 65 ILE B CA 1
ATOM 2866 C C . ILE B 1 65 ? -1.023 -4.461 -13.211 1 92.31 65 ILE B C 1
ATOM 2868 O O . ILE B 1 65 ? 0.144 -4.082 -13.078 1 92.31 65 ILE B O 1
ATOM 2872 N N . GLN B 1 66 ? -1.989 -3.66 -13.609 1 93.94 66 GLN B N 1
ATOM 2873 C CA . GLN B 1 66 ? -1.675 -2.322 -14.102 1 93.94 66 GLN B CA 1
ATOM 2874 C C . GLN B 1 66 ? -2.055 -1.259 -13.07 1 93.94 66 GLN B C 1
ATOM 2876 O O . GLN B 1 66 ? -1.824 -0.067 -13.289 1 93.94 66 GLN B O 1
ATOM 2881 N N . SER B 1 67 ? -2.605 -1.699 -11.977 1 97.5 67 SER B N 1
ATOM 2882 C CA . SER B 1 67 ? -3.107 -0.677 -11.062 1 97.5 67 SER B CA 1
ATOM 2883 C C . SER B 1 67 ? -2.754 -1.003 -9.617 1 97.5 67 SER B C 1
ATOM 2885 O O . SER B 1 67 ? -3.373 -1.874 -9.008 1 97.5 67 SER B O 1
ATOM 2887 N N . LEU B 1 68 ? -1.872 -0.232 -9.125 1 98.31 68 LEU B N 1
ATOM 2888 C CA . LEU B 1 68 ? -1.514 -0.334 -7.711 1 98.31 68 LEU B CA 1
ATOM 2889 C C . LEU B 1 68 ? -2.711 -0.016 -6.824 1 98.31 68 LEU B C 1
ATOM 2891 O O . LEU B 1 68 ? -2.998 -0.75 -5.875 1 98.31 68 LEU B O 1
ATOM 2895 N N . ALA B 1 69 ? -3.449 1.037 -7.141 1 98.25 69 ALA B N 1
ATOM 2896 C CA . ALA B 1 69 ? -4.566 1.516 -6.332 1 98.25 69 ALA B CA 1
ATOM 2897 C C . ALA B 1 69 ? -5.672 0.466 -6.246 1 98.25 69 ALA B C 1
ATOM 2899 O O . ALA B 1 69 ? -6.148 0.148 -5.156 1 98.25 69 ALA B O 1
ATOM 2900 N N . GLU B 1 70 ? -6.031 -0.078 -7.375 1 98.19 70 GLU B N 1
ATOM 2901 C CA . GLU B 1 70 ? -7.102 -1.068 -7.387 1 98.19 70 GLU B CA 1
ATOM 2902 C C . GLU B 1 70 ? -6.715 -2.311 -6.59 1 98.19 70 GLU B C 1
ATOM 2904 O O . GLU B 1 70 ? -7.531 -2.854 -5.844 1 98.19 70 GLU B O 1
ATOM 2909 N N . ASN B 1 71 ? -5.488 -2.758 -6.738 1 98.56 71 ASN B N 1
ATOM 2910 C CA . ASN B 1 71 ? -5.039 -3.941 -6.012 1 98.56 71 ASN B CA 1
ATOM 2911 C C . ASN B 1 71 ? -5.117 -3.738 -4.5 1 98.56 71 ASN B C 1
ATOM 2913 O O . ASN B 1 71 ? -5.641 -4.594 -3.783 1 98.56 71 ASN B O 1
ATOM 2917 N N . LEU B 1 72 ? -4.641 -2.596 -4.094 1 98.56 72 LEU B N 1
ATOM 2918 C CA . LEU B 1 72 ? -4.605 -2.334 -2.656 1 98.56 72 LEU B CA 1
ATOM 2919 C C . LEU B 1 72 ? -6.012 -2.094 -2.117 1 98.56 72 LEU B C 1
ATOM 2921 O O . LEU B 1 72 ? -6.348 -2.555 -1.023 1 98.56 72 LEU B O 1
ATOM 2925 N N . GLN B 1 73 ? -6.84 -1.387 -2.871 1 98.5 73 GLN B N 1
ATOM 2926 C CA . GLN B 1 73 ? -8.219 -1.156 -2.438 1 98.5 73 GLN B CA 1
ATOM 2927 C C . GLN B 1 73 ? -8.977 -2.471 -2.305 1 98.5 73 GLN B C 1
ATOM 2929 O O . GLN B 1 73 ? -9.664 -2.697 -1.309 1 98.5 73 GLN B O 1
ATOM 2934 N N . MET B 1 74 ? -8.859 -3.354 -3.295 1 98.56 74 MET B N 1
ATOM 2935 C CA . MET B 1 74 ? -9.523 -4.648 -3.229 1 98.56 74 MET B CA 1
ATOM 2936 C C . MET B 1 74 ? -9.07 -5.438 -2.004 1 98.56 74 MET B C 1
ATOM 2938 O O . MET B 1 74 ? -9.891 -5.941 -1.24 1 98.56 74 MET B O 1
ATOM 2942 N N . TYR B 1 75 ? -7.793 -5.496 -1.802 1 98.44 75 TYR B N 1
ATOM 2943 C CA . TYR B 1 75 ? -7.223 -6.258 -0.696 1 98.44 75 TYR B CA 1
ATOM 2944 C C . TYR B 1 75 ? -7.711 -5.719 0.645 1 98.44 75 TYR B C 1
ATOM 2946 O O . TYR B 1 75 ? -8.219 -6.477 1.476 1 98.44 75 TYR B O 1
ATOM 2954 N N . PHE B 1 76 ? -7.586 -4.426 0.851 1 98 76 PHE B N 1
ATOM 2955 C CA . PHE B 1 76 ? -7.914 -3.861 2.154 1 98 76 PHE B CA 1
ATOM 2956 C C . PHE B 1 76 ? -9.414 -3.904 2.4 1 98 76 PHE B C 1
ATOM 2958 O O . PHE B 1 76 ? -9.859 -4.031 3.545 1 98 76 PHE B O 1
ATOM 2965 N N . ASN B 1 77 ? -10.25 -3.818 1.308 1 98.31 77 ASN B N 1
ATOM 2966 C CA . ASN B 1 77 ? -11.695 -3.971 1.46 1 98.31 77 ASN B CA 1
ATOM 2967 C C . ASN B 1 77 ? -12.055 -5.352 1.998 1 98.31 77 ASN B C 1
ATOM 2969 O O . ASN B 1 77 ? -13.016 -5.492 2.756 1 98.31 77 ASN B O 1
ATOM 2973 N N . VAL B 1 78 ? -11.266 -6.336 1.609 1 98.44 78 VAL B N 1
ATOM 2974 C CA . VAL B 1 78 ? -11.531 -7.688 2.094 1 98.44 78 VAL B CA 1
ATOM 2975 C C . VAL B 1 78 ? -10.875 -7.883 3.459 1 98.44 78 VAL B C 1
ATOM 2977 O O . VAL B 1 78 ? -11.484 -8.438 4.375 1 98.44 78 VAL B O 1
ATOM 2980 N N . GLU B 1 79 ? -9.656 -7.406 3.588 1 97 79 GLU B N 1
ATOM 2981 C CA . GLU B 1 79 ? -8.852 -7.566 4.797 1 97 79 GLU B CA 1
ATOM 2982 C C . GLU B 1 79 ? -9.57 -6.992 6.016 1 97 79 GLU B C 1
ATOM 2984 O O . GLU B 1 79 ? -9.547 -7.59 7.094 1 97 79 GLU B O 1
ATOM 2989 N N . ARG B 1 80 ? -10.211 -5.824 5.867 1 95.44 80 ARG B N 1
ATOM 2990 C CA . ARG B 1 80 ? -10.852 -5.168 7.004 1 95.44 80 ARG B CA 1
ATOM 2991 C C . ARG B 1 80 ? -12.055 -5.969 7.488 1 95.44 80 ARG B C 1
ATOM 2993 O O . ARG B 1 80 ? -12.586 -5.707 8.57 1 95.44 80 ARG B O 1
ATOM 3000 N N . CYS B 1 81 ? -12.492 -6.945 6.664 1 97.25 81 CYS B N 1
ATOM 3001 C CA . CYS B 1 81 ? -13.648 -7.773 6.984 1 97.25 81 CYS B CA 1
ATOM 3002 C C . CYS B 1 81 ? -13.219 -9.133 7.523 1 97.25 81 CYS B C 1
ATOM 3004 O O . CYS B 1 81 ? -13.945 -10.117 7.387 1 97.25 81 CYS B O 1
ATOM 3006 N N . SER B 1 82 ? -12.086 -9.25 8.156 1 96.38 82 SER B N 1
ATOM 3007 C CA . SER B 1 82 ? -11.453 -10.508 8.547 1 96.38 82 SER B CA 1
ATOM 3008 C C . SER B 1 82 ? -12.312 -11.266 9.555 1 96.38 82 SER B C 1
ATOM 3010 O O . SER B 1 82 ? -12.195 -12.484 9.688 1 96.38 82 SER B O 1
ATOM 3012 N N . GLU B 1 83 ? -13.172 -10.602 10.289 1 96.62 83 GLU B N 1
ATOM 3013 C CA . GLU B 1 83 ? -14.008 -11.258 11.289 1 96.62 83 GLU B CA 1
ATOM 3014 C C . GLU B 1 83 ? -15.141 -12.039 10.633 1 96.62 83 GLU B C 1
ATOM 3016 O O . GLU B 1 83 ? -15.812 -12.836 11.289 1 96.62 83 GLU B O 1
ATOM 3021 N N . TYR B 1 84 ? -15.359 -11.805 9.344 1 98.25 84 TYR B N 1
ATOM 3022 C CA . TYR B 1 84 ? -16.516 -12.391 8.688 1 98.25 84 TYR B CA 1
ATOM 3023 C C . TYR B 1 84 ? -16.141 -13.633 7.898 1 98.25 84 TYR B C 1
ATOM 3025 O O . TYR B 1 84 ? -16.953 -14.195 7.168 1 98.25 84 TYR B O 1
ATOM 3033 N N . PHE B 1 85 ? -14.906 -14.109 7.957 1 98.12 85 PHE B N 1
ATOM 3034 C CA . PHE B 1 85 ? -14.5 -15.352 7.316 1 98.12 85 PHE B CA 1
ATOM 3035 C C . PHE B 1 85 ? -13.523 -16.125 8.203 1 98.12 85 PHE B C 1
ATOM 3037 O O . PHE B 1 85 ? -13 -15.586 9.18 1 98.12 85 PHE B O 1
ATOM 3044 N N . GLY B 1 86 ? -13.367 -17.422 7.938 1 97.38 86 GLY B N 1
ATOM 3045 C CA . GLY B 1 86 ? -12.445 -18.234 8.703 1 97.38 86 GLY B CA 1
ATOM 3046 C C . GLY B 1 86 ? -10.984 -17.922 8.422 1 97.38 86 GLY B C 1
ATOM 3047 O O . GLY B 1 86 ? -10.25 -17.547 9.328 1 97.38 86 GLY B O 1
ATOM 3048 N N . LYS B 1 87 ? -10.594 -18.078 7.137 1 97.56 87 LYS B N 1
ATOM 3049 C CA . LYS B 1 87 ? -9.219 -17.859 6.699 1 97.56 87 LYS B CA 1
ATOM 3050 C C . LYS B 1 87 ? -9.18 -17.281 5.289 1 97.56 87 LYS B C 1
ATOM 3052 O O . LYS B 1 87 ? -9.945 -17.703 4.418 1 97.56 87 LYS B O 1
ATOM 3057 N N . MET B 1 88 ? -8.312 -16.328 5.145 1 98.19 88 MET B N 1
ATOM 3058 C CA . MET B 1 88 ? -8.055 -15.828 3.797 1 98.19 88 MET B CA 1
ATOM 3059 C C . MET B 1 88 ? -6.668 -16.234 3.316 1 98.19 88 MET B C 1
ATOM 3061 O O . MET B 1 88 ? -5.688 -16.094 4.047 1 98.19 88 MET B O 1
ATOM 3065 N N . ILE B 1 89 ? -6.594 -16.781 2.172 1 98.62 89 ILE B N 1
ATOM 3066 C CA . ILE B 1 89 ? -5.34 -17.125 1.513 1 98.62 89 ILE B CA 1
ATOM 3067 C C . ILE B 1 89 ? -5.125 -16.203 0.308 1 98.62 89 ILE B C 1
ATOM 3069 O O . ILE B 1 89 ? -5.914 -16.219 -0.64 1 98.62 89 ILE B O 1
ATOM 3073 N N . THR B 1 90 ? -4.098 -15.367 0.369 1 98.5 90 THR B N 1
ATOM 3074 C CA . THR B 1 90 ? -3.766 -14.477 -0.738 1 98.5 90 THR B CA 1
ATOM 3075 C C . THR B 1 90 ? -2.742 -15.125 -1.666 1 98.5 90 THR B C 1
ATOM 3077 O O . THR B 1 90 ? -1.858 -15.859 -1.211 1 98.5 90 THR B O 1
ATOM 3080 N N . ILE B 1 91 ? -2.898 -14.844 -2.936 1 98.62 91 ILE B N 1
ATOM 3081 C CA . ILE B 1 91 ? -1.92 -15.305 -3.916 1 98.62 91 ILE B CA 1
ATOM 3082 C C . ILE B 1 91 ? -0.846 -14.234 -4.109 1 98.62 91 ILE B C 1
ATOM 3084 O O . ILE B 1 91 ? -1.084 -13.219 -4.77 1 98.62 91 ILE B O 1
ATOM 3088 N N . GLY B 1 92 ? 0.251 -14.477 -3.555 1 98.12 92 GLY B N 1
ATOM 3089 C CA . GLY B 1 92 ? 1.383 -13.57 -3.676 1 98.12 92 GLY B CA 1
ATOM 3090 C C . GLY B 1 92 ? 2.248 -13.859 -4.887 1 98.12 92 GLY B C 1
ATOM 3091 O O . GLY B 1 92 ? 1.765 -14.383 -5.895 1 98.12 92 GLY B O 1
ATOM 3092 N N . SER B 1 93 ? 3.459 -13.375 -4.867 1 97.19 93 SER B N 1
ATOM 3093 C CA . SER B 1 93 ? 4.379 -13.5 -5.996 1 97.19 93 SER B CA 1
ATOM 3094 C C . SER B 1 93 ? 5.824 -13.297 -5.555 1 97.19 93 SER B C 1
ATOM 3096 O O . SER B 1 93 ? 6.086 -12.602 -4.57 1 97.19 93 SER B O 1
ATOM 3098 N N . GLY B 1 94 ? 6.723 -13.93 -6.32 1 96.56 94 GLY B N 1
ATOM 3099 C CA . GLY B 1 94 ? 8.133 -13.625 -6.109 1 96.56 94 GLY B CA 1
ATOM 3100 C C . GLY B 1 94 ? 8.461 -12.156 -6.289 1 96.56 94 GLY B C 1
ATOM 3101 O O . GLY B 1 94 ? 9.484 -11.68 -5.797 1 96.56 94 GLY B O 1
ATOM 3102 N N . ALA B 1 95 ? 7.617 -11.438 -6.965 1 96.19 95 ALA B N 1
ATOM 3103 C CA . ALA B 1 95 ? 7.832 -10.016 -7.211 1 96.19 95 ALA B CA 1
ATOM 3104 C C . ALA B 1 95 ? 7.906 -9.234 -5.902 1 96.19 95 ALA B C 1
ATOM 3106 O O . ALA B 1 95 ? 8.383 -8.102 -5.875 1 96.19 95 ALA B O 1
ATOM 3107 N N . GLU B 1 96 ? 7.418 -9.859 -4.812 1 97.25 96 GLU B N 1
ATOM 3108 C CA . GLU B 1 96 ? 7.453 -9.234 -3.494 1 97.25 96 GLU B CA 1
ATOM 3109 C C . GLU B 1 96 ? 8.883 -8.93 -3.062 1 97.25 96 GLU B C 1
ATOM 3111 O O . GLU B 1 96 ? 9.117 -8.039 -2.244 1 97.25 96 GLU B O 1
ATOM 3116 N N . TYR B 1 97 ? 9.891 -9.664 -3.625 1 96.88 97 TYR B N 1
ATOM 3117 C CA . TYR B 1 97 ? 11.289 -9.57 -3.201 1 96.88 97 TYR B CA 1
ATOM 3118 C C . TYR B 1 97 ? 12.016 -8.477 -3.961 1 96.88 97 TYR B C 1
ATOM 3120 O O . TYR B 1 97 ? 13.203 -8.234 -3.727 1 96.88 97 TYR B O 1
ATOM 3128 N N . ASP B 1 98 ? 11.367 -7.75 -4.836 1 95.19 98 ASP B N 1
ATOM 3129 C CA . ASP B 1 98 ? 12 -6.805 -5.754 1 95.19 98 ASP B CA 1
ATOM 3130 C C . ASP B 1 98 ? 12.867 -7.523 -6.777 1 95.19 98 ASP B C 1
ATOM 3132 O O . ASP B 1 98 ? 14.055 -7.758 -6.535 1 95.19 98 ASP B O 1
ATOM 3136 N N . MET B 1 99 ? 12.445 -7.605 -7.957 1 88.81 99 MET B N 1
ATOM 3137 C CA . MET B 1 99 ? 13.031 -8.438 -9 1 88.81 99 MET B CA 1
ATOM 3138 C C . MET B 1 99 ? 14.43 -7.945 -9.359 1 88.81 99 MET B C 1
ATOM 3140 O O . MET B 1 99 ? 15.234 -8.695 -9.922 1 88.81 99 MET B O 1
ATOM 3144 N N . ARG B 1 100 ? 14.844 -6.781 -9.039 1 92.56 100 ARG B N 1
ATOM 3145 C CA . ARG B 1 100 ? 16.141 -6.207 -9.367 1 92.56 100 ARG B CA 1
ATOM 3146 C C . ARG B 1 100 ? 17.234 -6.809 -8.5 1 92.56 100 ARG B C 1
ATOM 3148 O O . ARG B 1 100 ? 18.422 -6.742 -8.844 1 92.56 100 ARG B O 1
ATOM 3155 N N . HIS B 1 101 ? 16.75 -7.426 -7.371 1 92.75 101 HIS B N 1
ATOM 3156 C CA . HIS B 1 101 ? 17.719 -7.867 -6.383 1 92.75 101 HIS B CA 1
ATOM 3157 C C . HIS B 1 101 ? 17.531 -9.336 -6.031 1 92.75 101 HIS B C 1
ATOM 3159 O O . HIS B 1 101 ? 17.844 -9.766 -4.922 1 92.75 101 HIS B O 1
ATOM 3165 N N . TYR B 1 102 ? 17 -9.977 -6.973 1 90.88 102 TYR B N 1
ATOM 3166 C CA . TYR B 1 102 ? 16.719 -11.391 -6.77 1 90.88 102 TYR B CA 1
ATOM 3167 C C . TYR B 1 102 ? 18 -12.211 -6.785 1 90.88 102 TYR B C 1
ATOM 3169 O O . TYR B 1 102 ? 18.922 -11.906 -7.543 1 90.88 102 TYR B O 1
ATOM 3177 N N . TYR B 1 103 ? 18.078 -13.219 -5.938 1 93.25 103 TYR B N 1
ATOM 3178 C CA . TYR B 1 103 ? 19.172 -14.18 -5.992 1 93.25 103 TYR B CA 1
ATOM 3179 C C . TYR B 1 103 ? 18.641 -15.609 -5.988 1 93.25 103 TYR B C 1
ATOM 3181 O O . TYR B 1 103 ? 17.5 -15.859 -5.578 1 93.25 103 TYR B O 1
ATOM 3189 N N . PRO B 1 104 ? 19.438 -16.5 -6.504 1 95.62 104 PRO B N 1
ATOM 3190 C CA . PRO B 1 104 ? 19 -17.906 -6.586 1 95.62 104 PRO B CA 1
ATOM 3191 C C . PRO B 1 104 ? 18.609 -18.484 -5.227 1 95.62 104 PRO B C 1
ATO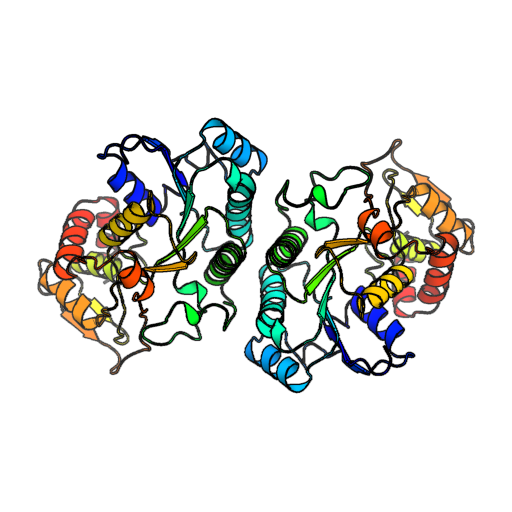M 3193 O O . PRO B 1 104 ? 19.266 -18.188 -4.219 1 95.62 104 PRO B O 1
ATOM 3196 N N . MET B 1 105 ? 17.5 -19.234 -5.23 1 96.75 105 MET B N 1
ATOM 3197 C CA . MET B 1 105 ? 17.016 -19.922 -4.035 1 96.75 105 MET B CA 1
ATOM 3198 C C . MET B 1 105 ? 16.641 -18.922 -2.951 1 96.75 105 MET B C 1
ATOM 3200 O O . MET B 1 105 ? 17.016 -19.078 -1.79 1 96.75 105 MET B O 1
ATOM 3204 N N . MET B 1 106 ? 15.922 -17.891 -3.424 1 96.62 106 MET B N 1
ATOM 3205 C CA . MET B 1 106 ? 15.477 -16.812 -2.537 1 96.62 106 MET B CA 1
ATOM 3206 C C . MET B 1 106 ? 14.703 -17.375 -1.349 1 96.62 106 MET B C 1
ATOM 3208 O O . MET B 1 106 ? 13.805 -18.203 -1.522 1 96.62 106 MET B O 1
ATOM 3212 N N . SER B 1 107 ? 15.039 -17.016 -0.141 1 96.81 107 SER B N 1
ATOM 3213 C CA . SER B 1 107 ? 14.344 -17.453 1.062 1 96.81 107 SER B CA 1
ATOM 3214 C C . SER B 1 107 ? 13.352 -16.406 1.547 1 96.81 107 SER B C 1
ATOM 3216 O O . SER B 1 107 ? 13.461 -15.234 1.172 1 96.81 107 SER B O 1
ATOM 3218 N N . GLU B 1 108 ? 12.406 -16.812 2.389 1 97.31 108 GLU B N 1
ATOM 3219 C CA . GLU B 1 108 ? 11.398 -15.906 2.914 1 97.31 108 GLU B CA 1
ATOM 3220 C C . GLU B 1 108 ? 12.031 -14.797 3.748 1 97.31 108 GLU B C 1
ATOM 3222 O O . GLU B 1 108 ? 11.5 -13.688 3.82 1 97.31 108 GLU B O 1
ATOM 3227 N N . ASP B 1 109 ? 13.203 -15.031 4.254 1 95.25 109 ASP B N 1
ATOM 3228 C CA . ASP B 1 109 ? 13.875 -14.086 5.145 1 95.25 109 ASP B CA 1
ATOM 3229 C C . ASP B 1 109 ? 14.367 -12.867 4.375 1 95.25 109 ASP B C 1
ATOM 3231 O O . ASP B 1 109 ? 14.703 -11.836 4.977 1 95.25 109 ASP B O 1
ATOM 3235 N N . TYR B 1 110 ? 14.438 -12.992 3.109 1 95.44 110 TYR B N 1
ATOM 3236 C CA . TYR B 1 110 ? 14.906 -11.898 2.271 1 95.44 110 TYR B CA 1
ATOM 3237 C C . TYR B 1 110 ? 13.867 -10.789 2.191 1 95.44 110 TYR B C 1
ATOM 3239 O O . TYR B 1 110 ? 14.188 -9.656 1.82 1 95.44 110 TYR B O 1
ATOM 3247 N N . PHE B 1 111 ? 12.625 -11.07 2.498 1 95.94 111 PHE B N 1
ATOM 3248 C CA . PHE B 1 111 ? 11.531 -10.117 2.346 1 95.94 111 PHE B CA 1
ATOM 3249 C C . PHE B 1 111 ? 11.797 -8.859 3.166 1 95.94 111 PHE B C 1
ATOM 3251 O O . PHE B 1 111 ? 12.227 -8.938 4.316 1 95.94 111 PHE B O 1
ATOM 3258 N N . GLY B 1 112 ? 11.602 -7.742 2.568 1 94.19 112 GLY B N 1
ATOM 3259 C CA . GLY B 1 112 ? 11.711 -6.48 3.283 1 94.19 112 GLY B CA 1
ATOM 3260 C C . GLY B 1 112 ? 13.055 -5.805 3.09 1 94.19 112 GLY B C 1
ATOM 3261 O O . GLY B 1 112 ? 13.242 -4.648 3.482 1 94.19 112 GLY B O 1
ATOM 3262 N N . GLN B 1 113 ? 13.984 -6.508 2.432 1 94.88 113 GLN B N 1
ATOM 3263 C CA . GLN B 1 113 ? 15.305 -5.934 2.209 1 94.88 113 GLN B CA 1
ATOM 3264 C C . GLN B 1 113 ? 15.25 -4.809 1.179 1 94.88 113 GLN B C 1
ATOM 3266 O O . GLN B 1 113 ? 16.016 -3.84 1.268 1 94.88 113 GLN B O 1
ATOM 3271 N N . TYR B 1 114 ? 14.445 -4.992 0.223 1 96.56 114 TYR B N 1
ATOM 3272 C CA . TYR B 1 114 ? 14.219 -3.984 -0.807 1 96.56 114 TYR B CA 1
ATOM 3273 C C . TYR B 1 114 ? 12.727 -3.764 -1.04 1 96.56 114 TYR B C 1
ATOM 3275 O O . TYR B 1 114 ? 11.914 -4.656 -0.79 1 96.56 114 TYR B O 1
ATOM 3283 N N . VAL B 1 115 ? 12.359 -2.555 -1.456 1 96.94 115 VAL B N 1
ATOM 3284 C CA . VAL B 1 115 ? 10.992 -2.234 -1.839 1 96.94 115 VAL B CA 1
ATOM 3285 C C . VAL B 1 115 ? 10.859 -2.271 -3.359 1 96.94 115 VAL B C 1
ATOM 3287 O O . VAL B 1 115 ? 11.578 -1.567 -4.07 1 96.94 115 VAL B O 1
ATOM 3290 N N . PRO B 1 116 ? 9.953 -3.135 -3.797 1 97 116 PRO B N 1
ATOM 3291 C CA . PRO B 1 116 ? 9.773 -3.189 -5.25 1 97 116 PRO B CA 1
ATOM 3292 C C . PRO B 1 116 ? 9.352 -1.85 -5.844 1 97 116 PRO B C 1
ATOM 3294 O O . PRO B 1 116 ? 8.594 -1.103 -5.215 1 97 116 PRO B O 1
ATOM 3297 N N . CYS B 1 117 ? 9.742 -1.582 -7.164 1 94.75 117 CYS B N 1
ATOM 3298 C CA . CYS B 1 117 ? 9.477 -0.285 -7.773 1 94.75 117 CYS B CA 1
ATOM 3299 C C . CYS B 1 117 ? 8.375 -0.393 -8.828 1 94.75 117 CYS B C 1
ATOM 3301 O O . CYS B 1 117 ? 7.82 0.619 -9.258 1 94.75 117 CYS B O 1
ATOM 3303 N N . ASP B 1 118 ? 8.094 -1.664 -9.289 1 95.06 118 ASP B N 1
ATOM 3304 C CA . ASP B 1 118 ? 7.043 -1.824 -10.289 1 95.06 118 ASP B CA 1
ATOM 3305 C C . ASP B 1 118 ? 5.668 -1.924 -9.633 1 95.06 118 ASP B C 1
ATOM 3307 O O . ASP B 1 118 ? 5.562 -2.273 -8.453 1 95.06 118 ASP B O 1
ATOM 3311 N N . THR B 1 119 ? 4.637 -1.637 -10.391 1 96.06 119 THR B N 1
ATOM 3312 C CA . THR B 1 119 ? 3.264 -1.569 -9.906 1 96.06 119 THR B CA 1
ATOM 3313 C C . THR B 1 119 ? 2.842 -2.9 -9.289 1 96.06 119 THR B C 1
ATOM 3315 O O . THR B 1 119 ? 2.344 -2.938 -8.164 1 96.06 119 THR B O 1
ATOM 3318 N N . TYR B 1 120 ? 3.068 -3.943 -9.992 1 96.56 120 TYR B N 1
ATOM 3319 C CA . TYR B 1 120 ? 2.656 -5.273 -9.555 1 96.56 120 TYR B CA 1
ATOM 3320 C C . TYR B 1 120 ? 3.424 -5.699 -8.312 1 96.56 120 TYR B C 1
ATOM 3322 O O . TYR B 1 120 ? 2.822 -6.051 -7.293 1 96.56 120 TYR B O 1
ATOM 3330 N N . GLY B 1 121 ? 4.723 -5.629 -8.328 1 97.44 121 GLY B N 1
ATOM 3331 C CA . GLY B 1 121 ? 5.562 -6.008 -7.203 1 97.44 121 GLY B CA 1
ATOM 3332 C C . GLY B 1 121 ? 5.285 -5.195 -5.953 1 97.44 121 GLY B C 1
ATOM 3333 O O . GLY B 1 121 ? 5.219 -5.746 -4.852 1 97.44 121 GLY B O 1
ATOM 3334 N N . LEU B 1 122 ? 5.098 -3.914 -6.141 1 98.25 122 LEU B N 1
ATOM 3335 C CA . LEU B 1 122 ? 4.812 -3.055 -4.996 1 98.25 122 LEU B CA 1
ATOM 3336 C C . LEU B 1 122 ? 3.477 -3.42 -4.359 1 98.25 122 LEU B C 1
ATOM 3338 O O . LEU B 1 122 ? 3.354 -3.451 -3.135 1 98.25 122 LEU B O 1
ATOM 3342 N N . SER B 1 123 ? 2.451 -3.723 -5.172 1 98.19 123 SER B N 1
ATOM 3343 C CA . SER B 1 123 ? 1.154 -4.141 -4.652 1 98.19 123 SER B CA 1
ATOM 3344 C C . SER B 1 123 ? 1.285 -5.379 -3.771 1 98.19 123 SER B C 1
ATOM 3346 O O . SER B 1 123 ? 0.781 -5.402 -2.646 1 98.19 123 SER B O 1
ATOM 3348 N N . LYS B 1 124 ? 1.963 -6.32 -4.312 1 98.31 124 LYS B N 1
ATOM 3349 C CA . LYS B 1 124 ? 2.119 -7.578 -3.59 1 98.31 124 LYS B CA 1
ATOM 3350 C C . LYS B 1 124 ? 2.975 -7.395 -2.34 1 98.31 124 LYS B C 1
ATOM 3352 O O . LYS B 1 124 ? 2.715 -8.016 -1.307 1 98.31 124 LYS B O 1
ATOM 3357 N N . TYR B 1 125 ? 3.975 -6.566 -2.436 1 98.19 125 TYR B N 1
ATOM 3358 C CA . TYR B 1 125 ? 4.836 -6.262 -1.298 1 98.19 125 TYR B CA 1
ATOM 3359 C C . TYR B 1 125 ? 4.031 -5.66 -0.152 1 98.19 125 TYR B C 1
ATOM 3361 O O . TYR B 1 125 ? 4.145 -6.098 0.994 1 98.19 125 TYR B O 1
ATOM 3369 N N . VAL B 1 126 ? 3.223 -4.695 -0.455 1 97.62 126 VAL B N 1
ATOM 3370 C CA . VAL B 1 126 ? 2.436 -4.008 0.563 1 97.62 126 VAL B CA 1
ATOM 3371 C C . VAL B 1 126 ? 1.465 -4.988 1.217 1 97.62 126 VAL B C 1
ATOM 3373 O O . VAL B 1 126 ? 1.331 -5.016 2.441 1 97.62 126 VAL B O 1
ATOM 3376 N N . MET B 1 127 ? 0.818 -5.84 0.438 1 97.56 127 MET B N 1
ATOM 3377 C CA . MET B 1 127 ? -0.115 -6.828 0.972 1 97.56 127 MET B CA 1
ATOM 3378 C C . MET B 1 127 ? 0.601 -7.809 1.894 1 97.56 127 MET B C 1
ATOM 3380 O O . MET B 1 127 ? 0.144 -8.062 3.008 1 97.56 127 MET B O 1
ATOM 3384 N N . SER B 1 128 ? 1.721 -8.297 1.406 1 96.56 128 SER B N 1
ATOM 3385 C CA . SER B 1 128 ? 2.469 -9.281 2.188 1 96.56 128 SER B CA 1
ATOM 3386 C C . SER B 1 128 ? 2.986 -8.672 3.486 1 96.56 128 SER B C 1
ATOM 3388 O O . SER B 1 128 ? 3.012 -9.336 4.523 1 96.56 128 SER B O 1
ATOM 3390 N N . ASN B 1 129 ? 3.455 -7.453 3.396 1 94.88 129 ASN B N 1
ATOM 3391 C CA . ASN B 1 129 ? 3.924 -6.758 4.59 1 94.88 129 ASN B CA 1
ATOM 3392 C C . ASN B 1 129 ? 2.807 -6.594 5.617 1 94.88 129 ASN B C 1
ATOM 3394 O O . ASN B 1 129 ? 3.033 -6.762 6.82 1 94.88 129 ASN B O 1
ATOM 3398 N N . ASP B 1 130 ? 1.639 -6.246 5.16 1 94.88 130 ASP B N 1
ATOM 3399 C CA . ASP B 1 130 ? 0.463 -6.133 6.016 1 94.88 130 ASP B CA 1
ATOM 3400 C C . ASP B 1 130 ? 0.152 -7.461 6.699 1 94.88 130 ASP B C 1
ATOM 3402 O O . ASP B 1 130 ? -0.134 -7.496 7.898 1 94.88 130 ASP B O 1
ATOM 3406 N N . ILE B 1 131 ? 0.248 -8.523 5.973 1 95.31 131 ILE B N 1
ATOM 3407 C CA . ILE B 1 131 ? -0.093 -9.859 6.449 1 95.31 131 ILE B CA 1
ATOM 3408 C C . ILE B 1 131 ? 0.928 -10.312 7.492 1 95.31 131 ILE B C 1
ATOM 3410 O O . ILE B 1 131 ? 0.574 -10.969 8.477 1 95.31 131 ILE B O 1
ATOM 3414 N N . GLU B 1 132 ? 2.119 -9.93 7.309 1 90.81 132 GLU B N 1
ATOM 3415 C CA . GLU B 1 132 ? 3.191 -10.328 8.211 1 90.81 132 GLU B CA 1
ATOM 3416 C C . GLU B 1 132 ? 3.016 -9.695 9.594 1 90.81 132 GLU B C 1
ATOM 3418 O O . GLU B 1 132 ? 3.369 -10.289 10.609 1 90.81 132 GLU B O 1
ATOM 3423 N N . LYS B 1 133 ? 2.457 -8.539 9.727 1 85 133 LYS B N 1
ATOM 3424 C CA . LYS B 1 133 ? 2.494 -7.711 10.93 1 85 133 LYS B CA 1
ATOM 3425 C C . LYS B 1 133 ? 1.231 -7.902 11.766 1 85 133 LYS B C 1
ATOM 3427 O O . LYS B 1 133 ? 1.168 -7.457 12.914 1 85 133 LYS B O 1
ATOM 3432 N N . LYS B 1 134 ? 0.222 -8.492 11.305 1 73 134 LYS B N 1
ATOM 3433 C CA . LYS B 1 134 ? -0.994 -8.688 12.094 1 73 134 LYS B CA 1
ATOM 3434 C C . LYS B 1 134 ? -1.363 -10.164 12.188 1 73 134 LYS B C 1
ATOM 3436 O O . LYS B 1 134 ? -1.425 -10.852 11.164 1 73 134 LYS B O 1
ATOM 3441 N N . PRO B 1 135 ? -1.392 -10.469 13.359 1 65.62 135 PRO B N 1
ATOM 3442 C CA . PRO B 1 135 ? -1.871 -11.836 13.547 1 65.62 135 PRO B CA 1
ATOM 3443 C C . PRO B 1 135 ? -3.334 -12.016 13.148 1 65.62 135 PRO B C 1
ATOM 3445 O O . PRO B 1 135 ? -4.23 -11.859 13.984 1 65.62 135 PRO B O 1
ATOM 3448 N N . ARG B 1 136 ? -3.57 -12.148 11.992 1 80.94 136 ARG B N 1
ATOM 3449 C CA . ARG B 1 136 ? -4.91 -12.352 11.453 1 80.94 136 ARG B CA 1
ATOM 3450 C C . ARG B 1 136 ? -5.035 -13.719 10.789 1 80.94 136 ARG B C 1
ATOM 3452 O O . ARG B 1 136 ? -4.051 -14.445 10.672 1 80.94 136 ARG B O 1
ATOM 3459 N N . ASN B 1 137 ? -6.211 -14.078 10.602 1 95.31 137 ASN B N 1
ATOM 3460 C CA . ASN B 1 137 ? -6.531 -15.312 9.898 1 95.31 137 ASN B CA 1
ATOM 3461 C C . ASN B 1 137 ? -6.309 -15.172 8.391 1 95.31 137 ASN B C 1
ATOM 3463 O O . ASN B 1 137 ? -7.176 -15.539 7.598 1 95.31 137 ASN B O 1
ATOM 3467 N N . ILE B 1 138 ? -5.117 -14.586 8.008 1 97.12 138 ILE B N 1
ATOM 3468 C CA . ILE B 1 138 ? -4.742 -14.383 6.609 1 97.12 138 ILE B CA 1
ATOM 3469 C C . ILE B 1 138 ? -3.33 -14.914 6.367 1 97.12 138 ILE B C 1
ATOM 3471 O O . ILE B 1 138 ? -2.432 -14.688 7.184 1 97.12 138 ILE B O 1
ATOM 3475 N N . VAL B 1 139 ? -3.107 -15.656 5.316 1 97.75 139 VAL B N 1
ATOM 3476 C CA . VAL B 1 139 ? -1.811 -16.203 4.922 1 97.75 139 VAL B CA 1
ATOM 3477 C C . VAL B 1 139 ? -1.534 -15.859 3.459 1 97.75 139 VAL B C 1
ATOM 3479 O O . VAL B 1 139 ? -2.463 -15.742 2.654 1 97.75 139 VAL B O 1
ATOM 3482 N N . ASN B 1 140 ? -0.294 -15.57 3.162 1 98.19 140 ASN B N 1
ATOM 3483 C CA . ASN B 1 140 ? 0.135 -15.242 1.807 1 98.19 140 ASN B CA 1
ATOM 3484 C C . ASN B 1 140 ? 1.021 -16.328 1.219 1 98.19 140 ASN B C 1
ATOM 3486 O O . ASN B 1 140 ? 2.008 -16.734 1.836 1 98.19 140 ASN B O 1
ATOM 3490 N N . LEU B 1 141 ? 0.637 -16.812 0.096 1 98.69 141 LEU B N 1
ATOM 3491 C CA . LEU B 1 141 ? 1.439 -17.781 -0.641 1 98.69 141 LEU B CA 1
ATOM 3492 C C . LEU B 1 141 ? 2.189 -17.109 -1.786 1 98.69 141 LEU B C 1
ATOM 3494 O O . LEU B 1 141 ? 1.587 -16.734 -2.797 1 98.69 141 LEU B O 1
ATOM 3498 N N . ARG B 1 142 ? 3.5 -16.938 -1.612 1 98.44 142 ARG B N 1
ATOM 3499 C CA . ARG B 1 142 ? 4.34 -16.359 -2.656 1 98.44 142 ARG B CA 1
ATOM 3500 C C . ARG B 1 142 ? 4.652 -17.391 -3.738 1 98.44 142 ARG B C 1
ATOM 3502 O O . ARG B 1 142 ? 5.633 -18.125 -3.633 1 98.44 142 ARG B O 1
ATOM 3509 N N . VAL B 1 143 ? 3.887 -17.328 -4.762 1 98.19 143 VAL B N 1
ATOM 3510 C CA . VAL B 1 143 ? 4.016 -18.328 -5.824 1 98.19 143 VAL B CA 1
ATOM 3511 C C . VAL B 1 143 ? 5.082 -17.875 -6.82 1 98.19 143 VAL B C 1
ATOM 3513 O O . VAL B 1 143 ? 4.984 -16.797 -7.398 1 98.19 143 VAL B O 1
ATOM 3516 N N . LEU B 1 144 ? 6.051 -18.719 -7.008 1 93.5 144 LEU B N 1
ATOM 3517 C CA . LEU B 1 144 ? 7.125 -18.406 -7.941 1 93.5 144 LEU B CA 1
ATOM 3518 C C . LEU B 1 144 ? 6.973 -19.203 -9.234 1 93.5 144 LEU B C 1
ATOM 3520 O O . LEU B 1 144 ? 6.828 -20.422 -9.203 1 93.5 144 LEU B O 1
ATOM 3524 N N . GLY B 1 145 ? 6.934 -18.609 -10.32 1 95.44 145 GLY B N 1
ATOM 3525 C CA . GLY B 1 145 ? 7.043 -19.203 -11.641 1 95.44 145 GLY B CA 1
ATOM 3526 C C . GLY B 1 145 ? 5.875 -20.109 -11.984 1 95.44 145 GLY B C 1
ATOM 3527 O O . GLY B 1 145 ? 6.07 -21.234 -12.453 1 95.44 145 GLY B O 1
ATOM 3528 N N . ILE B 1 146 ? 4.672 -19.766 -11.664 1 98.19 146 ILE B N 1
ATOM 3529 C CA . ILE B 1 146 ? 3.496 -20.609 -11.898 1 98.19 146 ILE B CA 1
ATOM 3530 C C . ILE B 1 146 ? 3.156 -20.609 -13.391 1 98.19 146 ILE B C 1
ATOM 3532 O O . ILE B 1 146 ? 3.271 -19.594 -14.062 1 98.19 146 ILE B O 1
ATOM 3536 N N . PHE B 1 147 ? 2.83 -21.797 -13.914 1 98.31 147 PHE B N 1
ATOM 3537 C CA . PHE B 1 147 ? 2.385 -21.922 -15.297 1 98.31 147 PHE B CA 1
ATOM 3538 C C . PHE B 1 147 ? 1.245 -22.922 -15.406 1 98.31 147 PHE B C 1
ATOM 3540 O O . PHE B 1 147 ? 1.076 -23.781 -14.539 1 98.31 147 PHE B O 1
ATOM 3547 N N . GLY B 1 148 ? 0.428 -22.766 -16.391 1 97.81 148 GLY B N 1
ATOM 3548 C CA . GLY B 1 148 ? -0.691 -23.672 -16.609 1 97.81 148 GLY B CA 1
ATOM 3549 C C . GLY B 1 148 ? -1.725 -23.125 -17.562 1 97.81 148 GLY B C 1
ATOM 3550 O O . GLY B 1 148 ? -1.528 -22.047 -18.156 1 97.81 148 GLY B O 1
ATOM 3551 N N . LYS B 1 149 ? -2.779 -23.922 -17.719 1 93.5 149 LYS B N 1
ATOM 3552 C CA . LYS B 1 149 ? -3.848 -23.531 -18.641 1 93.5 149 LYS B CA 1
ATOM 3553 C C . LYS B 1 149 ? -4.48 -22.203 -18.203 1 93.5 149 LYS B C 1
ATOM 3555 O O . LYS B 1 149 ? -4.598 -21.922 -17.016 1 93.5 149 LYS B O 1
ATOM 3560 N N . TYR B 1 150 ? -4.812 -21.266 -19.047 1 95.12 150 TYR B N 1
ATOM 3561 C CA . TYR B 1 150 ? -5.508 -20 -18.922 1 95.12 150 TYR B CA 1
ATOM 3562 C C . TYR B 1 150 ? -4.523 -18.859 -18.719 1 95.12 150 TYR B C 1
ATOM 3564 O O . TYR B 1 150 ? -4.918 -17.688 -18.656 1 95.12 150 TYR B O 1
ATOM 3572 N N . GLU B 1 151 ? -3.154 -19.234 -18.547 1 96.38 151 GLU B N 1
ATOM 3573 C CA . GLU B 1 151 ? -2.211 -18.125 -18.453 1 96.38 151 GLU B CA 1
ATOM 3574 C C . GLU B 1 151 ? -2.096 -17.391 -19.781 1 96.38 151 GLU B C 1
ATOM 3576 O O . GLU B 1 151 ? -2.672 -17.812 -20.797 1 96.38 151 GLU B O 1
ATOM 3581 N N . ASP B 1 152 ? -1.508 -16.234 -19.797 1 94.19 152 ASP B N 1
ATOM 3582 C CA . ASP B 1 152 ? -1.303 -15.469 -21.031 1 94.19 152 ASP B CA 1
ATOM 3583 C C . ASP B 1 152 ? -0.3 -16.172 -21.953 1 94.19 152 ASP B C 1
ATOM 3585 O O . ASP B 1 152 ? 0.897 -15.875 -21.891 1 94.19 152 ASP B O 1
ATOM 3589 N N . TYR B 1 153 ? -0.792 -16.969 -22.812 1 94.19 153 TYR B N 1
ATOM 3590 C CA . TYR B 1 153 ? 0.038 -17.812 -23.672 1 94.19 153 TYR B CA 1
ATOM 3591 C C . TYR B 1 153 ? 0.78 -16.969 -24.703 1 94.19 153 TYR B C 1
ATOM 3593 O O . TYR B 1 153 ? 1.674 -17.469 -25.391 1 94.19 153 TYR B O 1
ATOM 3601 N N . THR B 1 154 ? 0.519 -15.695 -24.828 1 92.12 154 THR B N 1
ATOM 3602 C CA . THR B 1 154 ? 1.217 -14.836 -25.781 1 92.12 154 THR B CA 1
ATOM 3603 C C . THR B 1 154 ? 2.551 -14.367 -25.203 1 92.12 154 THR B C 1
ATOM 3605 O O . THR B 1 154 ? 3.418 -13.891 -25.938 1 92.12 154 THR B O 1
ATOM 3608 N N . ARG B 1 155 ? 2.691 -14.539 -23.859 1 91.31 155 ARG B N 1
ATOM 3609 C CA . ARG B 1 155 ? 3.846 -13.906 -23.219 1 91.31 155 ARG B CA 1
ATOM 3610 C C . ARG B 1 155 ? 4.633 -14.906 -22.391 1 91.31 155 ARG B C 1
ATOM 3612 O O . ARG B 1 155 ? 5.848 -14.758 -22.219 1 91.31 155 ARG B O 1
ATOM 3619 N N . ARG B 1 156 ? 4.004 -15.914 -21.875 1 95.75 156 ARG B N 1
ATOM 3620 C CA . ARG B 1 156 ? 4.637 -16.828 -20.938 1 95.75 156 ARG B CA 1
ATOM 3621 C C . ARG B 1 156 ? 5.422 -17.906 -21.656 1 95.75 156 ARG B C 1
ATOM 3623 O O . ARG B 1 156 ? 4.938 -18.484 -22.641 1 95.75 156 ARG B O 1
ATOM 3630 N N . PHE B 1 157 ? 6.504 -18.188 -21.188 1 96.38 157 PHE B N 1
ATOM 3631 C CA . PHE B 1 157 ? 7.5 -18.984 -21.906 1 96.38 157 PHE B CA 1
ATOM 3632 C C . PHE B 1 157 ? 6.93 -20.328 -22.312 1 96.38 157 PHE B C 1
ATOM 3634 O O . PHE B 1 157 ? 6.938 -20.688 -23.5 1 96.38 157 PHE B O 1
ATOM 3641 N N . ILE B 1 158 ? 6.395 -21.094 -21.391 1 96.69 158 ILE B N 1
ATOM 3642 C CA . ILE B 1 158 ? 5.996 -22.469 -21.641 1 96.69 158 ILE B CA 1
ATOM 3643 C C . ILE B 1 158 ? 4.777 -22.5 -22.562 1 96.69 158 ILE B C 1
ATOM 3645 O O . ILE B 1 158 ? 4.793 -23.141 -23.609 1 96.69 158 ILE B O 1
ATOM 3649 N N . SER B 1 159 ? 3.738 -21.75 -22.234 1 95.88 159 SER B N 1
ATOM 3650 C CA . SER B 1 159 ? 2.51 -21.75 -23.016 1 95.88 159 SER B CA 1
ATOM 3651 C C . SER B 1 159 ? 2.746 -21.188 -24.406 1 95.88 159 SER B C 1
ATOM 3653 O O . SER B 1 159 ? 2.211 -21.703 -25.391 1 95.88 159 SER B O 1
ATOM 3655 N N . ASN B 1 160 ? 3.561 -20.125 -24.469 1 94.94 160 ASN B N 1
ATOM 3656 C CA . ASN B 1 160 ? 3.863 -19.531 -25.766 1 94.94 160 ASN B CA 1
ATOM 3657 C C . ASN B 1 160 ? 4.582 -20.516 -26.672 1 94.94 160 ASN B C 1
ATOM 3659 O O . ASN B 1 160 ? 4.262 -20.625 -27.859 1 94.94 160 ASN B O 1
ATOM 3663 N N . ASN B 1 161 ? 5.508 -21.234 -26.188 1 94.56 161 ASN B N 1
ATOM 3664 C CA . ASN B 1 161 ? 6.293 -22.156 -27 1 94.56 161 ASN B CA 1
ATOM 3665 C C . ASN B 1 161 ? 5.508 -23.422 -27.328 1 94.56 161 ASN B C 1
ATOM 3667 O O . ASN B 1 161 ? 5.734 -24.047 -28.375 1 94.56 161 ASN B O 1
ATOM 3671 N N . ILE B 1 162 ? 4.582 -23.797 -26.453 1 93.75 162 ILE B N 1
ATOM 3672 C CA . ILE B 1 162 ? 3.662 -24.859 -26.797 1 93.75 162 ILE B CA 1
ATOM 3673 C C . ILE B 1 162 ? 2.83 -24.453 -28.016 1 93.75 162 ILE B C 1
ATOM 3675 O O . ILE B 1 162 ? 2.662 -25.234 -28.953 1 93.75 162 ILE B O 1
ATOM 3679 N N . CYS B 1 163 ? 2.352 -23.234 -28.016 1 92.12 163 CYS B N 1
ATOM 3680 C CA . CYS B 1 163 ? 1.586 -22.719 -29.141 1 92.12 163 CYS B CA 1
ATOM 3681 C C . CYS B 1 163 ? 2.43 -22.688 -30.422 1 92.12 163 CYS B C 1
ATOM 3683 O O . CYS B 1 163 ? 1.953 -23.062 -31.484 1 92.12 163 CYS B O 1
ATOM 3685 N N . LYS B 1 164 ? 3.643 -22.266 -30.312 1 91.06 164 LYS B N 1
ATOM 3686 C CA . LYS B 1 164 ? 4.551 -22.25 -31.453 1 91.06 164 LYS B CA 1
ATOM 3687 C C . LYS B 1 164 ? 4.77 -23.656 -32 1 91.06 164 LYS B C 1
ATOM 3689 O O . LYS B 1 164 ? 4.77 -23.859 -33.219 1 91.06 164 LYS B O 1
ATOM 3694 N N . ALA B 1 165 ? 4.965 -24.516 -31.109 1 88.25 165 ALA B N 1
ATOM 3695 C CA . ALA B 1 165 ? 5.152 -25.906 -31.516 1 88.25 165 ALA B CA 1
ATOM 3696 C C . ALA B 1 165 ? 3.918 -26.422 -32.25 1 88.25 165 ALA B C 1
ATOM 3698 O O . ALA B 1 165 ? 4.035 -27.125 -33.25 1 88.25 165 ALA B O 1
ATOM 3699 N N . ILE B 1 166 ? 2.764 -26.141 -31.703 1 88.38 166 ILE B N 1
ATOM 3700 C CA . ILE B 1 166 ? 1.507 -26.547 -32.312 1 88.38 166 ILE B CA 1
ATOM 3701 C C . ILE B 1 166 ? 1.429 -25.969 -33.75 1 88.38 166 ILE B C 1
ATOM 3703 O O . ILE B 1 166 ? 0.915 -26.625 -34.656 1 88.38 166 ILE B O 1
ATOM 3707 N N . ALA B 1 167 ? 1.999 -24.797 -33.906 1 89.19 167 ALA B N 1
ATOM 3708 C CA . ALA B 1 167 ? 1.991 -24.109 -35.188 1 89.19 167 ALA B CA 1
ATOM 3709 C C . ALA B 1 167 ? 3.08 -24.656 -36.094 1 89.19 167 ALA B C 1
ATOM 3711 O O . ALA B 1 167 ? 3.248 -24.188 -37.219 1 89.19 167 ALA B O 1
ATOM 3712 N N . GLY B 1 168 ? 3.848 -25.562 -35.625 1 87.88 168 GLY B N 1
ATOM 3713 C CA . GLY B 1 168 ? 4.918 -26.141 -36.406 1 87.88 168 GLY B CA 1
ATOM 3714 C C . GLY B 1 168 ? 6.176 -25.297 -36.438 1 87.88 168 GLY B C 1
ATOM 3715 O O . GLY B 1 168 ? 6.945 -25.344 -37.406 1 87.88 168 GLY B O 1
ATOM 3716 N N . LEU B 1 169 ? 6.227 -24.5 -35.469 1 89.81 169 LEU B N 1
ATOM 3717 C CA . LEU B 1 169 ? 7.383 -23.609 -35.375 1 89.81 169 LEU B CA 1
ATOM 3718 C C . LEU B 1 169 ? 8.352 -24.094 -34.281 1 89.81 169 LEU B C 1
ATOM 3720 O O . LEU B 1 169 ? 7.941 -24.766 -33.344 1 89.81 169 LEU B O 1
ATOM 3724 N N . GLY B 1 170 ? 9.625 -23.812 -34.406 1 88.94 170 GLY B N 1
ATOM 3725 C CA . GLY B 1 170 ? 10.617 -24.125 -33.375 1 88.94 170 GLY B CA 1
ATOM 3726 C C . GLY B 1 170 ? 10.594 -23.156 -32.219 1 88.94 170 GLY B C 1
ATOM 3727 O O . GLY B 1 170 ? 9.766 -22.25 -32.156 1 88.94 170 GLY B O 1
ATOM 3728 N N . VAL B 1 171 ? 11.453 -23.469 -31.219 1 91.56 171 VAL B N 1
ATOM 3729 C CA . VAL B 1 171 ? 11.562 -22.641 -30.016 1 91.56 171 VAL B CA 1
ATOM 3730 C C . VAL B 1 171 ? 12.859 -21.844 -30.078 1 91.56 171 VAL B C 1
ATOM 3732 O O . VAL B 1 171 ? 13.93 -22.391 -30.312 1 91.56 171 VAL B O 1
ATOM 3735 N N . THR B 1 172 ? 12.75 -20.547 -29.953 1 91.25 172 THR B N 1
ATOM 3736 C CA . THR B 1 172 ? 13.922 -19.688 -29.891 1 91.25 172 THR B CA 1
ATOM 3737 C C . THR B 1 172 ? 14.062 -19.062 -28.516 1 91.25 172 THR B C 1
ATOM 3739 O O . THR B 1 172 ? 13.117 -18.453 -28 1 91.25 172 THR B O 1
ATOM 3742 N N . ILE B 1 173 ? 15.227 -19.266 -27.906 1 95.12 173 ILE B N 1
ATOM 3743 C CA . ILE B 1 173 ? 15.57 -18.672 -26.625 1 95.12 173 ILE B CA 1
ATOM 3744 C C . ILE B 1 173 ? 16.672 -17.625 -26.797 1 95.12 173 ILE B C 1
ATOM 3746 O O . ILE B 1 173 ? 17.688 -17.891 -27.453 1 95.12 173 ILE B O 1
ATOM 3750 N N . ASN B 1 174 ? 16.438 -16.422 -26.344 1 94.88 174 ASN B N 1
ATOM 3751 C CA . ASN B 1 174 ? 17.5 -15.422 -26.453 1 94.88 174 ASN B CA 1
ATOM 3752 C C . ASN B 1 174 ? 18.75 -15.844 -25.688 1 94.88 174 ASN B C 1
ATOM 3754 O O . ASN B 1 174 ? 19.844 -15.898 -26.25 1 94.88 174 ASN B O 1
ATOM 3758 N N . GLN B 1 175 ? 18.578 -16.094 -24.438 1 96.81 175 GLN B N 1
ATOM 3759 C CA . GLN B 1 175 ? 19.609 -16.609 -23.547 1 96.81 175 GLN B CA 1
ATOM 3760 C C . GLN B 1 175 ? 19.016 -17.547 -22.5 1 96.81 175 GLN B C 1
ATOM 3762 O O . GLN B 1 175 ? 17.969 -17.266 -21.938 1 96.81 175 GLN B O 1
ATOM 3767 N N . ASP B 1 176 ? 19.719 -18.625 -22.297 1 96.56 176 ASP B N 1
ATOM 3768 C CA . ASP B 1 176 ? 19.203 -19.609 -21.359 1 96.56 176 ASP B CA 1
ATOM 3769 C C . ASP B 1 176 ? 19.234 -19.062 -19.922 1 96.56 176 ASP B C 1
ATOM 3771 O O . ASP B 1 176 ? 19.953 -18.109 -19.625 1 96.56 176 ASP B O 1
ATOM 3775 N N . MET B 1 177 ? 18.375 -19.594 -19.094 1 96.5 177 MET B N 1
ATOM 3776 C CA . MET B 1 177 ? 18.312 -19.266 -17.672 1 96.5 177 MET B CA 1
ATOM 3777 C C . MET B 1 177 ? 17.656 -20.391 -16.891 1 96.5 177 MET B C 1
ATOM 3779 O O . MET B 1 177 ? 16.859 -21.156 -17.438 1 96.5 177 MET B O 1
ATOM 3783 N N . LYS B 1 178 ? 18.062 -20.516 -15.656 1 96.69 178 LYS B N 1
ATOM 3784 C CA . LYS B 1 178 ? 17.375 -21.422 -14.742 1 96.69 178 LYS B CA 1
ATOM 3785 C C . LYS B 1 178 ? 16.156 -20.75 -14.117 1 96.69 178 LYS B C 1
ATOM 3787 O O . LYS B 1 178 ? 16.234 -19.609 -13.656 1 96.69 178 LYS B O 1
ATOM 3792 N N . PHE B 1 179 ? 15.094 -21.438 -14.195 1 97.06 179 PHE B N 1
ATOM 3793 C CA . PHE B 1 179 ? 13.82 -20.906 -13.727 1 97.06 179 PHE B CA 1
ATOM 3794 C C . PHE B 1 179 ? 13.031 -21.953 -12.961 1 97.06 179 PHE B C 1
ATOM 3796 O O . PHE B 1 179 ? 12.883 -23.094 -13.43 1 97.06 179 PHE B O 1
ATOM 3803 N N . ASP B 1 180 ? 12.578 -21.688 -11.797 1 97.19 180 ASP B N 1
ATOM 3804 C CA . ASP B 1 180 ? 11.797 -22.609 -10.977 1 97.19 180 ASP B CA 1
ATOM 3805 C C . ASP B 1 180 ? 10.312 -22.5 -11.297 1 97.19 180 ASP B C 1
ATOM 3807 O O . ASP B 1 180 ? 9.578 -21.734 -10.664 1 97.19 180 ASP B O 1
ATOM 3811 N N . PHE B 1 181 ? 9.859 -23.375 -12.188 1 97.81 181 PHE B N 1
ATOM 3812 C CA . PHE B 1 181 ? 8.461 -23.391 -12.602 1 97.81 181 PHE B CA 1
ATOM 3813 C C . PHE B 1 181 ? 7.641 -24.297 -11.711 1 97.81 181 PHE B C 1
ATOM 3815 O O . PHE B 1 181 ? 8.078 -25.406 -11.375 1 97.81 181 PHE B O 1
ATOM 3822 N N . ILE B 1 182 ? 6.512 -23.875 -11.352 1 98.44 182 ILE B N 1
ATOM 3823 C CA . ILE B 1 182 ? 5.578 -24.734 -10.648 1 98.44 182 ILE B CA 1
ATOM 3824 C C . ILE B 1 182 ? 4.277 -24.844 -11.445 1 98.44 182 ILE B C 1
ATOM 3826 O O . ILE B 1 182 ? 3.717 -23.844 -11.875 1 98.44 182 ILE B O 1
ATOM 3830 N N . TYR B 1 183 ? 3.877 -26.078 -11.68 1 98.62 183 TYR B N 1
ATOM 3831 C CA . TYR B 1 183 ? 2.639 -26.344 -12.406 1 98.62 183 TYR B CA 1
ATOM 3832 C C . TYR B 1 183 ? 1.427 -25.938 -11.578 1 98.62 183 TYR B C 1
ATOM 3834 O O . TYR B 1 183 ? 1.375 -26.203 -10.375 1 98.62 183 TYR B O 1
ATOM 3842 N N . VAL B 1 184 ? 0.439 -25.281 -12.203 1 98.62 184 VAL B N 1
ATOM 3843 C CA . VAL B 1 184 ? -0.703 -24.703 -11.508 1 98.62 184 VAL B CA 1
ATOM 3844 C C . VAL B 1 184 ? -1.446 -25.781 -10.727 1 98.62 184 VAL B C 1
ATOM 3846 O O . VAL B 1 184 ? -1.936 -25.531 -9.625 1 98.62 184 VAL B O 1
ATOM 3849 N N . ASN B 1 185 ? -1.53 -27.016 -11.227 1 98 185 ASN B N 1
ATOM 3850 C CA . ASN B 1 185 ? -2.217 -28.094 -10.531 1 98 185 ASN B CA 1
ATOM 3851 C C . ASN B 1 185 ? -1.512 -28.469 -9.227 1 98 185 ASN B C 1
ATOM 3853 O O . ASN B 1 185 ? -2.16 -28.844 -8.25 1 98 185 ASN B O 1
ATOM 3857 N N . ASP B 1 186 ? -0.223 -28.391 -9.273 1 98.44 186 ASP B N 1
ATOM 3858 C CA . ASP B 1 186 ? 0.534 -28.656 -8.047 1 98.44 186 ASP B CA 1
ATOM 3859 C C . ASP B 1 186 ? 0.323 -27.531 -7.027 1 98.44 186 ASP B C 1
ATOM 3861 O O . ASP B 1 186 ? 0.159 -27.797 -5.836 1 98.44 186 ASP B O 1
ATOM 3865 N N . PHE B 1 187 ? 0.349 -26.328 -7.5 1 98.62 187 PHE B N 1
ATOM 3866 C CA . PHE B 1 187 ? 0.093 -25.188 -6.633 1 98.62 187 PHE B CA 1
ATOM 3867 C C . PHE B 1 187 ? -1.255 -25.328 -5.938 1 98.62 187 PHE B C 1
ATOM 3869 O O . PHE B 1 187 ? -1.365 -25.094 -4.73 1 98.62 187 PHE B O 1
ATOM 3876 N N . ILE B 1 188 ? -2.305 -25.688 -6.684 1 98.25 188 ILE B N 1
ATOM 3877 C CA . ILE B 1 188 ? -3.66 -25.734 -6.148 1 98.25 188 ILE B CA 1
ATOM 3878 C C . ILE B 1 188 ? -3.748 -26.797 -5.062 1 98.25 188 ILE B C 1
ATOM 3880 O O . ILE B 1 188 ? -4.445 -26.625 -4.059 1 98.25 188 ILE B O 1
ATOM 3884 N N . LYS B 1 189 ? -3.027 -27.906 -5.262 1 97.44 189 LYS B N 1
ATOM 3885 C CA . LYS B 1 189 ? -2.969 -28.938 -4.223 1 97.44 189 LYS B CA 1
ATOM 3886 C C . LYS B 1 189 ? -2.342 -28.391 -2.943 1 97.44 189 LYS B C 1
ATOM 3888 O O . LYS B 1 189 ? -2.82 -28.672 -1.843 1 97.44 189 LYS B O 1
ATOM 3893 N N . ILE B 1 190 ? -1.293 -27.672 -3.121 1 98.19 190 ILE B N 1
ATOM 3894 C CA . ILE B 1 190 ? -0.638 -27.047 -1.98 1 98.19 190 ILE B CA 1
ATOM 3895 C C . ILE B 1 190 ? -1.59 -26.047 -1.324 1 98.19 190 ILE B C 1
ATOM 3897 O O . ILE B 1 190 ? -1.747 -26.031 -0.101 1 98.19 190 ILE B O 1
ATOM 3901 N N . LEU B 1 191 ? -2.264 -25.234 -2.143 1 98.44 191 LEU B N 1
ATOM 3902 C CA . LEU B 1 191 ? -3.229 -24.25 -1.664 1 98.44 191 LEU B CA 1
ATOM 3903 C C . LEU B 1 191 ? -4.301 -24.906 -0.805 1 98.44 191 LEU B C 1
ATOM 3905 O O . LEU B 1 191 ? -4.633 -24.406 0.273 1 98.44 191 LEU B O 1
ATOM 3909 N N . GLU B 1 192 ? -4.809 -26 -1.254 1 97.62 192 GLU B N 1
ATOM 3910 C CA . GLU B 1 192 ? -5.855 -26.719 -0.536 1 97.62 192 GLU B CA 1
ATOM 3911 C C . GLU B 1 192 ? -5.371 -27.172 0.841 1 97.62 192 GLU B C 1
ATOM 3913 O O . GLU B 1 192 ? -6.145 -27.172 1.803 1 97.62 192 GLU B O 1
ATOM 3918 N N . SER B 1 193 ? -4.133 -27.547 0.908 1 97.12 193 SER B N 1
ATOM 3919 C CA . SER B 1 193 ? -3.59 -28.016 2.176 1 97.12 193 SER B CA 1
ATOM 3920 C C . SER B 1 193 ? -3.623 -26.938 3.238 1 97.12 193 SER B C 1
ATOM 3922 O O . SER B 1 193 ? -3.529 -27.219 4.434 1 97.12 193 SER B O 1
ATOM 3924 N N . PHE B 1 194 ? -3.758 -25.688 2.828 1 97.75 194 PHE B N 1
ATOM 3925 C CA . PHE B 1 194 ? -3.779 -24.562 3.756 1 97.75 194 PHE B CA 1
ATOM 3926 C C . PHE B 1 194 ? -5.18 -24.344 4.309 1 97.75 194 PHE B C 1
ATOM 3928 O O . PHE B 1 194 ? -5.363 -23.578 5.27 1 97.75 194 PHE B O 1
ATOM 3935 N N . PHE B 1 195 ? -6.219 -25 3.76 1 97.25 195 PHE B N 1
ATOM 3936 C CA . PHE B 1 195 ? -7.609 -24.703 4.094 1 97.25 195 PHE B CA 1
ATOM 3937 C C . PHE B 1 195 ? -7.875 -24.953 5.574 1 97.25 195 PHE B C 1
ATOM 3939 O O . PHE B 1 195 ? -8.555 -24.172 6.234 1 97.25 195 PHE B O 1
ATOM 3946 N N . THR B 1 196 ? -7.32 -25.984 6.098 1 91.06 196 THR B N 1
ATOM 3947 C CA . THR B 1 196 ? -7.703 -26.375 7.449 1 91.06 196 THR B CA 1
ATOM 3948 C C . THR B 1 196 ? -6.488 -26.391 8.375 1 91.06 196 THR B C 1
ATOM 3950 O O . THR B 1 196 ? -6.617 -26.641 9.57 1 91.06 196 THR B O 1
ATOM 3953 N N . LYS B 1 197 ? -5.348 -26.125 7.828 1 90.56 197 LYS B N 1
ATOM 3954 C CA . LYS B 1 197 ? -4.121 -26.156 8.617 1 90.56 197 LYS B CA 1
ATOM 3955 C C . LYS B 1 197 ? -3.859 -24.828 9.297 1 90.56 197 LYS B C 1
ATOM 3957 O O . LYS B 1 197 ? -3.982 -23.766 8.672 1 90.56 197 LYS B O 1
ATOM 3962 N N . GLU B 1 198 ? -3.607 -24.859 10.586 1 92.44 198 GLU B N 1
ATOM 3963 C CA . GLU B 1 198 ? -3.07 -23.688 11.266 1 92.44 198 GLU B CA 1
ATOM 3964 C C . GLU B 1 198 ? -1.593 -23.484 10.938 1 92.44 198 GLU B C 1
ATOM 3966 O O . GLU B 1 198 ? -0.78 -24.391 11.125 1 92.44 198 GLU B O 1
ATOM 3971 N N . THR B 1 199 ? -1.239 -22.375 10.477 1 94.56 199 THR B N 1
ATOM 3972 C CA . THR B 1 199 ? 0.113 -22.141 9.984 1 94.56 199 THR B CA 1
ATOM 3973 C C . THR B 1 199 ? 0.953 -21.406 11.031 1 94.56 199 THR B C 1
ATOM 3975 O O . THR B 1 199 ? 0.441 -20.562 11.758 1 94.56 199 THR B O 1
ATOM 3978 N N . GLN B 1 200 ? 2.205 -21.75 11.047 1 94.75 200 GLN B N 1
ATOM 3979 C CA . GLN B 1 200 ? 3.158 -21.078 11.93 1 94.75 200 GLN B CA 1
ATOM 3980 C C . GLN B 1 200 ? 3.539 -19.703 11.391 1 94.75 200 GLN B C 1
ATOM 3982 O O . GLN B 1 200 ? 3.777 -18.781 12.164 1 94.75 200 GLN B O 1
ATOM 3987 N N . TYR B 1 201 ? 3.631 -19.609 10.109 1 95.19 201 TYR B N 1
ATOM 3988 C CA . TYR B 1 201 ? 4.031 -18.375 9.445 1 95.19 201 TYR B CA 1
ATOM 3989 C C . TYR B 1 201 ? 2.877 -17.781 8.641 1 95.19 201 TYR B C 1
ATOM 3991 O O . TYR B 1 201 ? 1.842 -18.438 8.469 1 95.19 201 TYR B O 1
ATOM 3999 N N . ARG B 1 202 ? 3.059 -16.578 8.25 1 95.5 202 ARG B N 1
ATOM 4000 C CA . ARG B 1 202 ? 2.01 -15.891 7.496 1 95.5 202 ARG B CA 1
ATOM 4001 C C . ARG B 1 202 ? 2.367 -15.797 6.016 1 95.5 202 ARG B C 1
ATOM 4003 O O . ARG B 1 202 ? 1.512 -15.484 5.184 1 95.5 202 ARG B O 1
ATOM 4010 N N . ASN B 1 203 ? 3.619 -16.031 5.684 1 96.69 203 ASN B N 1
ATOM 4011 C CA . ASN B 1 203 ? 4.102 -16.016 4.309 1 96.69 203 ASN B CA 1
ATOM 4012 C C . ASN B 1 203 ? 4.91 -17.281 3.984 1 96.69 203 ASN B C 1
ATOM 4014 O O . ASN B 1 203 ? 5.754 -17.703 4.777 1 96.69 203 ASN B O 1
ATOM 4018 N N . TYR B 1 204 ? 4.645 -17.875 2.828 1 98.19 204 TYR B N 1
ATOM 4019 C CA . TYR B 1 204 ? 5.344 -19.078 2.379 1 98.19 204 TYR B CA 1
ATOM 4020 C C . TYR B 1 204 ? 5.758 -18.953 0.917 1 98.19 204 TYR B C 1
ATOM 4022 O O . TYR B 1 204 ? 4.965 -18.531 0.074 1 98.19 204 TYR B O 1
ATOM 4030 N N . ASN B 1 205 ? 7.023 -19.266 0.642 1 98.56 205 ASN B N 1
ATOM 4031 C CA . ASN B 1 205 ? 7.406 -19.516 -0.746 1 98.56 205 ASN B CA 1
ATOM 4032 C C . ASN B 1 205 ? 6.777 -20.797 -1.279 1 98.56 205 ASN B C 1
ATOM 4034 O O . ASN B 1 205 ? 6.875 -21.859 -0.644 1 98.56 205 ASN B O 1
ATOM 4038 N N . ILE B 1 206 ? 6.137 -20.672 -2.367 1 98.69 206 ILE B N 1
ATOM 4039 C CA . ILE B 1 206 ? 5.574 -21.844 -3.041 1 98.69 206 ILE B CA 1
ATOM 4040 C C . ILE B 1 206 ? 6.312 -22.078 -4.355 1 98.69 206 ILE B C 1
ATOM 4042 O O . ILE B 1 206 ? 6.086 -21.375 -5.344 1 98.69 206 ILE B O 1
ATOM 4046 N N . CYS B 1 207 ? 7.141 -23.047 -4.355 1 98.19 207 CYS B N 1
ATOM 4047 C CA . CYS B 1 207 ? 7.98 -23.406 -5.492 1 98.19 207 CYS B CA 1
ATOM 4048 C C . CYS B 1 207 ? 8.453 -24.844 -5.383 1 98.19 207 CYS B C 1
ATOM 4050 O O . CYS B 1 207 ? 8.188 -25.516 -4.387 1 98.19 207 CYS B O 1
ATOM 4052 N N . THR B 1 208 ? 9.094 -25.359 -6.41 1 97.44 208 THR B N 1
ATOM 4053 C CA . THR B 1 208 ? 9.555 -26.75 -6.395 1 97.44 208 THR B CA 1
ATOM 4054 C C . THR B 1 208 ? 10.914 -26.859 -5.711 1 97.44 208 THR B C 1
ATOM 4056 O O . THR B 1 208 ? 11.266 -27.906 -5.188 1 97.44 208 THR B O 1
ATOM 4059 N N . GLY B 1 209 ? 11.617 -25.734 -5.781 1 96.12 209 GLY B N 1
ATOM 4060 C CA . GLY B 1 209 ? 12.992 -25.766 -5.301 1 96.12 209 GLY B CA 1
ATOM 4061 C C . GLY B 1 209 ? 13.945 -26.438 -6.27 1 96.12 209 GLY B C 1
ATOM 4062 O O . GLY B 1 209 ? 15.102 -26.703 -5.93 1 96.12 209 GLY B O 1
ATOM 4063 N N . LYS B 1 210 ? 13.453 -26.719 -7.43 1 95.56 210 LYS B N 1
ATOM 4064 C CA . LYS B 1 210 ? 14.234 -27.422 -8.445 1 95.56 210 LYS B CA 1
ATOM 4065 C C . LYS B 1 210 ? 14.18 -26.688 -9.781 1 95.56 210 LYS B C 1
ATOM 4067 O O . LYS B 1 210 ? 13.508 -27.125 -10.711 1 95.56 210 LYS B O 1
ATOM 4072 N N . PRO B 1 211 ? 14.984 -25.641 -9.906 1 97.12 211 PRO B N 1
ATOM 4073 C CA . PRO B 1 211 ? 14.953 -24.875 -11.148 1 97.12 211 PRO B CA 1
ATOM 4074 C C . PRO B 1 211 ? 15.422 -25.672 -12.359 1 97.12 211 PRO B C 1
ATOM 4076 O O . PRO B 1 211 ? 16.281 -26.547 -12.227 1 97.12 211 PRO B O 1
ATOM 4079 N N . LEU B 1 212 ? 14.852 -25.391 -13.5 1 96.81 212 LEU B N 1
ATOM 4080 C CA . LEU B 1 212 ? 15.195 -26.016 -14.773 1 96.81 212 LEU B CA 1
ATOM 4081 C C . LEU B 1 212 ? 15.664 -24.969 -15.781 1 96.81 212 LEU B C 1
ATOM 4083 O O . LEU B 1 212 ? 15.234 -23.812 -15.727 1 96.81 212 LEU B O 1
ATOM 4087 N N . GLY B 1 213 ? 16.516 -25.406 -16.688 1 96.94 213 GLY B N 1
ATOM 4088 C CA . GLY B 1 213 ? 16.906 -24.516 -17.766 1 96.94 213 GLY B CA 1
ATOM 4089 C C . GLY B 1 213 ? 15.805 -24.344 -18.797 1 96.94 213 GLY B C 1
ATOM 4090 O O . GLY B 1 213 ? 15.07 -25.281 -19.109 1 96.94 213 GLY B O 1
ATOM 4091 N N . LEU B 1 214 ? 15.758 -23.109 -19.344 1 97.44 214 LEU B N 1
ATOM 4092 C CA . LEU B 1 214 ? 14.789 -22.859 -20.406 1 97.44 214 LEU B CA 1
ATOM 4093 C C . LEU B 1 214 ? 15.047 -23.766 -21.609 1 97.44 214 LEU B C 1
ATOM 4095 O O . LEU B 1 214 ? 14.109 -24.219 -22.266 1 97.44 214 LEU B O 1
ATOM 4099 N N . ARG B 1 215 ? 16.281 -23.984 -21.875 1 96 215 ARG B N 1
ATOM 4100 C CA . ARG B 1 215 ? 16.656 -24.859 -22.984 1 96 215 ARG B CA 1
ATOM 4101 C C . ARG B 1 215 ? 16.125 -26.281 -22.766 1 96 215 ARG B C 1
ATOM 4103 O O . ARG B 1 215 ? 15.609 -26.906 -23.688 1 96 215 ARG B O 1
ATOM 4110 N N . ASP B 1 216 ? 16.297 -26.75 -21.562 1 95.75 216 ASP B N 1
ATOM 4111 C CA . ASP B 1 216 ? 15.805 -28.078 -21.234 1 95.75 216 ASP B CA 1
ATOM 4112 C C . ASP B 1 216 ? 14.289 -28.172 -21.406 1 95.75 216 ASP B C 1
ATOM 4114 O O . ASP B 1 216 ? 13.781 -29.156 -21.953 1 95.75 216 ASP B O 1
ATOM 4118 N N . ILE B 1 217 ? 13.609 -27.156 -20.984 1 96.44 217 ILE B N 1
ATOM 4119 C CA . ILE B 1 217 ? 12.156 -27.109 -21.094 1 96.44 217 ILE B CA 1
ATOM 4120 C C . ILE B 1 217 ? 11.75 -27.047 -22.562 1 96.44 217 ILE B C 1
ATOM 4122 O O . ILE B 1 217 ? 10.812 -27.719 -22.984 1 96.44 217 ILE B O 1
ATOM 4126 N N . ALA B 1 218 ? 12.484 -26.25 -23.297 1 95.5 218 ALA B N 1
ATOM 4127 C CA . ALA B 1 218 ? 12.227 -26.141 -24.734 1 95.5 218 ALA B CA 1
ATOM 4128 C C . ALA B 1 218 ? 12.383 -27.5 -25.422 1 95.5 218 ALA B C 1
ATOM 4130 O O . ALA B 1 218 ? 11.578 -27.859 -26.281 1 95.5 218 ALA B O 1
ATOM 4131 N N . ASN B 1 219 ? 13.391 -28.188 -25.047 1 94.31 219 ASN B N 1
ATOM 4132 C CA . ASN B 1 219 ? 13.609 -29.516 -25.594 1 94.31 219 ASN B CA 1
ATOM 4133 C C . ASN B 1 219 ? 12.453 -30.469 -25.266 1 94.31 219 ASN B C 1
ATOM 4135 O O . ASN B 1 219 ? 12.039 -31.266 -26.109 1 94.31 219 ASN B O 1
ATOM 4139 N N . VAL B 1 220 ? 11.992 -30.391 -24.047 1 94.94 220 VAL B N 1
ATOM 4140 C CA . VAL B 1 220 ? 10.852 -31.203 -23.641 1 94.94 220 VAL B CA 1
ATOM 4141 C C . VAL B 1 220 ? 9.633 -30.859 -24.5 1 94.94 220 VAL B C 1
ATOM 4143 O O . VAL B 1 220 ? 8.922 -31.766 -24.953 1 94.94 220 VAL B O 1
ATOM 4146 N N . ILE B 1 221 ? 9.398 -29.562 -24.703 1 94.88 221 ILE B N 1
ATOM 4147 C CA . ILE B 1 221 ? 8.266 -29.109 -25.5 1 94.88 221 ILE B CA 1
ATOM 4148 C C . ILE B 1 221 ? 8.359 -29.688 -26.906 1 94.88 221 ILE B C 1
ATOM 4150 O O . ILE B 1 221 ? 7.391 -30.234 -27.438 1 94.88 221 ILE B O 1
ATOM 4154 N N . CYS B 1 222 ? 9.562 -29.641 -27.5 1 91.38 222 CYS B N 1
ATOM 4155 C CA . CYS B 1 222 ? 9.773 -30.125 -28.859 1 91.38 222 CYS B CA 1
ATOM 4156 C C . CYS B 1 222 ? 9.648 -31.641 -28.922 1 91.38 222 CYS B C 1
ATOM 4158 O O . CYS B 1 222 ? 9.211 -32.188 -29.938 1 91.38 222 CYS B O 1
ATOM 4160 N N . ASP B 1 223 ? 9.984 -32.219 -27.859 1 89.19 223 ASP B N 1
ATOM 4161 C CA . ASP B 1 223 ? 9.93 -33.688 -27.812 1 89.19 223 ASP B CA 1
ATOM 4162 C C . ASP B 1 223 ? 8.492 -34.188 -27.688 1 89.19 223 ASP B C 1
ATOM 4164 O O . ASP B 1 223 ? 8.148 -35.219 -28.234 1 89.19 223 ASP B O 1
ATOM 4168 N N . VAL B 1 224 ? 7.742 -33.531 -26.922 1 85.81 224 VAL B N 1
ATOM 4169 C CA . VAL B 1 224 ? 6.367 -33.906 -26.625 1 85.81 224 VAL B CA 1
ATOM 4170 C C . VAL B 1 224 ? 5.492 -33.656 -27.859 1 85.81 224 VAL B C 1
ATOM 4172 O O . VAL B 1 224 ? 4.527 -34.375 -28.094 1 85.81 224 VAL B O 1
ATOM 4175 N N . LEU B 1 225 ? 5.785 -32.719 -28.641 1 80.62 225 LEU B N 1
ATOM 4176 C CA . LEU B 1 225 ? 4.898 -32.281 -29.719 1 80.62 225 LEU B CA 1
ATOM 4177 C C . LEU B 1 225 ? 5.285 -32.938 -31.031 1 80.62 225 LEU B C 1
ATOM 4179 O O . LEU B 1 225 ? 6.457 -33.219 -31.266 1 80.62 225 LEU B O 1
ATOM 4183 N N . PRO B 1 226 ? 4.242 -33.156 -31.719 1 74.62 226 PRO B N 1
ATOM 4184 C CA . PRO B 1 226 ? 4.484 -33.75 -33.031 1 74.62 226 PRO B CA 1
ATOM 4185 C C . PRO B 1 226 ? 5.234 -32.844 -33.969 1 74.62 226 PRO B C 1
ATOM 4187 O O . PRO B 1 226 ? 4.965 -31.641 -34.031 1 74.62 226 PRO B O 1
ATOM 4190 N N . GLY B 1 227 ? 6.344 -33.312 -34.469 1 69.94 227 GLY B N 1
ATOM 4191 C CA . GLY B 1 227 ? 7.082 -32.594 -35.469 1 69.94 227 GLY B CA 1
ATOM 4192 C C . GLY B 1 227 ? 8.539 -32.344 -35.125 1 69.94 227 GLY B C 1
ATOM 4193 O O . GLY B 1 227 ? 8.945 -32.656 -34 1 69.94 227 GLY B O 1
ATOM 4194 N N . ASN B 1 228 ? 9.32 -32.094 -36.094 1 64.31 228 ASN B N 1
ATOM 4195 C CA . ASN B 1 228 ? 10.758 -31.906 -35.906 1 64.31 228 ASN B CA 1
ATOM 4196 C C . ASN B 1 228 ? 11.086 -30.453 -35.594 1 64.31 228 ASN B C 1
ATOM 4198 O O . ASN B 1 228 ? 11.664 -29.75 -36.406 1 64.31 228 ASN B O 1
ATOM 4202 N N . GLU B 1 229 ? 10.633 -30.047 -34.406 1 74.75 229 GLU B N 1
ATOM 4203 C CA . GLU B 1 229 ? 10.859 -28.656 -34.031 1 74.75 229 GLU B CA 1
ATOM 4204 C C . GLU B 1 229 ? 12.25 -28.469 -33.438 1 74.75 229 GLU B C 1
ATOM 4206 O O . GLU B 1 229 ? 12.766 -29.359 -32.781 1 74.75 229 GLU B O 1
ATOM 4211 N N . LYS B 1 230 ? 13 -27.453 -33.938 1 87 230 LYS B N 1
ATOM 4212 C CA . LYS B 1 230 ? 14.352 -27.156 -33.469 1 87 230 LYS B CA 1
ATOM 4213 C C . LYS B 1 230 ? 14.328 -26.141 -32.312 1 87 230 LYS B C 1
ATOM 4215 O O . LYS B 1 230 ? 13.445 -25.281 -32.281 1 87 230 LYS B O 1
ATOM 4220 N N . VAL B 1 231 ? 15.281 -26.391 -31.328 1 92.75 231 VAL B N 1
ATOM 4221 C CA . VAL B 1 231 ? 15.539 -25.406 -30.266 1 92.75 231 VAL B CA 1
ATOM 4222 C C . VAL B 1 231 ? 16.766 -24.578 -30.625 1 92.75 231 VAL B C 1
ATOM 4224 O O . VAL B 1 231 ? 17.828 -25.141 -30.922 1 92.75 231 VAL B O 1
ATOM 4227 N N . THR B 1 232 ? 16.609 -23.266 -30.719 1 93.56 232 THR B N 1
ATOM 4228 C CA . THR B 1 232 ? 17.719 -22.344 -31 1 93.56 232 THR B CA 1
ATOM 4229 C C . THR B 1 232 ? 17.969 -21.406 -29.812 1 93.56 232 THR B C 1
ATOM 4231 O O . THR B 1 232 ? 17.016 -20.828 -29.281 1 93.56 232 THR B O 1
ATOM 4234 N N . VAL B 1 233 ? 19.234 -21.312 -29.422 1 94.75 233 VAL B N 1
ATOM 4235 C CA . VAL B 1 233 ? 19.672 -20.375 -28.406 1 94.75 233 VAL B CA 1
ATOM 4236 C C . VAL B 1 233 ? 20.531 -19.281 -29.031 1 94.75 233 VAL B C 1
ATOM 4238 O O . VAL B 1 233 ? 21.594 -19.578 -29.594 1 94.75 233 VAL B O 1
ATOM 4241 N N . LYS B 1 234 ? 20.156 -18.062 -28.922 1 95.94 234 LYS B N 1
ATOM 4242 C CA . LYS B 1 234 ? 20.828 -16.969 -29.641 1 95.94 234 LYS B CA 1
ATOM 4243 C C . LYS B 1 234 ? 22.141 -16.609 -28.969 1 95.94 234 LYS B C 1
ATOM 4245 O O . LYS B 1 234 ? 23.156 -16.391 -29.656 1 95.94 234 LYS B O 1
ATOM 4250 N N . GLU B 1 235 ? 22.047 -16.406 -27.688 1 96.38 235 GLU B N 1
ATOM 4251 C CA . GLU B 1 235 ? 23.219 -15.992 -26.938 1 96.38 235 GLU B CA 1
ATOM 4252 C C . GLU B 1 235 ? 23.641 -17.062 -25.938 1 96.38 235 GLU B C 1
ATOM 4254 O O . GLU B 1 235 ? 22.812 -17.578 -25.188 1 96.38 235 GLU B O 1
ATOM 4259 N N . GLU B 1 236 ? 24.984 -17.281 -25.875 1 93.06 236 GLU B N 1
ATOM 4260 C CA . GLU B 1 236 ? 25.5 -18.281 -24.953 1 93.06 236 GLU B CA 1
ATOM 4261 C C . GLU B 1 236 ? 25.516 -17.75 -23.516 1 93.06 236 GLU B C 1
ATOM 4263 O O . GLU B 1 236 ? 25.453 -16.547 -23.297 1 93.06 236 GLU B O 1
ATOM 4268 N N . GLY B 1 237 ? 25.594 -18.766 -22.578 1 94.38 237 GLY B N 1
ATOM 4269 C CA . GLY B 1 237 ? 25.625 -18.375 -21.172 1 94.38 237 GLY B CA 1
ATOM 4270 C C . GLY B 1 237 ? 24.266 -18.422 -20.516 1 94.38 237 GLY B C 1
ATOM 4271 O O . GLY B 1 237 ? 23.281 -18.875 -21.109 1 94.38 237 GLY B O 1
ATOM 4272 N N . LEU B 1 238 ? 24.25 -18.062 -19.156 1 94.56 238 LEU B N 1
ATOM 4273 C CA . LEU B 1 238 ? 23.031 -18.125 -18.375 1 94.56 238 LEU B CA 1
ATOM 4274 C C . LEU B 1 238 ? 22.672 -16.75 -17.828 1 94.56 238 LEU B C 1
ATOM 4276 O O . LEU B 1 238 ? 23.531 -16.031 -17.297 1 94.56 238 LEU B O 1
ATOM 4280 N N . LYS B 1 239 ? 21.406 -16.359 -18.062 1 94.31 239 LYS B N 1
ATOM 4281 C CA . LYS B 1 239 ? 20.875 -15.219 -17.312 1 94.31 239 LYS B CA 1
ATOM 4282 C C . LYS B 1 239 ? 20.719 -15.562 -15.828 1 94.31 239 LYS B C 1
ATOM 4284 O O . LYS B 1 239 ? 20.844 -16.734 -15.438 1 94.31 239 LYS B O 1
ATOM 4289 N N . PRO B 1 240 ? 20.5 -14.477 -15.016 1 92.75 240 PRO B N 1
ATOM 4290 C CA . PRO B 1 240 ? 20.297 -14.742 -13.594 1 92.75 240 PRO B CA 1
ATOM 4291 C C . PRO B 1 240 ? 19.141 -15.711 -13.328 1 92.75 240 PRO B C 1
ATOM 4293 O O . PRO B 1 240 ? 18.109 -15.656 -14.008 1 92.75 240 PRO B O 1
ATOM 4296 N N . GLU B 1 241 ? 19.406 -16.578 -12.391 1 95.56 241 GLU B N 1
ATOM 4297 C CA . GLU B 1 241 ? 18.469 -17.641 -12.016 1 95.56 241 GLU B CA 1
ATOM 4298 C C . GLU B 1 241 ? 17.266 -17.078 -11.258 1 95.56 241 GLU B C 1
ATOM 4300 O O . GLU B 1 241 ? 17.422 -16.188 -10.414 1 95.56 241 GLU B O 1
ATOM 4305 N N . TYR B 1 242 ? 16.062 -17.516 -11.602 1 96.44 242 TYR B N 1
ATOM 4306 C CA . TYR B 1 242 ? 14.852 -17.234 -10.852 1 96.44 242 TYR B CA 1
ATOM 4307 C C . TYR B 1 242 ? 14.359 -18.469 -10.109 1 96.44 242 TYR B C 1
ATOM 4309 O O . TYR B 1 242 ? 13.766 -19.375 -10.719 1 96.44 242 TYR B O 1
ATOM 4317 N N . SER B 1 243 ? 14.648 -18.562 -8.828 1 97.06 243 SER B N 1
ATOM 4318 C CA . SER B 1 243 ? 14.297 -19.703 -7.992 1 97.06 243 SER B CA 1
ATOM 4319 C C . SER B 1 243 ? 14.125 -19.297 -6.531 1 97.06 243 SER B C 1
ATOM 4321 O O . SER B 1 243 ? 14.539 -18.203 -6.145 1 97.06 243 SER B O 1
ATOM 4323 N N . ALA B 1 244 ? 13.422 -20.141 -5.781 1 97.12 244 ALA B N 1
ATOM 4324 C CA . ALA B 1 244 ? 13.227 -19.844 -4.363 1 97.12 244 ALA B CA 1
ATOM 4325 C C . ALA B 1 244 ? 13.375 -21.109 -3.521 1 97.12 244 ALA B C 1
ATOM 4327 O O . ALA B 1 244 ? 13.375 -22.219 -4.055 1 97.12 244 ALA B O 1
ATOM 4328 N N . ASP B 1 245 ? 13.578 -20.859 -2.264 1 97.44 245 ASP B N 1
ATOM 4329 C CA . ASP B 1 245 ? 13.68 -21.906 -1.258 1 97.44 245 ASP B CA 1
ATOM 4330 C C . ASP B 1 245 ? 12.328 -22.188 -0.608 1 97.44 245 ASP B C 1
ATOM 4332 O O . ASP B 1 245 ? 11.672 -21.266 -0.109 1 97.44 245 ASP B O 1
ATOM 4336 N N . ASN B 1 246 ? 11.883 -23.5 -0.641 1 97.81 246 ASN B N 1
ATOM 4337 C CA . ASN B 1 246 ? 10.586 -23.812 -0.052 1 97.81 246 ASN B CA 1
ATOM 4338 C C . ASN B 1 246 ? 10.742 -24.594 1.25 1 97.81 246 ASN B C 1
ATOM 4340 O O . ASN B 1 246 ? 9.852 -25.359 1.638 1 97.81 246 ASN B O 1
ATOM 4344 N N . ALA B 1 247 ? 11.867 -24.453 1.889 1 97.56 247 ALA B N 1
ATOM 4345 C CA . ALA B 1 247 ? 12.164 -25.188 3.113 1 97.56 247 ALA B CA 1
ATOM 4346 C C . ALA B 1 247 ? 11.109 -24.922 4.184 1 97.56 247 ALA B C 1
ATOM 4348 O O . ALA B 1 247 ? 10.727 -25.828 4.93 1 97.56 247 ALA B O 1
ATOM 4349 N N . ARG B 1 248 ? 10.664 -23.719 4.328 1 97.62 248 ARG B N 1
ATOM 4350 C CA . ARG B 1 248 ? 9.633 -23.359 5.301 1 97.62 248 ARG B CA 1
ATOM 4351 C C . ARG B 1 248 ? 8.359 -24.156 5.074 1 97.62 248 ARG B C 1
ATOM 4353 O O . ARG B 1 248 ? 7.77 -24.688 6.023 1 97.62 248 ARG B O 1
ATOM 4360 N N . LEU B 1 249 ? 7.914 -24.234 3.834 1 97.88 249 LEU B N 1
ATOM 4361 C CA . LEU B 1 249 ? 6.734 -25.016 3.469 1 97.88 249 LEU B CA 1
ATOM 4362 C C . LEU B 1 249 ? 6.938 -26.484 3.799 1 97.88 249 LEU B C 1
ATOM 4364 O O . LEU B 1 249 ? 6.082 -27.109 4.434 1 97.88 249 LEU B O 1
ATOM 4368 N N . LYS B 1 250 ? 8.055 -27 3.42 1 97.5 250 LYS B N 1
ATOM 4369 C CA . LYS B 1 250 ? 8.367 -28.406 3.605 1 97.5 250 LYS B CA 1
ATOM 4370 C C . LYS B 1 250 ? 8.398 -28.781 5.086 1 97.5 250 LYS B C 1
ATOM 4372 O O . LYS B 1 250 ? 7.91 -29.844 5.477 1 97.5 250 LYS B O 1
ATOM 4377 N N . ALA B 1 251 ? 8.969 -27.922 5.828 1 97.5 251 ALA B N 1
ATOM 4378 C CA . ALA B 1 251 ? 9.094 -28.172 7.262 1 97.5 251 ALA B CA 1
ATOM 4379 C C . ALA B 1 251 ? 7.723 -28.281 7.922 1 97.5 251 ALA B C 1
ATOM 4381 O O . ALA B 1 251 ? 7.535 -29.094 8.836 1 97.5 251 ALA B O 1
ATOM 4382 N N . GLU B 1 252 ? 6.762 -27.547 7.422 1 96.88 252 GLU B N 1
ATOM 4383 C CA . GLU B 1 252 ? 5.465 -27.469 8.094 1 96.88 252 GLU B CA 1
ATOM 4384 C C . GLU B 1 252 ? 4.457 -28.422 7.449 1 96.88 252 GLU B C 1
ATOM 4386 O O . GLU B 1 252 ? 3.57 -28.938 8.125 1 96.88 252 GLU B O 1
ATOM 4391 N N . PHE B 1 253 ? 4.555 -28.688 6.16 1 97.12 253 PHE B N 1
ATOM 4392 C CA . PHE B 1 253 ? 3.506 -29.406 5.449 1 97.12 253 PHE B CA 1
ATOM 4393 C C . PHE B 1 253 ? 4.027 -30.719 4.906 1 97.12 253 PHE B C 1
ATOM 4395 O O . PHE B 1 253 ? 3.25 -31.547 4.422 1 97.12 253 PHE B O 1
ATOM 4402 N N . GLY B 1 254 ? 5.324 -30.938 5.059 1 96.12 254 GLY B N 1
ATOM 4403 C CA . GLY B 1 254 ? 5.934 -32.094 4.434 1 96.12 254 GLY B CA 1
ATOM 4404 C C . GLY B 1 254 ? 6.258 -31.891 2.969 1 96.12 254 GLY B C 1
ATOM 4405 O O . GLY B 1 254 ? 6.168 -30.781 2.463 1 96.12 254 GLY B O 1
ATOM 4406 N N . ASP B 1 255 ? 6.645 -32.969 2.348 1 94.81 255 ASP B N 1
ATOM 4407 C CA . ASP B 1 255 ? 7.051 -32.906 0.946 1 94.81 255 ASP B CA 1
ATOM 4408 C C . ASP B 1 255 ? 5.84 -32.969 0.02 1 94.81 255 ASP B C 1
ATOM 4410 O O . ASP B 1 255 ? 4.84 -33.625 0.351 1 94.81 255 ASP B O 1
ATOM 4414 N N . PHE B 1 256 ? 5.949 -32.312 -1.029 1 95.19 256 PHE B N 1
ATOM 4415 C CA . PHE B 1 256 ? 4.961 -32.406 -2.094 1 95.19 256 PHE B CA 1
ATOM 4416 C C . PHE B 1 256 ? 5.559 -33.062 -3.326 1 95.19 256 PHE B C 1
ATOM 4418 O O . PHE B 1 256 ? 6.734 -32.875 -3.637 1 95.19 256 PHE B O 1
ATOM 4425 N N . ASP B 1 257 ? 4.754 -33.906 -3.941 1 95.06 257 ASP B N 1
ATOM 4426 C CA . ASP B 1 257 ? 5.145 -34.469 -5.223 1 95.06 257 ASP B CA 1
ATOM 4427 C C . ASP B 1 257 ? 4.793 -33.531 -6.379 1 95.06 257 ASP B C 1
ATOM 4429 O O . ASP B 1 257 ? 3.615 -33.344 -6.688 1 95.06 257 ASP B O 1
ATOM 4433 N N . PHE B 1 258 ? 5.777 -33 -6.961 1 97.81 258 PHE B N 1
ATOM 4434 C CA . PHE B 1 258 ? 5.551 -32.062 -8.055 1 97.81 258 PHE B CA 1
ATOM 4435 C C . PHE B 1 258 ? 5.477 -32.812 -9.391 1 97.81 258 PHE B C 1
ATOM 4437 O O . PHE B 1 258 ? 6.227 -33.75 -9.625 1 97.81 258 PHE B O 1
ATOM 4444 N N . THR B 1 259 ? 4.629 -32.344 -10.234 1 98.06 259 THR B N 1
ATOM 4445 C CA . THR B 1 259 ? 4.441 -32.906 -11.562 1 98.06 259 THR B CA 1
ATOM 4446 C C . THR B 1 259 ? 5.695 -32.719 -12.414 1 98.06 259 THR B C 1
ATOM 4448 O O . THR B 1 259 ? 6.266 -31.625 -12.453 1 98.06 259 THR B O 1
ATOM 4451 N N . ASP B 1 260 ? 6.082 -33.781 -13.023 1 96.94 260 ASP B N 1
ATOM 4452 C CA . ASP B 1 260 ? 7.203 -33.688 -13.953 1 96.94 260 ASP B CA 1
ATOM 4453 C C . ASP B 1 260 ? 6.902 -32.719 -15.094 1 96.94 260 ASP B C 1
ATOM 4455 O O . ASP B 1 260 ? 5.785 -32.688 -15.609 1 96.94 260 ASP B O 1
ATOM 4459 N N . ILE B 1 261 ? 7.941 -32 -15.523 1 97.62 261 ILE B N 1
ATOM 4460 C CA . ILE B 1 261 ? 7.77 -30.969 -16.547 1 97.62 261 ILE B CA 1
ATOM 4461 C C . ILE B 1 261 ? 7.23 -31.594 -17.828 1 97.62 261 ILE B C 1
ATOM 4463 O O . ILE B 1 261 ? 6.41 -30.984 -18.516 1 97.62 261 ILE B O 1
ATOM 4467 N N . ARG B 1 262 ? 7.641 -32.781 -18.172 1 97.12 262 ARG B N 1
ATOM 4468 C CA . ARG B 1 262 ? 7.164 -33.469 -19.375 1 97.12 262 ARG B CA 1
ATOM 4469 C C . ARG B 1 262 ? 5.668 -33.75 -19.297 1 97.12 262 ARG B C 1
ATOM 4471 O O . ARG B 1 262 ? 4.941 -33.531 -20.266 1 97.12 262 ARG B O 1
ATOM 4478 N N . VAL B 1 263 ? 5.219 -34.219 -18.125 1 97.69 263 VAL B N 1
ATOM 4479 C CA . VAL B 1 263 ? 3.811 -34.5 -17.906 1 97.69 263 VAL B CA 1
ATOM 4480 C C . VAL B 1 263 ? 2.982 -33.219 -17.984 1 97.69 263 VAL B C 1
ATOM 4482 O O . VAL B 1 263 ? 1.937 -33.219 -18.641 1 97.69 263 VAL B O 1
ATOM 4485 N N . SER B 1 264 ? 3.451 -32.125 -17.344 1 97.88 264 SER B N 1
ATOM 4486 C CA . SER B 1 264 ? 2.721 -30.875 -17.375 1 97.88 264 SER B CA 1
ATOM 4487 C C . SER B 1 264 ? 2.641 -30.312 -18.781 1 97.88 264 SER B C 1
ATOM 4489 O O . SER B 1 264 ? 1.595 -29.812 -19.203 1 97.88 264 SER B O 1
ATOM 4491 N N . VAL B 1 265 ? 3.729 -30.391 -19.547 1 96.56 265 VAL B N 1
ATOM 4492 C CA . VAL B 1 265 ? 3.766 -29.922 -20.922 1 96.56 265 VAL B CA 1
ATOM 4493 C C . VAL B 1 265 ? 2.789 -30.719 -21.781 1 96.56 265 VAL B C 1
ATOM 4495 O O . VAL B 1 265 ? 2.043 -30.156 -22.578 1 96.56 265 VAL B O 1
ATOM 4498 N N . GLN B 1 266 ? 2.76 -32.031 -21.594 1 95.94 266 GLN B N 1
ATOM 4499 C CA . GLN B 1 266 ? 1.845 -32.906 -22.328 1 95.94 266 GLN B CA 1
ATOM 4500 C C . GLN B 1 266 ? 0.391 -32.531 -22.047 1 95.94 266 GLN B C 1
ATOM 4502 O O . GLN B 1 266 ? -0.431 -32.469 -22.953 1 95.94 266 GLN B O 1
ATOM 4507 N N . GLU B 1 267 ? 0.11 -32.344 -20.781 1 96.38 267 GLU B N 1
ATOM 4508 C CA . GLU B 1 267 ? -1.247 -31.984 -20.391 1 96.38 267 GLU B CA 1
ATOM 4509 C C . GLU B 1 267 ? -1.651 -30.641 -21 1 96.38 267 GLU B C 1
ATOM 4511 O O . GLU B 1 267 ? -2.771 -30.484 -21.484 1 96.38 267 GLU B O 1
ATOM 4516 N N . MET B 1 268 ? -0.764 -29.672 -20.938 1 96.06 268 MET B N 1
ATOM 4517 C CA . MET B 1 268 ? -1.043 -28.359 -21.516 1 96.06 268 MET B CA 1
ATOM 4518 C C . MET B 1 268 ? -1.22 -28.453 -23.016 1 96.06 268 MET B C 1
ATOM 4520 O O . MET B 1 268 ? -2.123 -27.828 -23.578 1 96.06 268 MET B O 1
ATOM 4524 N N . TYR B 1 269 ? -0.405 -29.234 -23.656 1 92.81 269 TYR B N 1
ATOM 4525 C CA . TYR B 1 269 ? -0.535 -29.438 -25.094 1 92.81 269 TYR B CA 1
ATOM 4526 C C . TYR B 1 269 ? -1.91 -29.984 -25.453 1 92.81 269 TYR B C 1
ATOM 4528 O O . TYR B 1 269 ? -2.57 -29.484 -26.375 1 92.81 269 TYR B O 1
ATOM 4536 N N . SER B 1 270 ? -2.297 -31.031 -24.703 1 93.44 270 SER B N 1
ATOM 4537 C CA . SER B 1 270 ? -3.594 -31.656 -24.953 1 93.44 270 SER B CA 1
ATOM 4538 C C . SER B 1 270 ? -4.727 -30.641 -24.812 1 93.44 270 SER B C 1
ATOM 4540 O O . SER B 1 270 ? -5.688 -30.672 -25.594 1 93.44 270 SER B O 1
ATOM 4542 N N . TRP B 1 271 ? -4.566 -29.766 -23.875 1 94.19 271 TRP B N 1
ATOM 4543 C CA . TRP B 1 271 ? -5.594 -28.75 -23.656 1 94.19 271 TRP B CA 1
ATOM 4544 C C . TRP B 1 271 ? -5.547 -27.688 -24.75 1 94.19 271 TRP B C 1
ATOM 4546 O O . TRP B 1 271 ? -6.57 -27.359 -25.344 1 94.19 271 TRP B O 1
ATOM 4556 N N . TYR B 1 272 ? -4.395 -27.125 -25.047 1 92.12 272 TYR B N 1
ATOM 4557 C CA . TYR B 1 272 ? -4.219 -26.031 -25.984 1 92.12 272 TYR B CA 1
ATOM 4558 C C . TYR B 1 272 ? -4.586 -26.453 -27.391 1 92.12 272 TYR B C 1
ATOM 4560 O O . TYR B 1 272 ? -5.18 -25.688 -28.156 1 92.12 272 TYR B O 1
ATOM 4568 N N . ALA B 1 273 ? -4.277 -27.672 -27.734 1 88.56 273 ALA B N 1
ATOM 4569 C CA . ALA B 1 273 ? -4.523 -28.188 -29.094 1 88.56 273 ALA B CA 1
ATOM 4570 C C . ALA B 1 273 ? -6.02 -28.297 -29.375 1 88.56 273 ALA B C 1
ATOM 4572 O O . ALA B 1 273 ? -6.445 -28.312 -30.531 1 88.56 273 ALA B O 1
ATOM 4573 N N . ASN B 1 274 ? -6.773 -28.359 -28.297 1 89.25 274 ASN B N 1
ATOM 4574 C CA . ASN B 1 274 ? -8.203 -28.594 -28.469 1 89.25 274 ASN B CA 1
ATOM 4575 C C . ASN B 1 274 ? -9.016 -27.328 -28.156 1 89.25 274 ASN B C 1
ATOM 4577 O O . ASN B 1 274 ? -10.234 -27.406 -28 1 89.25 274 ASN B O 1
ATOM 4581 N N . HIS B 1 275 ? -8.398 -26.188 -28.078 1 87.81 275 HIS B N 1
ATOM 4582 C CA . HIS B 1 275 ? -9.094 -24.938 -27.797 1 87.81 275 HIS B CA 1
ATOM 4583 C C . HIS B 1 275 ? -9.094 -24.016 -29 1 87.81 275 HIS B C 1
ATOM 4585 O O . HIS B 1 275 ? -8.031 -23.625 -29.484 1 87.81 275 HIS B O 1
ATOM 4591 N N . PRO B 1 276 ? -10.289 -23.703 -29.391 1 79.94 276 PRO B N 1
ATOM 4592 C CA . PRO B 1 276 ? -10.406 -22.953 -30.641 1 79.94 276 PRO B CA 1
ATOM 4593 C C . PRO B 1 276 ? -9.641 -21.625 -30.609 1 79.94 276 PRO B C 1
ATOM 4595 O O . PRO B 1 276 ? -9.023 -21.234 -31.594 1 79.94 276 PRO B O 1
ATOM 4598 N N . ASP B 1 277 ? -9.703 -20.922 -29.516 1 84.06 277 ASP B N 1
ATOM 4599 C CA . ASP B 1 277 ? -9.039 -19.625 -29.422 1 84.06 277 ASP B CA 1
ATOM 4600 C C . ASP B 1 277 ? -7.527 -19.781 -29.609 1 84.06 277 ASP B C 1
ATOM 4602 O O . ASP B 1 277 ? -6.875 -18.891 -30.156 1 84.06 277 ASP B O 1
ATOM 4606 N N . ILE B 1 278 ? -7.035 -20.859 -29.219 1 84.62 278 ILE B N 1
ATOM 4607 C CA . ILE B 1 278 ? -5.605 -21.125 -29.328 1 84.62 278 ILE B CA 1
ATOM 4608 C C . ILE B 1 278 ? -5.246 -21.422 -30.781 1 84.62 278 ILE B C 1
ATOM 4610 O O . ILE B 1 278 ? -4.211 -20.969 -31.281 1 84.62 278 ILE B O 1
ATOM 4614 N N . GLU B 1 279 ? -6.148 -22.094 -31.406 1 83.88 279 GLU B N 1
ATOM 4615 C CA . GLU B 1 279 ? -5.918 -22.422 -32.812 1 83.88 279 GLU B CA 1
ATOM 4616 C C . GLU B 1 279 ? -5.832 -21.156 -33.656 1 83.88 279 GLU B C 1
ATOM 4618 O O . GLU B 1 279 ? -5.027 -21.078 -34.594 1 83.88 279 GLU B O 1
ATOM 4623 N N . LEU B 1 280 ? -6.656 -20.25 -33.344 1 86.06 280 LEU B N 1
ATOM 4624 C CA . LEU B 1 280 ? -6.613 -18.984 -34.062 1 86.06 280 LEU B CA 1
ATOM 4625 C C . LEU B 1 280 ? -5.27 -18.281 -33.844 1 86.06 280 LEU B C 1
ATOM 4627 O O . LEU B 1 280 ? -4.711 -17.719 -34.812 1 86.06 280 LEU B O 1
ATOM 4631 N N . PHE B 1 281 ? -4.785 -18.328 -32.656 1 88.06 281 PHE B N 1
ATOM 4632 C CA . PHE B 1 281 ? -3.482 -17.734 -32.344 1 88.06 281 PHE B CA 1
ATOM 4633 C C . PHE B 1 281 ? -2.371 -18.484 -33.094 1 88.06 281 PHE B C 1
ATOM 4635 O O . PHE B 1 281 ? -1.475 -17.859 -33.656 1 88.06 281 PHE B O 1
ATOM 4642 N N . CYS B 1 282 ? -2.439 -19.75 -33.125 1 86.88 282 CYS B N 1
ATOM 4643 C CA . CYS B 1 282 ? -1.449 -20.578 -33.812 1 86.88 282 CYS B CA 1
ATOM 4644 C C . CYS B 1 282 ? -1.444 -20.328 -35.312 1 86.88 282 CYS B C 1
ATOM 4646 O O . CYS B 1 282 ? -0.382 -20.281 -35.938 1 86.88 282 CYS B O 1
ATOM 4648 N N . ALA B 1 283 ? -2.564 -20.156 -35.844 1 86.19 283 ALA B N 1
ATOM 4649 C CA . ALA B 1 283 ? -2.678 -19.844 -37.25 1 86.19 283 ALA B CA 1
ATOM 4650 C C . ALA B 1 283 ? -1.988 -18.516 -37.594 1 86.19 283 ALA B C 1
ATOM 4652 O O . ALA B 1 283 ? -1.31 -18.406 -38.625 1 86.19 283 ALA B O 1
ATOM 4653 N N . LYS B 1 284 ? -2.152 -17.625 -36.75 1 87.38 284 LYS B N 1
ATOM 4654 C CA . LYS B 1 284 ? -1.509 -16.328 -36.938 1 87.38 284 LYS B CA 1
ATOM 4655 C C . LYS B 1 284 ? 0.009 -16.453 -36.844 1 87.38 284 LYS B C 1
ATOM 4657 O O . LYS B 1 284 ? 0.735 -15.758 -37.562 1 87.38 284 LYS B O 1
ATOM 4662 N N . LEU B 1 285 ? 0.397 -17.312 -35.938 1 86 285 LEU B N 1
ATOM 4663 C CA . LEU B 1 285 ? 1.827 -17.562 -35.781 1 86 285 LEU B CA 1
ATOM 4664 C C . LEU B 1 285 ? 2.406 -18.156 -37.062 1 86 285 LEU B C 1
ATOM 4666 O O . LEU B 1 285 ? 3.502 -17.781 -37.5 1 86 285 LEU B O 1
ATOM 4670 N N . ARG B 1 286 ? 1.692 -18.984 -37.75 1 85.75 286 ARG B N 1
ATOM 4671 C CA . ARG B 1 286 ? 2.121 -19.625 -39 1 85.75 286 ARG B CA 1
ATOM 4672 C C . ARG B 1 286 ? 2.248 -18.594 -40.125 1 85.75 286 ARG B C 1
ATOM 4674 O O . ARG B 1 286 ? 3.178 -18.672 -40.938 1 85.75 286 ARG B O 1
ATOM 4681 N N . GLU B 1 287 ? 1.382 -17.688 -40.062 1 87.62 287 GLU B N 1
ATOM 4682 C CA . GLU B 1 287 ? 1.359 -16.688 -41.125 1 87.62 287 GLU B CA 1
ATOM 4683 C C . GLU B 1 287 ? 2.514 -15.695 -40.969 1 87.62 287 GLU B C 1
ATOM 4685 O O . GLU B 1 287 ? 3.008 -15.148 -41.938 1 87.62 287 GLU B O 1
ATOM 4690 N N . SER B 1 288 ? 2.844 -15.438 -39.781 1 79.69 288 SER B N 1
ATOM 4691 C CA . SER B 1 288 ? 3.867 -14.43 -39.5 1 79.69 288 SER B CA 1
ATOM 4692 C C . SER B 1 288 ? 5.27 -15.031 -39.594 1 79.69 288 SER B C 1
ATOM 4694 O O . SER B 1 288 ? 6.262 -14.305 -39.562 1 79.69 288 SER B O 1
ATOM 4696 N N . ALA B 1 289 ? 5.434 -16.344 -39.656 1 74.44 289 ALA B N 1
ATOM 4697 C CA . ALA B 1 289 ? 6.73 -17.016 -39.719 1 74.44 289 ALA B CA 1
ATOM 4698 C C . ALA B 1 289 ? 7.242 -17.109 -41.125 1 74.44 289 ALA B C 1
ATOM 4700 O O . ALA B 1 289 ? 6.453 -17.188 -42.094 1 74.44 289 ALA B O 1
#

Secondary structure (DSSP, 8-state):
-TTEEEEEETTTSHHHHHHHHHHTTTTEEEE---TTT--TT-HHHHHHHHHHH--SEEEE----TT-HHHHHHHHHHHHTTGGGSSEEEEE--GGGG-GGG--TTB-GGGTTSS---SHHHHHHHHHHHHHHHS--SEEEEEE-SEE-TTS-TTT-HHHHHHHHHHTT--EEEEEEEEE--EEHHHHHHHHHHTSSPPPS-SEEEES-S--EEHHHHHHHHHHHSSS-PPEEEEEEEEEEEE-B--HHHHHHH----PPPHHHHHHHHHHHHTT-HHHHHHHHHHHHH-/-TTEEEEEESTTSHHHHHHHHHHTTTTEEEE---TTT--TT-HHHHHHHHHHH--SEEEE----TT-HHHHHHHHHHHHTTGGGSSEEEEE--GGGG-GGG--TTB-GGGTTSS---SHHHHHHHHHHHHHHHS--SEEEEEE-SEE-TTS-TTTSHHHHHHHHHHTT--EEEEEEEEE--EEHHHHHHHHHHTSSPPPS-SEEEES-S--EEHHHHHHHHHHHSSS-PPEEEEEEEEEEEE-B--HHHHHHH----PPPHHHHHHHHHHHHTT-HHHHHHHHHHHHH-

InterPro domains:
  IPR001509 NAD-dependent epimerase/dehydratase [PF01370] (6-207)
  IPR036291 NAD(P)-binding domain superfamily [SSF51735] (1-278)

Foldseek 3Di:
DAAFEEEEEPCLADLNVVLCVVPVVDRYNYHYDDCVQAPLLDLVSLLVVLQVRLGQEYEAEDDDQQALVSLQSSLVSNVVNLVSYNAYEYEAAPLLLAPVDDAAAAEPVSGPVDQHDGSNNNSRNVSLVVQQPDDGRYAYEHEFAEDAPRHPLCPRLLSVLLLCVLLVEAAEAAEKAWGFHAYSVQVSVLVVLSSPDDAPGRYFYDTQQDTDISQVLSVLSNVLGPHNHDYHYNDYDYDHYHHHHGVRVCVRPNDGDGDDSSRRSNVRSVVLNPDPVSVVVSVVSNVVD/DAAFEEEEEPCLADLNVVLCVVPVVDRYNYHYDDCVQAPLLDLVSLLVVLQVRLGQEYEAEDDDQQALVSLQSSLVSNVVNLVSYNAYEYEAAPLLLAPVDDAAAAEPVSGPVDQHDGSNNNSRNVSLVVQQPDPGRYAYEHEFAEDAPRHPLCPRLLSVQLLCVLLVEAAEAAEKAWGFYAYSVQVSVLVVLSSPDDAPGRYFYDTQQDTDISQVLSVLSCVLGPHNHDYHYNDYDYDGYHHHHGVRSCVRPNDGDGDDSSRRSNVRSVVLNPDPVSVVVSVVSNVVD

Radius of gyration: 28.51 Å; Cα contacts (8 Å, |Δi|>4): 1149; chains: 2; bounding box: 53×82×69 Å

Sequence (578 aa):
MENLKVLVLGSNGFIGRNIVEYLEPKAFHVFSPKRQELNLLETEAVEAYLKNLRPDVVIFSAVNIQSLAENLQMYFNVERCSEYFGKMITIGSGAEYDMRHYYPMMSEDYFGQYVPCDTYGLSKYVMSNDIEKKPRNIVNLRVLGIFGKYEDYTRRFISNNICKAIAGLGVTINQDMKFDFIYVNDFIKILESFFTKETQYRNYNICTGKPLGLRDIANVICDVLPGNEKVTVKEEGLKPEYSADNARLKAEFGDFDFTDIRVSVQEMYSWYANHPDIELFC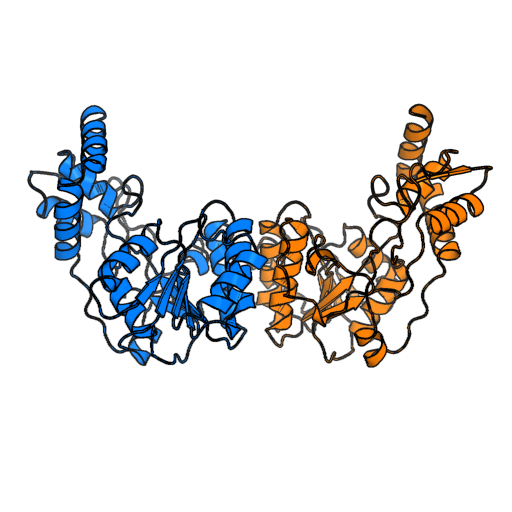AKLRESAMENLKVLVLGSNGFIGRNIVEYLEPKAFHVFSPKRQELNLLETEAVEAYLKNLRPDVVIFSAVNIQSLAENLQMYFNVERCSEYFGKMITIGSGAEYDMRHYYPMMSEDYFGQYVPCDTYGLSKYVMSNDIEKKPRNIVNLRVLGIFGKYEDYTRRFISNNICKAIAGLGVTINQDMKFDFIYVNDFIKILESFFTKETQYRNYNICTGKPLGLRDIANVICDVLPGNEKVTVKEEGLKPEYSADNARLKAEFGDFDFTDIRVSVQEMYSWYANHPDIELFCAKLRESA

pLDDT: mean 94.65, std 5.7, range [64.31, 98.88]

Nearest PDB structures (foldseek):
  6bi4-assembly2_B  TM=8.095E-01  e=6.885E-17  Bacillus anthracis str. Ames
  2pzl-assembly1_B  TM=8.415E-01  e=4.385E-16  Bordetella bronchiseptica
  6x3b-assembly1_A  TM=7.888E-01  e=7.730E-17  Pseudomonas aeruginosa
  4lw8-assembly1_B  TM=8.378E-01  e=1.679E-14  Burkholderia cenocepacia J2315
  7ys8-assembly1_B  TM=8.253E-01  e=2.375E-14  Mycobacterium tuberculosis H37Rv

Organism: NCBI:txid28181